Protein AF-A0A9E6AVZ3-F1 (afdb_monomer_lite)

Foldseek 3Di:
DCAVQCQLQPLLLLLVQCLVVVHPADDLCSLFHDLLCLLWFNLLSVQLCVVCVPVGDDPVSSLVSLLVLLVVLLVLLCPAPDNVLSVLLVVLLVLLCCFALLPRRCNNVGSDLLLSLLSLLLSLVSLCLVDPPNVVSLVVCLVSLLCQCNSGVCSLLSQLLSLVLSLLLVVVPPDDPVCVVVSVVSSVSSNCNSVVSSVVSVVSCVVSVSDPDDRDDVVLVVVLVVDVVVDDPLLVVLVVVLVVVVVVSCPALSVVLLVVLLVVLLVLCVVQPVVCNVVLVSSVVSLVVSLVVVSSVVSSVLSVCCVPPPDDPPSPDPPSSVVSSNSSSSSSNSSSSSSSSVSVSVVRPPPPPPPVVVVLVVSVVSLVSSVVSVDDDDCPPVVVVVVVVVVVPVPDDPPPVVVVVSVVVVVVSVVVVVVVVVVCVVVVVVVVVLVVLLLVLLVLVLLCVVLVADEAEDAQDDDQLVLLVSLLSVCSSRNPPSCGSVNSVVSNVNSPDPNPDDDPDQASDEAEPDPSVVCSVCVVVWHWYWYAHSSRRYIYIYTD

Sequence (544 aa):
MLWAWDDLAFWSIFSKELFINDAVFLTKEPLHILNSHYHYRRGPAYFHYFVMYFSGISEAGLLTTHFALHLLFAMPFFAARYFWQGTTLFMLLFILIMLLPGGNSTALISVYNDSTIGFIIAAALAIFISTEDKYKALKLITPIFFMMPIFREIGMWLGMYAAVILFTLLFYQKNNIEKLLHKFLFFLLLFSLPIISSHLWFWYVDVYGLLGRDPHQLNDVIGIFNDVINSDVKTWQIINLYFERFAESLLTKPFLFIYSLIVITLYLIIKTNIKYLKEFIALLAITSICLLLFLSFRLYIYILMAESTYSSFDGSVIDLESMLRFASSYLLLYPAICCIYIKQALGFIKIKRPNLLELILFILIVAAFGRYTYNNSRLVILVPICLILLFLFSKHSKRALIEAFIVVCSIGFIITNVKVTLDRLPKTFNIAQKDKIFREQTKLVTKLLQQQHYIEYDFINKNDKITSIRNCYFLVFFLYPHYTDEDRKKCFASIELDNNIMLPFDINTTKSNVDINEILENPDSYKCQVKYYPQHNYLNINCQ

Structure (mmCIF, N/CA/C/O backbone):
data_AF-A0A9E6AVZ3-F1
#
_entry.id   AF-A0A9E6AVZ3-F1
#
loop_
_atom_site.group_PDB
_atom_site.id
_atom_site.type_symbol
_atom_site.label_atom_id
_atom_site.label_alt_id
_atom_site.label_comp_id
_atom_site.label_asym_id
_atom_site.label_entity_id
_atom_site.label_seq_id
_atom_site.pdbx_PDB_ins_code
_atom_site.Cartn_x
_atom_site.Cartn_y
_atom_site.Cartn_z
_atom_site.occupancy
_atom_site.B_iso_or_equiv
_atom_site.auth_seq_id
_atom_site.auth_comp_id
_atom_site.auth_asym_id
_atom_site.auth_atom_id
_atom_site.pdbx_PDB_model_num
ATOM 1 N N . MET A 1 1 ? 8.694 14.503 -8.110 1.00 33.09 1 MET A N 1
ATOM 2 C CA . MET A 1 1 ? 8.758 14.005 -9.506 1.00 33.09 1 MET A CA 1
ATOM 3 C C . MET A 1 1 ? 9.608 12.728 -9.573 1.00 33.09 1 MET A C 1
ATOM 5 O O . MET A 1 1 ? 10.398 12.561 -10.485 1.00 33.09 1 MET A O 1
ATOM 9 N N . LEU A 1 2 ? 9.420 11.821 -8.605 1.00 34.22 2 LEU A N 1
ATOM 10 C CA . LEU A 1 2 ? 10.135 10.542 -8.453 1.00 34.22 2 LEU A CA 1
ATOM 11 C C . LEU A 1 2 ? 9.183 9.339 -8.625 1.00 34.22 2 LEU A C 1
ATOM 13 O O . LEU A 1 2 ? 9.578 8.199 -8.456 1.00 34.22 2 LEU A O 1
ATOM 17 N N . TRP A 1 3 ? 7.902 9.591 -8.916 1.00 42.62 3 TRP A N 1
ATOM 18 C CA . TRP A 1 3 ? 6.825 8.640 -8.614 1.00 42.62 3 TRP A CA 1
ATOM 19 C C . TRP A 1 3 ? 6.347 7.830 -9.821 1.00 42.62 3 TRP A C 1
ATOM 21 O O . TRP A 1 3 ? 5.951 6.686 -9.660 1.00 42.62 3 TRP A O 1
ATOM 31 N N . ALA A 1 4 ? 6.458 8.384 -11.033 1.00 52.56 4 ALA A N 1
ATOM 32 C CA . ALA A 1 4 ? 6.229 7.636 -12.273 1.00 52.56 4 ALA A CA 1
ATOM 33 C C . ALA A 1 4 ? 7.347 6.616 -12.555 1.00 52.56 4 ALA A C 1
ATOM 35 O O . ALA A 1 4 ? 7.165 5.715 -13.368 1.00 52.56 4 ALA A O 1
ATOM 36 N N . TRP A 1 5 ? 8.498 6.771 -11.886 1.00 54.84 5 TRP A N 1
ATOM 37 C CA . TRP A 1 5 ? 9.635 5.874 -12.020 1.00 54.84 5 TRP A CA 1
ATOM 38 C C . TRP A 1 5 ? 9.282 4.472 -11.541 1.00 54.84 5 TRP A C 1
ATOM 40 O O . TRP A 1 5 ? 9.233 3.560 -12.355 1.00 54.84 5 TRP A O 1
ATOM 50 N N . ASP A 1 6 ? 8.950 4.309 -10.260 1.00 58.34 6 ASP A N 1
ATOM 51 C CA . ASP A 1 6 ? 8.728 2.973 -9.712 1.00 58.34 6 ASP A CA 1
ATOM 52 C C . ASP A 1 6 ? 7.502 2.270 -10.322 1.00 58.34 6 ASP A C 1
ATOM 54 O O . ASP A 1 6 ? 7.483 1.046 -10.478 1.00 58.34 6 ASP A O 1
ATOM 58 N N . ASP A 1 7 ? 6.475 3.042 -10.684 1.00 64.81 7 ASP A N 1
ATOM 59 C CA . ASP A 1 7 ? 5.274 2.538 -11.349 1.00 64.81 7 ASP A CA 1
ATOM 60 C C . ASP A 1 7 ? 5.592 1.902 -12.705 1.00 64.81 7 ASP A C 1
ATOM 62 O O . ASP A 1 7 ? 5.147 0.787 -12.987 1.00 64.81 7 ASP A O 1
ATOM 66 N N . LEU A 1 8 ? 6.357 2.603 -13.549 1.00 61.22 8 LEU A N 1
ATOM 67 C CA . LEU A 1 8 ? 6.639 2.189 -14.926 1.00 61.22 8 LEU A CA 1
ATOM 68 C C . LEU A 1 8 ? 7.878 1.291 -15.037 1.00 61.22 8 LEU A C 1
ATOM 70 O O . LEU A 1 8 ? 7.945 0.465 -15.940 1.00 61.22 8 LEU A O 1
ATOM 74 N N . ALA A 1 9 ? 8.818 1.400 -14.098 1.00 59.09 9 ALA A N 1
ATOM 75 C CA . ALA A 1 9 ? 10.056 0.626 -14.078 1.00 59.09 9 ALA A CA 1
ATOM 76 C C . ALA A 1 9 ? 9.946 -0.701 -13.316 1.00 59.09 9 ALA A C 1
ATOM 78 O O . ALA A 1 9 ? 10.686 -1.631 -13.617 1.00 59.09 9 ALA A O 1
ATOM 79 N N . PHE A 1 10 ? 9.038 -0.821 -12.340 1.00 70.94 10 PHE A N 1
ATOM 80 C CA . PHE A 1 10 ? 8.947 -2.030 -11.514 1.00 70.94 10 PHE A CA 1
ATOM 81 C C . PHE A 1 10 ? 7.549 -2.637 -11.547 1.00 70.94 10 PHE A C 1
ATOM 83 O O . PHE A 1 10 ? 7.352 -3.729 -12.078 1.00 70.94 10 PHE A O 1
ATOM 90 N N . TRP A 1 11 ? 6.552 -1.936 -11.004 1.00 75.94 11 TRP A N 1
ATOM 91 C CA . TRP A 1 11 ? 5.251 -2.544 -10.685 1.00 75.94 11 TRP A CA 1
ATOM 92 C C . TRP A 1 11 ? 4.410 -2.881 -11.918 1.00 75.94 11 TRP A C 1
ATOM 94 O O . TRP A 1 11 ? 3.770 -3.937 -11.975 1.00 75.94 11 TRP A O 1
ATOM 104 N N . SER A 1 12 ? 4.451 -2.023 -12.935 1.00 77.81 12 SER A N 1
ATOM 105 C CA . SER A 1 12 ? 3.818 -2.298 -14.226 1.00 77.81 12 SER A CA 1
ATOM 106 C C . SER A 1 12 ? 4.556 -3.369 -15.028 1.00 77.81 12 SER A C 1
ATOM 108 O O . SER A 1 12 ? 3.888 -4.191 -15.654 1.00 77.81 12 SER A O 1
ATOM 110 N N . ILE A 1 13 ? 5.894 -3.424 -14.958 1.00 77.75 13 ILE A N 1
ATOM 111 C CA . ILE A 1 13 ? 6.698 -4.433 -15.663 1.00 77.75 13 ILE A CA 1
ATOM 112 C C . ILE A 1 13 ? 6.346 -5.833 -15.172 1.00 77.75 13 ILE A C 1
ATOM 114 O O . ILE A 1 13 ? 6.099 -6.703 -16.001 1.00 77.75 13 ILE A O 1
ATOM 118 N N . PHE A 1 14 ? 6.210 -6.041 -13.856 1.00 82.00 14 PHE A N 1
ATOM 119 C CA . PHE A 1 14 ? 5.752 -7.332 -13.328 1.00 82.00 14 PHE A CA 1
ATOM 120 C C . PHE A 1 14 ? 4.407 -7.748 -13.921 1.00 82.00 14 PHE A C 1
ATOM 122 O O . PHE A 1 14 ? 4.218 -8.910 -14.245 1.00 82.00 14 PHE A O 1
ATOM 129 N N . SER A 1 15 ? 3.472 -6.807 -14.075 1.00 85.50 15 SER A N 1
ATOM 130 C CA . SER A 1 15 ? 2.161 -7.106 -14.660 1.00 85.50 15 SER A CA 1
ATOM 131 C C . SER A 1 15 ? 2.304 -7.444 -16.144 1.00 85.50 15 SER A C 1
ATOM 133 O O . SER A 1 15 ? 1.754 -8.438 -16.602 1.00 85.50 15 SER A O 1
ATOM 135 N N . LYS A 1 16 ? 3.096 -6.655 -16.880 1.00 79.38 16 LYS A N 1
ATOM 136 C CA . LYS A 1 16 ? 3.364 -6.846 -18.308 1.00 79.38 16 LYS A CA 1
ATOM 137 C C . LYS A 1 16 ? 4.021 -8.194 -18.600 1.00 79.38 16 LYS A C 1
ATOM 139 O O . LYS A 1 16 ? 3.615 -8.855 -19.545 1.00 79.38 16 LYS A O 1
ATOM 144 N N . GLU A 1 17 ? 4.975 -8.617 -17.778 1.00 78.56 17 GLU A N 1
ATOM 145 C CA . GLU A 1 17 ? 5.652 -9.910 -17.914 1.00 78.56 17 GLU A CA 1
ATOM 146 C C . GLU A 1 17 ? 4.669 -11.086 -17.847 1.00 78.56 17 GLU A C 1
ATOM 148 O O . GLU A 1 17 ? 4.767 -12.004 -18.656 1.00 78.56 17 GLU A O 1
ATOM 153 N N . LEU A 1 18 ? 3.680 -11.036 -16.947 1.00 83.81 18 LEU A N 1
ATOM 154 C CA . LEU A 1 18 ? 2.652 -12.082 -16.852 1.00 83.81 18 LEU A CA 1
ATOM 155 C C . LEU A 1 18 ? 1.781 -12.143 -18.116 1.00 83.81 18 LEU A C 1
ATOM 157 O O . LEU A 1 18 ? 1.454 -13.230 -18.579 1.00 83.81 18 LEU A O 1
ATOM 161 N N . PHE A 1 19 ? 1.437 -10.984 -18.692 1.00 81.38 19 PHE A N 1
ATOM 162 C CA . PHE A 1 19 ? 0.680 -10.900 -19.949 1.00 81.38 19 PHE A CA 1
ATOM 163 C C . PHE A 1 19 ? 1.471 -11.406 -21.151 1.00 81.38 19 PHE A C 1
ATOM 165 O O . PHE A 1 19 ? 0.923 -12.101 -21.997 1.00 81.38 19 PHE A O 1
ATOM 172 N N . ILE A 1 20 ? 2.746 -11.036 -21.233 1.00 75.88 20 ILE A N 1
ATOM 173 C CA . ILE A 1 20 ? 3.636 -11.420 -22.329 1.00 75.88 20 ILE A CA 1
ATOM 174 C C . ILE A 1 20 ? 3.841 -12.931 -22.355 1.00 75.88 20 ILE A C 1
ATOM 176 O O . ILE A 1 20 ? 3.750 -13.553 -23.408 1.00 75.88 20 ILE A O 1
ATOM 180 N N . ASN A 1 21 ? 4.134 -13.506 -21.191 1.00 74.94 21 ASN A N 1
ATOM 181 C CA . ASN A 1 21 ? 4.455 -14.922 -21.080 1.00 74.94 21 ASN A CA 1
ATOM 182 C C . ASN A 1 21 ? 3.204 -15.807 -21.022 1.00 74.94 21 ASN A C 1
ATOM 184 O O . ASN A 1 21 ? 3.344 -17.024 -20.955 1.00 74.94 21 ASN A O 1
ATOM 188 N N . ASP A 1 22 ? 2.011 -15.199 -20.977 1.00 76.94 22 ASP A N 1
ATOM 189 C CA . ASP A 1 22 ? 0.735 -15.841 -20.642 1.00 76.94 22 ASP A CA 1
ATOM 190 C C . ASP A 1 22 ? 0.868 -16.840 -19.476 1.00 76.94 22 ASP A C 1
ATOM 192 O O . ASP A 1 22 ? 0.365 -17.963 -19.491 1.00 76.94 22 ASP A O 1
ATOM 196 N N . ALA A 1 23 ? 1.641 -16.440 -18.463 1.00 74.19 23 ALA A N 1
ATOM 197 C CA . ALA A 1 23 ? 2.074 -17.310 -17.383 1.00 74.19 23 ALA A CA 1
ATOM 198 C C . ALA A 1 23 ? 2.056 -16.563 -16.053 1.00 74.19 23 ALA A C 1
ATOM 200 O O . ALA A 1 23 ? 2.583 -15.461 -15.916 1.00 74.19 23 ALA A O 1
ATOM 201 N N . VAL A 1 24 ? 1.481 -17.210 -15.038 1.00 73.50 24 VAL A N 1
ATOM 202 C CA . VAL A 1 24 ? 1.405 -16.677 -13.667 1.00 73.50 24 VAL A CA 1
ATOM 203 C C . VAL A 1 24 ? 2.690 -16.970 -12.873 1.00 73.50 24 VAL A C 1
ATOM 205 O O . VAL A 1 24 ? 2.933 -16.376 -11.826 1.00 73.50 24 VAL A O 1
ATOM 208 N N . PHE A 1 25 ? 3.537 -17.873 -13.372 1.00 70.19 25 PHE A N 1
ATOM 209 C CA . PHE A 1 25 ? 4.770 -18.301 -12.714 1.00 70.19 25 PHE A CA 1
ATOM 210 C C . PHE A 1 25 ? 6.005 -17.636 -13.327 1.00 70.19 25 PHE A C 1
ATOM 212 O O . PHE A 1 25 ? 6.032 -17.325 -14.515 1.00 70.19 25 PHE A O 1
ATOM 219 N N . LEU A 1 26 ? 7.036 -17.447 -12.499 1.00 64.06 26 LEU A N 1
ATOM 220 C CA . LEU A 1 26 ? 8.373 -17.041 -12.917 1.00 64.06 26 LEU A CA 1
ATOM 221 C C . LEU A 1 26 ? 8.871 -17.939 -14.050 1.00 64.06 26 LEU A C 1
ATOM 223 O O . LEU A 1 26 ? 8.906 -19.164 -13.925 1.00 64.06 26 LEU A O 1
ATOM 227 N N . THR A 1 27 ? 9.307 -17.314 -15.136 1.00 62.78 27 THR A N 1
ATOM 228 C CA . THR A 1 27 ? 10.158 -17.964 -16.127 1.00 62.78 27 THR A CA 1
ATOM 229 C C . THR A 1 27 ? 11.602 -17.922 -15.620 1.00 62.78 27 THR A C 1
ATOM 231 O O . THR A 1 27 ? 11.995 -16.995 -14.913 1.00 62.78 27 THR A O 1
ATOM 234 N N . LYS A 1 28 ? 12.415 -18.937 -15.948 1.00 58.00 28 LYS A N 1
ATOM 235 C CA . LYS A 1 28 ? 13.842 -18.974 -15.556 1.00 58.00 28 LYS A CA 1
ATOM 236 C C . LYS A 1 28 ? 14.657 -17.818 -16.143 1.00 58.00 28 LYS A C 1
ATOM 238 O O . LYS A 1 28 ? 15.703 -17.474 -15.607 1.00 58.00 28 LYS A O 1
ATOM 243 N N . GLU A 1 29 ? 14.152 -17.206 -17.208 1.00 59.69 29 GLU A N 1
ATOM 244 C CA . GLU A 1 29 ? 14.716 -16.018 -17.836 1.00 59.69 29 GLU A CA 1
ATOM 245 C C . GLU A 1 29 ? 13.666 -14.902 -17.803 1.00 59.69 29 GLU A C 1
ATOM 247 O O . GLU A 1 29 ? 12.899 -14.737 -18.756 1.00 59.69 29 GLU A O 1
ATOM 252 N N . PRO A 1 30 ? 13.548 -14.145 -16.701 1.00 56.47 30 PRO A N 1
ATOM 253 C CA . PRO A 1 30 ? 12.697 -12.970 -16.700 1.00 56.47 30 PRO A CA 1
ATOM 254 C C . PRO A 1 30 ? 13.402 -11.886 -17.527 1.00 56.47 30 PRO A C 1
ATOM 256 O O . PRO A 1 30 ? 14.369 -11.246 -17.110 1.00 56.47 30 PRO A O 1
ATOM 259 N N . LEU A 1 31 ? 12.931 -11.692 -18.754 1.00 56.22 31 LEU A N 1
ATOM 260 C CA . LEU A 1 31 ? 13.573 -10.827 -19.747 1.00 56.22 31 LEU A CA 1
ATOM 261 C C . LEU A 1 31 ? 13.491 -9.325 -19.390 1.00 56.22 31 LEU A C 1
ATOM 263 O O . LEU A 1 31 ? 14.137 -8.499 -20.036 1.00 56.22 31 LEU A O 1
ATOM 267 N N . HIS A 1 32 ? 12.711 -8.925 -18.372 1.00 61.72 32 HIS A N 1
ATOM 268 C CA . HIS A 1 32 ? 12.309 -7.517 -18.187 1.00 61.72 32 HIS A CA 1
ATOM 269 C C . HIS A 1 32 ? 12.554 -6.920 -16.798 1.00 61.72 32 HIS A C 1
ATOM 271 O O . HIS A 1 32 ? 12.534 -5.698 -16.665 1.00 61.72 32 HIS A O 1
ATOM 277 N N . ILE A 1 33 ? 12.828 -7.735 -15.778 1.00 66.44 33 ILE A N 1
ATOM 278 C CA . ILE A 1 33 ? 13.072 -7.265 -14.405 1.00 66.44 33 ILE A CA 1
ATOM 279 C C . ILE A 1 33 ? 14.567 -7.376 -14.102 1.00 66.44 33 ILE A C 1
ATOM 281 O O . ILE A 1 33 ? 15.223 -8.325 -14.520 1.00 66.44 33 ILE A O 1
ATOM 285 N N . LEU A 1 34 ? 15.131 -6.404 -13.381 1.00 61.91 34 LEU A N 1
ATOM 286 C CA . LEU A 1 34 ? 16.515 -6.512 -12.923 1.00 61.91 34 LEU A CA 1
ATOM 287 C C . LEU A 1 34 ? 16.686 -7.673 -11.942 1.00 61.91 34 LEU A C 1
ATOM 289 O O . LEU A 1 34 ? 15.849 -7.869 -11.062 1.00 61.91 34 LEU A O 1
ATOM 293 N N . ASN A 1 35 ? 17.849 -8.324 -11.987 1.00 63.28 35 ASN A N 1
ATOM 294 C CA . ASN A 1 35 ? 18.198 -9.395 -11.050 1.00 63.28 35 ASN A CA 1
ATOM 295 C C . ASN A 1 35 ? 18.034 -8.983 -9.579 1.00 63.28 35 ASN A C 1
ATOM 297 O O . ASN A 1 35 ? 17.527 -9.744 -8.758 1.00 63.28 35 ASN A O 1
ATOM 301 N N . SER A 1 36 ? 18.373 -7.733 -9.252 1.00 61.28 36 SER A N 1
ATOM 302 C CA . SER A 1 36 ? 18.206 -7.176 -7.908 1.00 61.28 36 SER A CA 1
ATOM 303 C C . SER A 1 36 ? 16.748 -7.038 -7.459 1.00 61.28 36 SER A C 1
ATOM 305 O O . SER A 1 36 ? 16.515 -6.850 -6.274 1.00 61.28 36 SER A O 1
ATOM 307 N N . HIS A 1 37 ? 15.765 -7.155 -8.353 1.00 70.75 37 HIS A N 1
ATOM 308 C CA . HIS A 1 37 ? 14.344 -6.937 -8.074 1.00 70.75 37 HIS A CA 1
ATOM 309 C C . HIS A 1 37 ? 13.491 -8.205 -8.224 1.00 70.75 37 HIS A C 1
ATOM 311 O O . HIS A 1 37 ? 12.297 -8.159 -7.944 1.00 70.75 37 HIS A O 1
ATOM 317 N N . TYR A 1 38 ? 14.060 -9.358 -8.591 1.00 73.19 38 TYR A N 1
ATOM 318 C CA . TYR A 1 38 ? 13.289 -10.608 -8.709 1.00 73.19 38 TYR A CA 1
ATOM 319 C C . TYR A 1 38 ? 12.608 -11.044 -7.414 1.00 73.19 38 TYR A C 1
ATOM 321 O O . TYR A 1 38 ? 11.526 -11.626 -7.443 1.00 73.19 38 TYR A O 1
ATOM 329 N N . HIS A 1 39 ? 13.207 -10.707 -6.274 1.00 74.62 39 HIS A N 1
ATOM 330 C CA . HIS A 1 39 ? 12.648 -11.004 -4.962 1.00 74.62 39 HIS A CA 1
ATOM 331 C C . HIS A 1 39 ? 11.396 -10.167 -4.627 1.00 74.62 39 HIS A C 1
ATOM 333 O O . HIS A 1 39 ? 10.713 -10.464 -3.642 1.00 74.62 39 HIS A O 1
ATOM 339 N N . TYR A 1 40 ? 11.075 -9.130 -5.413 1.00 80.06 40 TYR A N 1
ATOM 340 C CA . TYR A 1 40 ? 9.918 -8.273 -5.161 1.00 80.06 40 TYR A CA 1
ATOM 341 C C . TYR A 1 40 ? 8.612 -9.045 -5.329 1.00 80.06 40 TYR A C 1
ATOM 343 O O . TYR A 1 40 ? 8.433 -9.875 -6.217 1.00 80.06 40 TYR A O 1
ATOM 351 N N . ARG A 1 41 ? 7.668 -8.734 -4.447 1.00 85.50 41 ARG A N 1
ATOM 352 C CA . ARG A 1 41 ? 6.406 -9.456 -4.309 1.00 85.50 41 ARG A CA 1
ATOM 353 C C . ARG A 1 41 ? 5.440 -9.105 -5.448 1.00 85.50 41 ARG A C 1
ATOM 355 O O . ARG A 1 41 ? 5.231 -7.929 -5.735 1.00 85.50 41 ARG A O 1
ATOM 362 N N . ARG A 1 42 ? 4.834 -10.122 -6.075 1.00 86.25 42 ARG A N 1
ATOM 363 C CA . ARG A 1 42 ? 4.017 -9.986 -7.303 1.00 86.25 42 ARG A CA 1
ATOM 364 C C . ARG A 1 42 ? 2.496 -9.946 -7.082 1.00 86.25 42 ARG A C 1
ATOM 366 O O . ARG A 1 42 ? 1.751 -9.934 -8.055 1.00 86.25 42 ARG A O 1
ATOM 373 N N . GLY A 1 43 ? 2.005 -9.892 -5.842 1.00 89.69 43 GLY A N 1
ATOM 374 C CA . GLY A 1 43 ? 0.567 -9.967 -5.527 1.00 89.69 43 GLY A CA 1
ATOM 375 C C . GLY A 1 43 ? -0.331 -9.032 -6.357 1.00 89.69 43 GLY A C 1
ATOM 376 O O . GLY A 1 43 ? -1.286 -9.510 -6.970 1.00 89.69 43 GLY A O 1
ATOM 377 N N . PRO A 1 44 ? -0.017 -7.728 -6.462 1.00 89.25 44 PRO A N 1
ATOM 378 C CA . PRO A 1 44 ? -0.784 -6.789 -7.278 1.00 89.25 44 PRO A CA 1
ATOM 379 C C . PRO A 1 44 ? -0.710 -7.106 -8.767 1.00 89.25 44 PRO A C 1
ATOM 381 O O . PRO A 1 44 ? -1.721 -7.002 -9.447 1.00 89.25 44 PRO A O 1
ATOM 384 N N . ALA A 1 45 ? 0.442 -7.567 -9.262 1.00 89.44 45 ALA A N 1
ATOM 385 C CA . ALA A 1 45 ? 0.599 -7.971 -10.656 1.00 89.44 45 ALA A CA 1
ATOM 386 C C . ALA A 1 45 ? -0.295 -9.169 -11.011 1.00 89.44 45 ALA A C 1
ATOM 388 O O . ALA A 1 45 ? -0.916 -9.160 -12.070 1.00 89.44 45 ALA A O 1
ATOM 389 N N . TYR A 1 46 ? -0.448 -10.147 -10.109 1.00 90.81 46 TYR A N 1
ATOM 390 C CA . TYR A 1 46 ? -1.409 -11.239 -10.302 1.00 90.81 46 TYR A CA 1
ATOM 391 C C . TYR A 1 46 ? -2.843 -10.718 -10.391 1.00 90.81 46 TYR A C 1
ATOM 393 O O . TYR A 1 46 ? -3.585 -11.104 -11.290 1.00 90.81 46 TYR A O 1
ATOM 401 N N . PHE A 1 47 ? -3.226 -9.796 -9.504 1.00 91.56 47 PHE A N 1
ATOM 402 C CA . PHE A 1 47 ? -4.544 -9.166 -9.570 1.00 91.56 47 PHE A CA 1
ATOM 403 C C . PHE A 1 47 ? -4.751 -8.418 -10.897 1.00 91.56 47 PHE A C 1
ATOM 405 O O . PHE A 1 47 ? -5.788 -8.576 -11.538 1.00 91.56 47 PHE A O 1
ATOM 412 N N . HIS A 1 48 ? -3.747 -7.658 -11.344 1.00 90.44 48 HIS A N 1
ATOM 413 C CA . HIS A 1 48 ? -3.767 -6.960 -12.627 1.00 90.44 48 HIS A CA 1
ATOM 414 C C . HIS A 1 48 ? -3.956 -7.924 -13.804 1.00 90.44 48 HIS A C 1
ATOM 416 O O . HIS A 1 48 ? -4.804 -7.672 -14.659 1.00 90.44 48 HIS A O 1
ATOM 422 N N . TYR A 1 49 ? -3.204 -9.028 -13.823 1.00 89.50 49 TYR A N 1
ATOM 423 C CA . TYR A 1 49 ? -3.280 -10.052 -14.862 1.00 89.50 49 TYR A CA 1
ATOM 424 C C . TYR A 1 49 ? -4.684 -10.646 -14.981 1.00 89.50 49 TYR A C 1
ATOM 426 O O . TYR A 1 49 ? -5.276 -10.610 -16.056 1.00 89.50 49 TYR A O 1
ATOM 434 N N . PHE A 1 50 ? -5.271 -11.101 -13.870 1.00 90.00 50 PHE A N 1
ATOM 435 C CA . PHE A 1 50 ? -6.593 -11.730 -13.910 1.00 90.00 50 PHE A CA 1
ATOM 436 C C . PHE A 1 50 ? -7.721 -10.762 -14.279 1.00 90.00 50 PHE A C 1
ATOM 438 O O . PHE A 1 50 ? -8.636 -11.144 -15.003 1.00 90.00 50 PHE A O 1
ATOM 445 N N . VAL A 1 51 ? -7.678 -9.513 -13.806 1.00 87.56 51 VAL A N 1
ATOM 446 C CA . VAL A 1 51 ? -8.745 -8.539 -14.100 1.00 87.56 51 VAL A CA 1
ATOM 447 C C . VAL A 1 51 ? -8.665 -8.026 -15.538 1.00 87.56 51 VAL A C 1
ATOM 449 O O . VAL A 1 51 ? -9.702 -7.810 -16.162 1.00 87.56 51 VAL A O 1
ATOM 452 N N . MET A 1 52 ? -7.458 -7.853 -16.081 1.00 85.81 52 MET A N 1
ATOM 453 C CA . MET A 1 52 ? -7.260 -7.340 -17.441 1.00 85.81 52 MET A CA 1
ATOM 454 C C . MET A 1 52 ? -7.067 -8.435 -18.498 1.00 85.81 52 MET A C 1
ATOM 456 O O . MET A 1 52 ? -6.793 -8.100 -19.649 1.00 85.81 52 MET A O 1
ATOM 460 N N . TYR A 1 53 ? -7.221 -9.719 -18.148 1.00 83.94 53 TYR A N 1
ATOM 461 C CA . TYR A 1 53 ? -6.931 -10.853 -19.039 1.00 83.94 53 TYR A CA 1
ATOM 462 C C . TYR A 1 53 ? -7.542 -10.683 -20.440 1.00 83.94 53 TYR A C 1
ATOM 464 O O . TYR A 1 53 ? -6.844 -10.781 -21.444 1.00 83.94 53 TYR A O 1
ATOM 472 N N . PHE A 1 54 ? -8.826 -10.318 -20.509 1.00 78.19 54 PHE A N 1
ATOM 473 C CA . PHE A 1 54 ? -9.536 -10.131 -21.779 1.00 78.19 54 PHE A CA 1
ATOM 474 C C . PHE A 1 54 ? -9.346 -8.753 -22.421 1.00 78.19 54 PHE A C 1
ATOM 476 O O . PHE A 1 54 ? -9.433 -8.634 -23.639 1.00 78.19 54 PHE A O 1
ATOM 483 N N . SER A 1 55 ? -9.119 -7.699 -21.631 1.00 79.81 55 SER A N 1
ATOM 484 C CA . SER A 1 55 ? -8.929 -6.343 -22.169 1.00 79.81 55 SER A CA 1
ATOM 485 C C . SER A 1 55 ? -7.521 -6.114 -22.719 1.00 79.81 55 SER A C 1
ATOM 487 O O . SER A 1 55 ? -7.284 -5.113 -23.394 1.00 79.81 55 SER A O 1
ATOM 489 N N . GLY A 1 56 ? -6.585 -7.004 -22.386 1.00 75.88 56 GLY A N 1
ATOM 490 C CA . GLY A 1 56 ? -5.162 -6.797 -22.596 1.00 75.88 56 GLY A CA 1
ATOM 491 C C . GLY A 1 56 ? -4.587 -5.730 -21.663 1.00 75.88 56 GLY A C 1
ATOM 492 O O . GLY A 1 56 ? -5.297 -5.061 -20.902 1.00 75.88 56 GLY A O 1
ATOM 493 N N . ILE A 1 57 ? -3.264 -5.570 -21.725 1.00 78.38 57 ILE A N 1
ATOM 494 C CA . ILE A 1 57 ? -2.548 -4.597 -20.904 1.00 78.38 57 ILE A CA 1
ATOM 495 C C . ILE A 1 57 ? -2.544 -3.209 -21.554 1.00 78.38 57 ILE A C 1
ATOM 497 O O . ILE A 1 57 ? -2.152 -3.025 -22.704 1.00 78.38 57 ILE A O 1
ATOM 501 N N . SER A 1 58 ? -2.940 -2.202 -20.781 1.00 75.12 58 SER A N 1
ATOM 502 C CA . SER A 1 58 ? -2.770 -0.787 -21.117 1.00 75.12 58 SER A CA 1
ATOM 503 C C . SER A 1 58 ? -2.456 0.004 -19.848 1.00 75.12 58 SER A C 1
ATOM 505 O O . SER A 1 58 ? -2.799 -0.431 -18.750 1.00 75.12 58 SER A O 1
ATOM 507 N N . GLU A 1 59 ? -1.833 1.179 -19.970 1.00 72.94 59 GLU A N 1
ATOM 508 C CA . GLU A 1 59 ? -1.544 2.034 -18.805 1.00 72.94 59 GLU A CA 1
ATOM 509 C C . GLU A 1 59 ? -2.824 2.421 -18.048 1.00 72.94 59 GLU A C 1
ATOM 511 O O . GLU A 1 59 ? -2.889 2.320 -16.823 1.00 72.94 59 GLU A O 1
ATOM 516 N N . ALA A 1 60 ? -3.868 2.816 -18.785 1.00 72.19 60 ALA A N 1
ATOM 517 C CA . ALA A 1 60 ? -5.159 3.170 -18.205 1.00 72.19 60 ALA A CA 1
ATOM 518 C C . ALA A 1 60 ? -5.836 1.958 -17.551 1.00 72.19 60 ALA A C 1
ATOM 520 O O . ALA A 1 60 ? -6.380 2.085 -16.454 1.00 72.19 60 ALA A O 1
ATOM 521 N N . GLY A 1 61 ? -5.766 0.781 -18.182 1.00 76.31 61 GLY A N 1
ATOM 522 C CA . GLY A 1 61 ? -6.278 -0.460 -17.605 1.00 76.31 61 GLY A CA 1
ATOM 523 C C . GLY A 1 61 ? -5.560 -0.815 -16.305 1.00 76.31 61 GLY A C 1
ATOM 524 O O . GLY A 1 61 ? -6.214 -1.136 -15.315 1.00 76.31 61 GLY A O 1
ATOM 525 N N . LEU A 1 62 ? -4.231 -0.682 -16.274 1.00 80.50 62 LEU A N 1
ATOM 526 C CA . LEU A 1 62 ? -3.409 -1.003 -15.111 1.00 80.50 62 LEU A CA 1
ATOM 527 C C . LEU A 1 62 ? -3.741 -0.095 -13.922 1.00 80.50 62 LEU A C 1
ATOM 529 O O . LEU A 1 62 ? -4.016 -0.596 -12.835 1.00 80.50 62 LEU A O 1
ATOM 533 N N . LEU A 1 63 ? -3.790 1.223 -14.138 1.00 78.38 63 LEU A N 1
ATOM 534 C CA . LEU A 1 63 ? -4.183 2.192 -13.109 1.00 78.38 63 LEU A CA 1
ATOM 535 C C . LEU A 1 63 ? -5.617 1.953 -12.622 1.00 78.38 63 LEU A C 1
ATOM 537 O O . LEU A 1 63 ? -5.866 1.934 -11.419 1.00 78.38 63 LEU A O 1
ATOM 541 N N . THR A 1 64 ? -6.558 1.718 -13.542 1.00 76.69 64 THR A N 1
ATOM 542 C CA . THR A 1 64 ? -7.962 1.436 -13.196 1.00 76.69 64 THR A CA 1
ATOM 543 C C . THR A 1 64 ? -8.085 0.166 -12.360 1.00 76.69 64 THR A C 1
ATOM 545 O O . THR A 1 64 ? -8.822 0.127 -11.3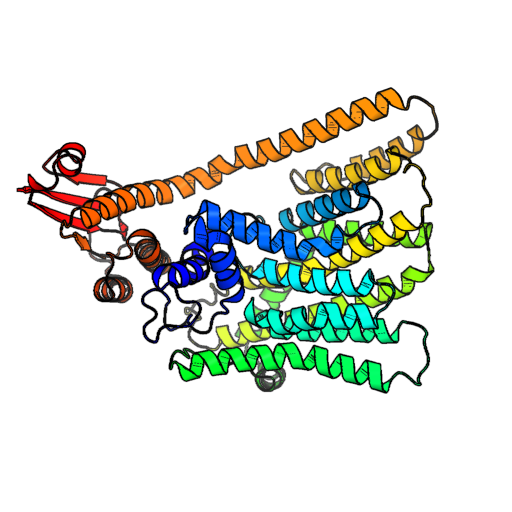76 1.00 76.69 64 THR A O 1
ATOM 548 N N . THR A 1 65 ? -7.333 -0.870 -12.718 1.00 83.94 65 THR A N 1
ATOM 549 C CA . THR A 1 65 ? -7.333 -2.144 -12.002 1.00 83.94 65 THR A CA 1
ATOM 550 C C . THR A 1 65 ? -6.668 -2.010 -10.637 1.00 83.94 65 THR A C 1
ATOM 552 O O . THR A 1 65 ? -7.183 -2.528 -9.649 1.00 83.94 65 THR A O 1
ATOM 555 N N . HIS A 1 66 ? -5.576 -1.253 -10.536 1.00 85.81 66 HIS A N 1
ATOM 556 C CA . HIS A 1 66 ? -4.944 -0.958 -9.254 1.00 85.81 66 HIS A CA 1
ATOM 557 C C . HIS A 1 66 ? -5.874 -0.165 -8.326 1.00 85.81 66 HIS A C 1
ATOM 559 O O . HIS A 1 66 ? -6.012 -0.469 -7.143 1.00 85.81 66 HIS A O 1
ATOM 565 N N . PHE A 1 67 ? -6.605 0.801 -8.876 1.00 80.81 67 PHE A N 1
ATOM 566 C CA . PHE A 1 67 ? -7.644 1.507 -8.140 1.00 80.81 67 PHE A CA 1
ATOM 567 C C . PHE A 1 67 ? -8.764 0.558 -7.677 1.00 80.81 67 PHE A C 1
ATOM 569 O O . PHE A 1 67 ? -9.191 0.615 -6.523 1.00 80.81 67 PHE A O 1
ATOM 576 N N . ALA A 1 68 ? -9.205 -0.367 -8.535 1.00 82.94 68 ALA A N 1
ATOM 577 C CA . ALA A 1 68 ? -10.191 -1.385 -8.172 1.00 82.94 68 ALA A CA 1
ATOM 578 C C . ALA A 1 68 ? -9.698 -2.306 -7.039 1.00 82.94 68 ALA A C 1
ATOM 580 O O . ALA A 1 68 ? -10.485 -2.686 -6.171 1.00 82.94 68 ALA A O 1
ATOM 581 N N . LEU A 1 69 ? -8.398 -2.608 -6.993 1.00 89.06 69 LEU A N 1
ATOM 582 C CA . LEU A 1 69 ? -7.770 -3.341 -5.893 1.00 89.06 69 LEU A CA 1
ATOM 583 C C . LEU A 1 69 ? -7.874 -2.576 -4.563 1.00 89.06 69 LEU A C 1
ATOM 585 O O . LEU A 1 69 ? -8.198 -3.163 -3.531 1.00 89.06 69 LEU A O 1
ATOM 589 N N . HIS A 1 70 ? -7.650 -1.260 -4.567 1.00 85.19 70 HIS A N 1
ATOM 590 C CA . HIS A 1 70 ? -7.842 -0.433 -3.367 1.00 85.19 70 HIS A CA 1
ATOM 591 C C . HIS A 1 70 ? -9.308 -0.373 -2.950 1.00 85.19 70 HIS A C 1
ATOM 593 O O . HIS A 1 70 ? -9.610 -0.490 -1.761 1.00 85.19 70 HIS A O 1
ATOM 599 N N . LEU A 1 71 ? -10.230 -0.265 -3.912 1.00 81.06 71 LEU A N 1
ATOM 600 C CA . LEU A 1 71 ? -11.666 -0.331 -3.637 1.00 81.06 71 LEU A CA 1
ATOM 601 C C . LEU A 1 71 ? -12.060 -1.659 -2.990 1.00 81.06 71 LEU A C 1
ATOM 603 O O . LEU A 1 71 ? -12.823 -1.644 -2.024 1.00 81.06 71 LEU A O 1
ATOM 607 N N . LEU A 1 72 ? -11.517 -2.783 -3.467 1.00 87.12 72 LEU A N 1
ATOM 608 C CA . LEU A 1 72 ? -11.763 -4.110 -2.902 1.00 87.12 72 LEU A CA 1
ATOM 609 C C . LEU A 1 72 ? -11.417 -4.154 -1.408 1.00 87.12 72 LEU A C 1
ATOM 611 O O . LEU A 1 72 ? -12.232 -4.598 -0.600 1.00 87.12 72 LEU A O 1
ATOM 615 N N . PHE A 1 73 ? -10.252 -3.634 -1.019 1.00 88.25 73 PHE A N 1
ATOM 616 C CA . PHE A 1 73 ? -9.850 -3.579 0.390 1.00 88.25 73 PHE A CA 1
ATOM 617 C C . PHE A 1 73 ? -10.547 -2.463 1.183 1.00 88.25 73 PHE A C 1
ATOM 619 O O . PHE A 1 73 ? -10.647 -2.547 2.405 1.00 88.25 73 PHE A O 1
ATOM 626 N N . ALA A 1 74 ? -11.121 -1.459 0.521 1.00 83.06 74 ALA A N 1
ATOM 627 C CA . ALA A 1 74 ? -11.990 -0.479 1.165 1.00 83.06 74 ALA A CA 1
ATOM 628 C C . ALA A 1 74 ? -13.422 -1.007 1.423 1.00 83.06 74 ALA A C 1
ATOM 630 O O . ALA A 1 74 ? -14.128 -0.453 2.269 1.00 83.06 74 ALA A O 1
ATOM 631 N N . MET A 1 75 ? -13.863 -2.090 0.763 1.00 82.69 75 MET A N 1
ATOM 632 C CA . MET A 1 75 ? -15.229 -2.641 0.886 1.00 82.69 75 MET A CA 1
ATOM 633 C C . MET A 1 75 ? -15.730 -2.873 2.324 1.00 82.69 75 MET A C 1
ATOM 635 O O . MET A 1 75 ? -16.891 -2.553 2.600 1.00 82.69 75 MET A O 1
ATOM 639 N N . PRO A 1 76 ? -14.918 -3.351 3.289 1.00 86.50 76 PRO A N 1
ATOM 640 C CA . PRO A 1 76 ? -15.379 -3.534 4.667 1.00 86.50 76 PRO A CA 1
ATOM 641 C C . PRO A 1 76 ? -15.913 -2.255 5.335 1.00 86.50 76 PRO A C 1
ATOM 643 O O . PRO A 1 76 ? -16.809 -2.316 6.184 1.00 86.50 76 PRO A O 1
ATOM 646 N N . PHE A 1 77 ? -15.427 -1.078 4.929 1.00 77.50 77 PHE A N 1
ATOM 647 C CA . PHE A 1 77 ? -15.924 0.201 5.439 1.00 77.50 77 PHE A CA 1
ATOM 648 C C . PHE A 1 77 ? -17.339 0.505 4.921 1.00 77.50 77 PHE A C 1
ATOM 650 O O . PHE A 1 77 ? -18.173 1.012 5.678 1.00 77.50 77 PHE A O 1
ATOM 657 N N . PHE A 1 78 ? -17.654 0.082 3.693 1.00 74.44 78 PHE A N 1
ATOM 658 C CA . PHE A 1 78 ? -18.959 0.261 3.050 1.00 74.44 78 PHE A CA 1
ATOM 659 C C . PHE A 1 78 ? -20.043 -0.697 3.522 1.00 74.44 78 PHE A C 1
ATOM 661 O O . PHE A 1 78 ? -21.218 -0.406 3.306 1.00 74.44 78 PHE A O 1
ATOM 668 N N . ALA A 1 79 ? -19.676 -1.819 4.149 1.00 73.25 79 ALA A N 1
ATOM 669 C CA . ALA A 1 79 ? -20.614 -2.822 4.649 1.00 73.25 79 ALA A CA 1
ATOM 670 C C . ALA A 1 79 ? -21.441 -2.264 5.826 1.00 73.25 79 ALA A C 1
ATOM 672 O O . ALA A 1 79 ? -21.209 -2.590 6.989 1.00 73.25 79 ALA A O 1
ATOM 673 N N . ALA A 1 80 ? -22.336 -1.321 5.549 1.00 65.38 80 ALA A N 1
ATOM 674 C CA . ALA A 1 80 ? -23.148 -0.590 6.506 1.00 65.38 80 ALA A CA 1
ATOM 675 C C . ALA A 1 80 ? -24.624 -0.936 6.312 1.00 65.38 80 ALA A C 1
ATOM 677 O O . ALA A 1 80 ? -25.072 -1.225 5.205 1.00 65.38 80 ALA A O 1
ATOM 678 N N . ARG A 1 81 ? -25.400 -0.848 7.398 1.00 64.81 81 ARG A N 1
ATOM 679 C CA . ARG A 1 81 ? -26.852 -1.073 7.355 1.00 64.81 81 ARG A CA 1
ATOM 680 C C . ARG A 1 81 ? -27.565 -0.073 6.439 1.00 64.81 81 ARG A C 1
ATOM 682 O O . ARG A 1 81 ? -28.607 -0.399 5.881 1.00 64.81 81 ARG A O 1
ATOM 689 N N . TYR A 1 82 ? -27.010 1.131 6.295 1.00 64.56 82 TYR A N 1
ATOM 690 C CA . TYR A 1 82 ? -27.545 2.179 5.435 1.00 64.56 82 TYR A CA 1
ATOM 691 C C . TYR A 1 82 ? -26.494 2.652 4.434 1.00 64.56 82 TYR A C 1
ATOM 693 O O . TYR A 1 82 ? -25.369 2.976 4.814 1.00 64.56 82 TYR A O 1
ATOM 701 N N . PHE A 1 83 ? -26.898 2.766 3.168 1.00 58.53 83 PHE A N 1
ATOM 702 C CA . PHE A 1 83 ? -26.033 3.171 2.056 1.00 58.53 83 PHE A CA 1
ATOM 703 C C . PHE A 1 83 ? -25.293 4.493 2.318 1.00 58.53 83 PHE A C 1
ATOM 705 O O . PHE A 1 83 ? -24.084 4.567 2.113 1.00 58.53 83 PHE A O 1
ATOM 712 N N . TRP A 1 84 ? -25.986 5.501 2.868 1.00 58.16 84 TRP A N 1
ATOM 713 C CA . TRP A 1 84 ? -25.397 6.818 3.138 1.00 58.16 84 TRP A CA 1
ATOM 714 C C . TRP A 1 84 ? -24.213 6.757 4.115 1.00 58.16 84 TRP A C 1
ATOM 716 O O . TRP A 1 84 ? -23.243 7.491 3.949 1.00 58.16 84 TRP A O 1
ATOM 726 N N . GLN A 1 85 ? -24.257 5.855 5.104 1.00 64.56 85 GLN A N 1
ATOM 727 C CA . GLN A 1 85 ? -23.158 5.666 6.055 1.00 64.56 85 GLN A CA 1
ATOM 728 C C . GLN A 1 85 ? -21.926 5.130 5.330 1.00 64.56 85 GLN A C 1
ATOM 730 O O . GLN A 1 85 ? -20.832 5.656 5.513 1.00 64.56 85 GLN A O 1
ATOM 735 N N . GLY A 1 86 ? -22.118 4.129 4.466 1.00 63.78 86 GLY A N 1
ATOM 736 C CA . GLY A 1 86 ? -21.048 3.568 3.645 1.00 63.78 86 GLY A CA 1
ATOM 737 C C . GLY A 1 86 ? -20.424 4.615 2.723 1.00 63.78 86 GLY A C 1
ATOM 738 O O . GLY A 1 86 ? -19.205 4.764 2.708 1.00 63.78 86 GLY A O 1
ATOM 739 N N . THR A 1 87 ? -21.244 5.409 2.027 1.00 59.19 87 THR A N 1
ATOM 740 C CA . THR A 1 87 ? -20.744 6.458 1.125 1.00 59.19 87 THR A CA 1
ATOM 741 C C . THR A 1 87 ? -20.000 7.571 1.857 1.00 59.19 87 THR A C 1
ATOM 743 O O . THR A 1 87 ? -18.958 8.013 1.386 1.00 59.19 87 THR A O 1
ATOM 746 N N . THR A 1 88 ? -20.479 8.020 3.023 1.00 64.19 88 THR A N 1
ATOM 747 C CA . THR A 1 88 ? -19.796 9.074 3.790 1.00 64.19 88 THR A CA 1
ATOM 748 C C . THR A 1 88 ? -18.445 8.594 4.316 1.00 64.19 88 THR A C 1
ATOM 750 O O . THR A 1 88 ? -17.465 9.333 4.246 1.00 64.19 88 THR A O 1
ATOM 753 N N . LEU A 1 89 ? -18.373 7.352 4.801 1.00 65.62 89 LEU A N 1
ATOM 754 C CA . LEU A 1 89 ? -17.128 6.767 5.302 1.00 65.62 89 LEU A CA 1
ATOM 755 C C . LEU A 1 89 ? -16.118 6.534 4.186 1.00 65.62 89 LEU A C 1
ATOM 757 O O . LEU A 1 89 ? -14.933 6.791 4.377 1.00 65.62 89 LEU A O 1
ATOM 761 N N . PHE A 1 90 ? -16.582 6.115 3.011 1.00 66.12 90 PHE A N 1
ATOM 762 C CA . PHE A 1 90 ? -15.718 6.011 1.846 1.00 66.12 90 PHE A CA 1
ATOM 763 C C . PHE A 1 90 ? -15.153 7.357 1.424 1.00 66.12 90 PHE A C 1
ATOM 765 O O . PHE A 1 90 ? -13.946 7.469 1.254 1.00 66.12 90 PHE A O 1
ATOM 772 N N . MET A 1 91 ? -15.995 8.387 1.307 1.00 63.34 91 MET A N 1
ATOM 773 C CA . MET A 1 91 ? -15.531 9.725 0.938 1.00 63.34 91 MET A CA 1
ATOM 774 C C . MET A 1 91 ? -14.528 10.270 1.956 1.00 63.34 91 MET A C 1
ATOM 776 O O . MET A 1 91 ? -13.546 10.894 1.572 1.00 63.34 91 MET A O 1
ATOM 780 N N . LEU A 1 92 ? -14.735 10.000 3.245 1.00 66.00 92 LEU A N 1
ATOM 781 C CA . LEU A 1 92 ? -13.809 10.388 4.305 1.00 66.00 92 LEU A CA 1
ATOM 782 C C . LEU A 1 92 ? -12.460 9.661 4.189 1.00 66.00 92 LEU A C 1
ATOM 784 O O . LEU A 1 92 ? -11.414 10.307 4.251 1.00 66.00 92 LEU A O 1
ATOM 788 N N . LEU A 1 93 ? -12.484 8.339 3.994 1.00 66.62 93 LEU A N 1
ATOM 789 C CA . LEU A 1 93 ? -11.276 7.541 3.789 1.00 66.62 93 LEU A CA 1
ATOM 790 C C . LEU A 1 93 ? -10.529 8.026 2.538 1.00 66.62 93 LEU A C 1
ATOM 792 O O . LEU A 1 93 ? -9.333 8.294 2.601 1.00 66.62 93 LEU A O 1
ATOM 796 N N . PHE A 1 94 ? -11.258 8.224 1.439 1.00 66.25 94 PHE A N 1
ATOM 797 C CA . PHE A 1 94 ? -10.758 8.709 0.155 1.00 66.25 94 PHE A CA 1
ATOM 798 C C . PHE A 1 94 ? -10.086 10.083 0.264 1.00 66.25 94 PHE A C 1
ATOM 800 O O . PHE A 1 94 ? -8.956 10.254 -0.190 1.00 66.25 94 PHE A O 1
ATOM 807 N N . ILE A 1 95 ? -10.746 11.052 0.913 1.00 64.06 95 ILE A N 1
ATOM 808 C CA . ILE A 1 95 ? -10.184 12.387 1.170 1.00 64.06 95 ILE A CA 1
ATOM 809 C C . ILE A 1 95 ? -8.877 12.269 1.949 1.00 64.06 95 ILE A C 1
ATOM 811 O O . ILE A 1 95 ? -7.923 12.985 1.667 1.00 64.06 95 ILE A O 1
ATOM 815 N N . LEU A 1 96 ? -8.803 11.358 2.911 1.00 63.09 96 LEU A N 1
ATOM 816 C CA . LEU A 1 96 ? -7.606 11.232 3.715 1.00 63.09 96 LEU A CA 1
ATOM 817 C C . LEU A 1 96 ? -6.439 10.581 2.976 1.00 63.09 96 LEU A C 1
ATOM 819 O O . LEU A 1 96 ? -5.311 11.042 3.127 1.00 63.09 96 LEU A O 1
ATOM 823 N N . ILE A 1 97 ? -6.698 9.568 2.150 1.00 63.59 97 ILE A N 1
ATOM 824 C CA . ILE A 1 97 ? -5.679 8.984 1.267 1.00 63.59 97 ILE A CA 1
ATOM 825 C C . ILE A 1 97 ? -5.086 10.067 0.365 1.00 63.59 97 ILE A C 1
ATOM 827 O O . ILE A 1 97 ? -3.870 10.134 0.208 1.00 63.59 97 ILE A O 1
ATOM 831 N N . MET A 1 98 ? -5.938 10.957 -0.150 1.00 61.03 98 MET A N 1
ATOM 832 C CA . MET A 1 98 ? -5.532 12.112 -0.957 1.00 61.03 98 MET A CA 1
ATOM 833 C C . MET A 1 98 ? -4.695 13.141 -0.181 1.00 61.03 98 MET A C 1
ATOM 835 O O . MET A 1 98 ? -3.937 13.904 -0.778 1.00 61.03 98 MET A O 1
ATOM 839 N N . LEU A 1 99 ? -4.826 13.184 1.148 1.00 57.22 99 LEU A N 1
ATOM 840 C CA . LEU A 1 99 ? -4.161 14.171 1.995 1.00 57.22 99 LEU A CA 1
ATOM 841 C C . LEU A 1 99 ? -2.861 13.672 2.636 1.00 57.22 99 LEU A C 1
ATOM 843 O O . LEU A 1 99 ? -2.118 14.532 3.097 1.00 57.22 99 LEU A O 1
ATOM 847 N N . LEU A 1 100 ? -2.576 12.359 2.688 1.00 60.50 100 LEU A N 1
ATOM 848 C CA . LEU A 1 100 ? -1.446 11.772 3.437 1.00 60.50 100 LEU A CA 1
ATOM 849 C C . LEU A 1 100 ? -0.060 12.380 3.100 1.00 60.50 100 LEU A C 1
ATOM 851 O O . LEU A 1 100 ? 0.198 12.751 1.954 1.00 60.50 100 LEU A O 1
ATOM 855 N N . PRO A 1 101 ? 0.864 12.469 4.085 1.00 46.88 101 PRO A N 1
ATOM 856 C CA . PRO A 1 101 ? 2.018 13.377 4.042 1.00 46.88 101 PRO A CA 1
ATOM 857 C C . PRO A 1 101 ? 3.169 12.928 3.148 1.00 46.88 101 PRO A C 1
ATOM 859 O O . PRO A 1 101 ? 4.098 13.701 2.935 1.00 46.88 101 PRO A O 1
ATOM 862 N N . GLY A 1 102 ? 3.113 11.713 2.603 1.00 47.41 102 GLY A N 1
ATOM 863 C CA . GLY A 1 102 ? 4.165 11.116 1.773 1.00 47.41 102 GLY A CA 1
ATOM 864 C C . GLY A 1 102 ? 4.316 11.711 0.366 1.00 47.41 102 GLY A C 1
ATOM 865 O O . GLY A 1 102 ? 4.796 11.014 -0.520 1.00 47.41 102 GLY A O 1
ATOM 866 N N . GLY A 1 103 ? 3.913 12.972 0.161 1.00 42.00 103 GLY A N 1
ATOM 867 C CA . GLY A 1 103 ? 3.983 13.701 -1.108 1.00 42.00 103 GLY A CA 1
ATOM 868 C C . GLY A 1 103 ? 2.807 13.387 -2.038 1.00 42.00 103 GLY A C 1
ATOM 869 O O . GLY A 1 103 ? 2.668 12.259 -2.482 1.00 42.00 103 GLY A O 1
ATOM 870 N N . ASN A 1 104 ? 1.963 14.393 -2.333 1.00 45.62 104 ASN A N 1
ATOM 871 C CA . ASN A 1 104 ? 0.806 14.372 -3.259 1.00 45.62 104 ASN A CA 1
ATOM 872 C C . ASN A 1 104 ? 0.282 12.962 -3.648 1.00 45.62 104 ASN A C 1
ATOM 874 O O . ASN A 1 104 ? 0.420 12.550 -4.795 1.00 45.62 104 ASN A O 1
ATOM 878 N N . SER A 1 105 ? -0.287 12.245 -2.672 1.00 50.75 105 SER A N 1
ATOM 879 C CA . SER A 1 105 ? -0.934 10.923 -2.755 1.00 50.75 105 SER A CA 1
ATOM 880 C C . SER A 1 105 ? -0.783 10.162 -4.086 1.00 50.75 105 SER A C 1
ATOM 882 O O . SER A 1 105 ? -1.669 10.189 -4.943 1.00 50.75 105 SER A O 1
ATOM 884 N N . THR A 1 106 ? 0.305 9.411 -4.235 1.00 51.06 106 THR A N 1
ATOM 885 C CA . THR A 1 106 ? 0.477 8.430 -5.320 1.00 51.06 106 THR A CA 1
ATOM 886 C C . THR A 1 106 ? -0.546 7.295 -5.249 1.00 51.06 106 THR A C 1
ATOM 888 O O . THR A 1 106 ? -0.918 6.754 -6.276 1.00 51.06 106 THR A O 1
ATOM 891 N N . ALA A 1 107 ? -1.090 6.994 -4.066 1.00 53.72 107 ALA A N 1
ATOM 892 C CA . ALA A 1 107 ? -1.965 5.845 -3.824 1.00 53.72 107 ALA A CA 1
ATOM 893 C C . ALA A 1 107 ? -3.027 5.577 -4.910 1.00 53.72 107 ALA A C 1
ATOM 895 O O . ALA A 1 107 ? -3.194 4.443 -5.322 1.00 53.72 107 ALA A O 1
ATOM 896 N N . LEU A 1 108 ? -3.727 6.599 -5.409 1.00 58.12 108 LEU A N 1
ATOM 897 C CA . LEU A 1 108 ? -4.824 6.398 -6.372 1.00 58.12 108 LEU A CA 1
ATOM 898 C C . LEU A 1 108 ? -4.480 6.813 -7.808 1.00 58.12 108 LEU A C 1
ATOM 900 O O . LEU A 1 108 ? -5.306 6.655 -8.702 1.00 58.12 108 LEU A O 1
ATOM 904 N N . ILE A 1 109 ? -3.291 7.373 -8.028 1.00 62.38 109 ILE A N 1
ATOM 905 C CA . ILE A 1 109 ? -2.826 7.858 -9.340 1.00 62.38 109 ILE A CA 1
ATOM 906 C C . ILE A 1 109 ? -1.602 7.086 -9.835 1.00 62.38 109 ILE A C 1
ATOM 908 O O . ILE A 1 109 ? -0.935 7.519 -10.770 1.00 62.38 109 ILE A O 1
ATOM 912 N N . SER A 1 110 ? -1.281 5.986 -9.163 1.00 71.56 110 SER A N 1
ATOM 913 C CA . SER A 1 110 ? -0.048 5.240 -9.329 1.00 71.56 110 SER A CA 1
ATOM 914 C C . SER A 1 110 ? -0.309 3.757 -9.035 1.00 71.56 110 SER A C 1
ATOM 916 O O . SER A 1 110 ? -1.309 3.398 -8.414 1.00 71.56 110 SER A O 1
ATOM 918 N N . VAL A 1 111 ? 0.580 2.884 -9.505 1.00 75.00 111 VAL A N 1
ATOM 919 C CA . VAL A 1 111 ? 0.504 1.419 -9.320 1.00 75.00 111 VAL A CA 1
ATOM 920 C C . VAL A 1 111 ? 1.363 0.991 -8.118 1.00 75.00 111 VAL A C 1
ATOM 922 O O . VAL A 1 111 ? 1.874 -0.127 -8.035 1.00 75.00 111 VAL A O 1
ATOM 925 N N . TYR A 1 112 ? 1.584 1.917 -7.184 1.00 76.12 112 TYR A N 1
ATOM 926 C CA . TYR A 1 112 ? 2.553 1.759 -6.114 1.00 76.12 112 TYR A CA 1
ATOM 927 C C . TYR A 1 112 ? 1.951 1.063 -4.895 1.00 76.12 112 TYR A C 1
ATOM 929 O O . TYR A 1 112 ? 0.987 1.521 -4.276 1.00 76.12 112 TYR A O 1
ATOM 937 N N . ASN A 1 113 ? 2.589 -0.034 -4.490 1.00 79.31 113 ASN A N 1
ATOM 938 C CA . ASN A 1 113 ? 1.999 -0.999 -3.559 1.00 79.31 113 ASN A CA 1
ATOM 939 C C . ASN A 1 113 ? 2.064 -0.622 -2.071 1.00 79.31 113 ASN A C 1
ATOM 941 O O . ASN A 1 113 ? 1.496 -1.335 -1.241 1.00 79.31 113 ASN A O 1
ATOM 945 N N . ASP A 1 114 ? 2.737 0.471 -1.715 1.00 78.25 114 ASP A N 1
ATOM 946 C CA . ASP A 1 114 ? 2.886 0.890 -0.316 1.00 78.25 114 ASP A CA 1
ATOM 947 C C . ASP A 1 114 ? 1.523 1.239 0.302 1.00 78.25 114 ASP A C 1
ATOM 949 O O . ASP A 1 114 ? 1.145 0.730 1.353 1.00 78.25 114 ASP A O 1
ATOM 953 N N . SER A 1 115 ? 0.701 2.012 -0.403 1.00 78.00 115 SER A N 1
ATOM 954 C CA . SER A 1 115 ? -0.651 2.325 0.077 1.00 78.00 115 SER A CA 1
ATOM 955 C C . SER A 1 115 ? -1.558 1.088 0.137 1.00 78.00 115 SER A C 1
ATOM 957 O O . SER A 1 115 ? -2.349 0.945 1.073 1.00 78.00 115 SER A O 1
ATOM 959 N N . THR A 1 116 ? -1.388 0.150 -0.804 1.00 85.88 116 THR A N 1
ATOM 960 C CA . THR A 1 116 ? -2.142 -1.107 -0.877 1.00 85.88 116 THR A CA 1
ATOM 961 C C . THR A 1 116 ? -2.013 -1.909 0.412 1.00 85.88 116 THR A C 1
ATOM 963 O O . THR A 1 116 ? -3.022 -2.387 0.927 1.00 85.88 116 THR A O 1
ATOM 966 N N . ILE A 1 117 ? -0.806 -2.027 0.985 1.00 88.00 117 ILE A N 1
ATOM 967 C CA . ILE A 1 117 ? -0.640 -2.795 2.228 1.00 88.00 117 ILE A CA 1
ATOM 968 C C . ILE A 1 117 ? -1.359 -2.129 3.408 1.00 88.00 117 ILE A C 1
ATOM 970 O O . ILE A 1 117 ? -1.969 -2.825 4.220 1.00 88.00 117 ILE A O 1
ATOM 974 N N . GLY A 1 118 ? -1.378 -0.792 3.454 1.00 87.12 118 GLY A N 1
ATOM 975 C CA . GLY A 1 118 ? -2.147 -0.029 4.439 1.00 87.12 118 GLY A CA 1
ATOM 976 C C . GLY A 1 118 ? -3.647 -0.316 4.355 1.00 87.12 118 GLY A C 1
ATOM 977 O O . GLY A 1 118 ? -4.284 -0.590 5.375 1.00 87.12 118 GLY A O 1
ATOM 978 N N . PHE A 1 119 ? -4.204 -0.352 3.139 1.00 87.19 119 PHE A N 1
ATOM 979 C CA . PHE A 1 119 ? -5.598 -0.748 2.914 1.00 87.19 119 PHE A CA 1
ATOM 980 C C . PHE A 1 119 ? -5.891 -2.186 3.336 1.00 87.19 119 PHE A C 1
ATOM 982 O O . PHE A 1 119 ? -6.930 -2.431 3.943 1.00 87.19 119 PHE A O 1
ATOM 989 N N . ILE A 1 120 ? -4.994 -3.130 3.044 1.00 92.38 120 ILE A N 1
ATOM 990 C CA . ILE A 1 120 ? -5.181 -4.543 3.397 1.00 92.38 120 ILE A CA 1
ATOM 991 C C . ILE A 1 120 ? -5.307 -4.713 4.919 1.00 92.38 120 ILE A C 1
ATOM 993 O O . ILE A 1 120 ? -6.206 -5.404 5.403 1.00 92.38 120 ILE A O 1
ATOM 997 N N . ILE A 1 121 ? -4.454 -4.040 5.695 1.00 91.56 121 ILE A N 1
ATOM 998 C CA . ILE A 1 121 ? -4.510 -4.109 7.163 1.00 91.56 121 ILE A CA 1
ATOM 999 C C . ILE A 1 121 ? -5.754 -3.395 7.688 1.00 91.56 121 ILE A C 1
ATOM 1001 O O . ILE A 1 121 ? -6.451 -3.913 8.563 1.00 91.56 121 ILE A O 1
ATOM 1005 N N . ALA A 1 122 ? -6.061 -2.219 7.136 1.00 90.12 122 ALA A N 1
ATOM 1006 C CA . ALA A 1 122 ? -7.262 -1.470 7.475 1.00 90.12 122 ALA A CA 1
ATOM 1007 C C . ALA A 1 122 ? -8.530 -2.310 7.234 1.00 90.12 122 ALA A C 1
ATOM 1009 O O . ALA A 1 122 ? -9.427 -2.319 8.078 1.00 90.12 122 ALA A O 1
ATOM 1010 N N . ALA A 1 123 ? -8.573 -3.076 6.139 1.00 91.81 123 ALA A N 1
ATOM 1011 C CA . ALA A 1 123 ? -9.636 -4.024 5.824 1.00 91.81 123 ALA A CA 1
ATOM 1012 C C . ALA A 1 123 ? -9.759 -5.117 6.895 1.00 91.81 123 ALA A C 1
ATOM 1014 O O . ALA A 1 123 ? -10.858 -5.372 7.390 1.00 91.81 123 ALA A O 1
ATOM 1015 N N . ALA A 1 124 ? -8.640 -5.729 7.299 1.00 93.50 124 ALA A N 1
ATOM 1016 C CA . ALA A 1 124 ? -8.626 -6.762 8.333 1.00 93.50 124 ALA A CA 1
ATOM 1017 C C . ALA A 1 124 ? -9.143 -6.233 9.685 1.00 93.50 124 ALA A C 1
ATOM 1019 O O . ALA A 1 124 ? -10.001 -6.864 10.309 1.00 93.50 124 ALA A O 1
ATOM 1020 N N . LEU A 1 125 ? -8.697 -5.041 10.105 1.00 91.81 125 LEU A N 1
ATOM 1021 C CA . LEU A 1 125 ? -9.208 -4.377 11.310 1.00 91.81 125 LEU A CA 1
ATOM 1022 C C . LEU A 1 125 ? -10.703 -4.057 11.187 1.00 91.81 125 LEU A C 1
ATOM 1024 O O . LEU A 1 125 ? -11.467 -4.313 12.118 1.00 91.81 125 LEU A O 1
ATOM 1028 N N . ALA A 1 126 ? -11.142 -3.540 10.038 1.00 90.62 126 ALA A N 1
ATOM 1029 C CA . ALA A 1 126 ? -12.541 -3.212 9.790 1.00 90.62 126 ALA A CA 1
ATOM 1030 C C . ALA A 1 126 ? -13.451 -4.435 9.866 1.00 90.62 126 ALA A C 1
ATOM 1032 O O . ALA A 1 126 ? -14.494 -4.365 10.522 1.00 90.62 126 ALA A O 1
ATOM 1033 N N . ILE A 1 127 ? -13.049 -5.556 9.260 1.00 91.69 127 ILE A N 1
ATOM 1034 C CA . ILE A 1 127 ? -13.770 -6.830 9.346 1.00 91.69 127 ILE A CA 1
ATOM 1035 C C . ILE A 1 127 ? -13.835 -7.288 10.803 1.00 91.69 127 ILE A C 1
ATOM 1037 O O . ILE A 1 127 ? -14.922 -7.591 11.301 1.00 91.69 127 ILE A O 1
ATOM 1041 N N . PHE A 1 128 ? -12.701 -7.297 11.507 1.00 91.44 128 PHE A N 1
ATOM 1042 C CA . PHE A 1 128 ? -12.645 -7.772 12.885 1.00 91.44 128 PHE A CA 1
ATOM 1043 C C . PHE A 1 128 ? -13.503 -6.935 13.838 1.00 91.44 128 PHE A C 1
ATOM 1045 O O . PHE A 1 128 ? -14.284 -7.486 14.614 1.00 91.44 128 PHE A O 1
ATOM 1052 N N . ILE A 1 129 ? -13.396 -5.608 13.779 1.00 88.62 129 ILE A N 1
ATOM 1053 C CA . ILE A 1 129 ? -14.114 -4.703 14.684 1.00 88.62 129 ILE A CA 1
ATOM 1054 C C . ILE A 1 129 ? -15.611 -4.676 14.347 1.00 88.62 129 ILE A C 1
ATOM 1056 O O . ILE A 1 129 ? -16.435 -4.737 15.261 1.00 88.62 129 ILE A O 1
ATOM 1060 N N . SER A 1 130 ? -15.975 -4.653 13.059 1.00 85.19 130 SER A N 1
ATOM 1061 C CA . SER A 1 130 ? -17.377 -4.540 12.620 1.00 85.19 130 SER A CA 1
ATOM 1062 C C . SER A 1 130 ? -18.184 -5.830 12.773 1.00 85.19 130 SER A C 1
ATOM 1064 O O . SER A 1 130 ? -19.407 -5.768 12.860 1.00 85.19 130 SER A O 1
ATOM 1066 N N . THR A 1 131 ? -17.536 -6.996 12.790 1.00 86.88 131 THR A N 1
ATOM 1067 C CA . THR A 1 131 ? -18.236 -8.282 12.922 1.00 86.88 131 THR A CA 1
ATOM 1068 C C . THR A 1 131 ? -18.553 -8.566 14.390 1.00 86.88 131 THR A C 1
ATOM 1070 O O . THR A 1 131 ? -17.667 -8.493 15.243 1.00 86.88 131 THR A O 1
ATOM 1073 N N . GLU A 1 132 ? -19.805 -8.907 14.700 1.00 83.94 132 GLU A N 1
ATOM 1074 C CA . GLU A 1 132 ? -20.232 -9.247 16.068 1.00 83.94 132 GLU A CA 1
ATOM 1075 C C . GLU A 1 132 ? -19.573 -10.546 16.561 1.00 83.94 132 GLU A C 1
ATOM 1077 O O . GLU A 1 132 ? -18.955 -10.569 17.625 1.00 83.94 132 GLU A O 1
ATOM 1082 N N . ASP A 1 133 ? -19.632 -11.608 15.750 1.00 87.38 133 ASP A N 1
ATOM 1083 C CA . ASP A 1 133 ? -18.929 -12.864 16.013 1.00 87.38 133 ASP A CA 1
ATOM 1084 C C . ASP A 1 133 ? -17.441 -12.739 15.654 1.00 87.38 133 ASP A C 1
ATOM 1086 O O . ASP A 1 133 ? -17.041 -12.816 14.487 1.00 87.38 133 ASP A O 1
ATOM 1090 N N . LYS A 1 134 ? -16.602 -12.579 16.681 1.00 86.62 134 LYS A N 1
ATOM 1091 C CA . LYS A 1 134 ? -15.152 -12.449 16.506 1.00 86.62 134 LYS A CA 1
ATOM 1092 C C . LYS A 1 134 ? -14.497 -13.703 15.940 1.00 86.62 134 LYS A C 1
ATOM 1094 O O . LYS A 1 134 ? -13.533 -13.565 15.199 1.00 86.62 134 LYS A O 1
ATOM 1099 N N . TYR A 1 135 ? -15.016 -14.905 16.192 1.00 86.25 135 TYR A N 1
ATOM 1100 C CA . TYR A 1 135 ? -14.453 -16.124 15.601 1.00 86.25 135 TYR A CA 1
ATOM 1101 C C . TYR A 1 135 ? -14.754 -16.212 14.108 1.00 86.25 135 TYR A C 1
ATOM 1103 O O . TYR A 1 135 ? -13.878 -16.575 13.322 1.00 86.25 135 TYR A O 1
ATOM 1111 N N . LYS A 1 136 ? -15.963 -15.817 13.693 1.00 89.88 136 LYS A N 1
ATOM 1112 C CA . LYS A 1 136 ? -16.278 -15.643 12.269 1.00 89.88 136 LYS A CA 1
ATOM 1113 C C . LYS A 1 136 ? -15.364 -14.597 11.632 1.00 89.88 136 LYS A C 1
ATOM 1115 O O . LYS A 1 136 ? -14.833 -14.837 10.552 1.00 89.88 136 LYS A O 1
ATOM 1120 N N . ALA A 1 137 ? -15.138 -13.476 12.314 1.00 91.44 137 ALA A N 1
ATOM 1121 C CA . ALA A 1 137 ? -14.244 -12.429 11.834 1.00 91.44 137 ALA A CA 1
ATOM 1122 C C . ALA A 1 137 ? -12.804 -12.938 11.651 1.00 91.44 137 ALA A C 1
ATOM 1124 O O . ALA A 1 137 ? -12.215 -12.717 10.598 1.00 91.44 137 ALA A O 1
ATOM 1125 N N . LEU A 1 138 ? -12.273 -13.685 12.628 1.00 90.56 138 LEU A N 1
ATOM 1126 C CA . LEU A 1 138 ? -10.945 -14.306 12.564 1.00 90.56 138 LEU A CA 1
ATOM 1127 C C . LEU A 1 138 ? -10.807 -15.229 11.344 1.00 90.56 138 LEU A C 1
ATOM 1129 O O . LEU A 1 138 ? -9.821 -15.142 10.614 1.00 90.56 138 LEU A O 1
ATOM 1133 N N . LYS A 1 139 ? -11.819 -16.060 11.060 1.00 90.56 139 LYS A N 1
ATOM 1134 C CA . LYS A 1 139 ? -11.830 -16.922 9.863 1.00 90.56 139 LYS A CA 1
ATOM 1135 C C . LYS A 1 139 ? -11.790 -16.115 8.562 1.00 90.56 139 LYS A C 1
ATOM 1137 O O . LYS A 1 139 ? -11.070 -16.492 7.646 1.00 90.56 139 LYS A O 1
ATOM 1142 N N . LEU A 1 140 ? -12.523 -15.001 8.491 1.00 92.12 140 LEU A N 1
ATOM 1143 C CA . LEU A 1 140 ? -12.566 -14.139 7.303 1.00 92.12 140 LEU A CA 1
ATOM 1144 C C . LEU A 1 140 ? -11.238 -13.416 7.045 1.00 92.12 140 LEU A C 1
ATOM 1146 O O . LEU A 1 140 ? -10.865 -13.229 5.891 1.00 92.12 140 LEU A O 1
ATOM 1150 N N . ILE A 1 141 ? -10.519 -13.021 8.098 1.00 94.50 141 ILE A N 1
ATOM 1151 C CA . ILE A 1 141 ? -9.246 -12.298 7.953 1.00 94.50 141 ILE A CA 1
ATOM 1152 C C . ILE A 1 141 ? -8.031 -13.219 7.819 1.00 94.50 141 ILE A C 1
ATOM 1154 O O . ILE A 1 141 ? -7.003 -12.778 7.323 1.00 94.50 141 ILE A O 1
ATOM 1158 N N . THR A 1 142 ? -8.127 -14.491 8.213 1.00 93.81 142 THR A N 1
ATOM 1159 C CA . THR A 1 142 ? -7.031 -15.471 8.088 1.00 93.81 142 THR A CA 1
ATOM 1160 C C . THR A 1 142 ? -6.391 -15.490 6.686 1.00 93.81 142 THR A C 1
ATOM 1162 O O . THR A 1 142 ? -5.168 -15.349 6.607 1.00 93.81 142 THR A O 1
ATOM 1165 N N . PRO A 1 143 ? -7.148 -15.578 5.568 1.00 93.62 143 PRO A N 1
ATOM 1166 C CA . PRO A 1 143 ? -6.542 -15.522 4.235 1.00 93.62 143 PRO A CA 1
ATOM 1167 C C . PRO A 1 143 ? -5.858 -14.177 3.943 1.00 93.62 143 PRO A C 1
ATOM 1169 O O . PRO A 1 143 ? -4.839 -14.149 3.259 1.00 93.62 143 PRO A O 1
ATOM 1172 N N . ILE A 1 144 ? -6.356 -13.070 4.504 1.00 94.56 144 ILE A N 1
ATOM 1173 C CA . ILE A 1 144 ? -5.758 -11.738 4.330 1.00 94.56 144 ILE A CA 1
ATOM 1174 C C . ILE A 1 144 ? -4.342 -11.707 4.920 1.00 94.56 144 ILE A C 1
ATOM 1176 O O . ILE A 1 144 ? -3.414 -11.249 4.258 1.00 94.56 144 ILE A O 1
ATOM 1180 N N . PHE A 1 145 ? -4.155 -12.258 6.123 1.00 95.12 145 PHE A N 1
ATOM 1181 C CA . PHE A 1 145 ? -2.847 -12.323 6.790 1.00 95.12 145 PHE A CA 1
ATOM 1182 C C . PHE A 1 145 ? -1.828 -13.150 6.005 1.00 95.12 145 PHE A C 1
ATOM 1184 O O . PHE A 1 145 ? -0.659 -12.777 5.928 1.00 95.12 145 PHE A O 1
ATOM 1191 N N . PHE A 1 146 ? -2.270 -14.245 5.383 1.00 93.69 146 PHE A N 1
ATOM 1192 C CA . PHE A 1 146 ? -1.413 -15.036 4.504 1.00 93.69 146 PHE A CA 1
ATOM 1193 C C . PHE A 1 146 ? -1.063 -14.286 3.211 1.00 93.69 146 PHE A C 1
ATOM 1195 O O . PHE A 1 146 ? 0.062 -14.375 2.732 1.00 93.69 146 PHE A O 1
ATOM 1202 N N . MET A 1 147 ? -1.989 -13.516 2.634 1.00 91.50 147 MET A N 1
ATOM 1203 C CA . MET A 1 147 ? -1.727 -12.786 1.388 1.00 91.50 147 MET A CA 1
ATOM 1204 C C . MET A 1 147 ? -0.872 -11.528 1.572 1.00 91.50 147 MET A C 1
ATOM 1206 O O . MET A 1 147 ? -0.169 -11.143 0.643 1.00 91.50 147 MET A O 1
ATOM 1210 N N . MET A 1 148 ? -0.887 -10.886 2.741 1.00 92.00 148 MET A N 1
ATOM 1211 C CA . MET A 1 148 ? -0.183 -9.616 2.978 1.00 92.00 148 MET A CA 1
ATOM 1212 C C . MET A 1 148 ? 1.293 -9.590 2.514 1.00 92.00 148 MET A C 1
ATOM 1214 O O . MET A 1 148 ? 1.650 -8.684 1.756 1.00 92.00 148 MET A O 1
ATOM 1218 N N . PRO A 1 149 ? 2.150 -10.569 2.868 1.00 91.75 149 PRO A N 1
ATOM 1219 C CA . PRO A 1 149 ? 3.542 -10.618 2.405 1.00 91.75 149 PRO A CA 1
ATOM 1220 C C . PRO A 1 149 ? 3.694 -10.873 0.901 1.00 91.75 149 PRO A C 1
ATOM 1222 O O . PRO A 1 149 ? 4.758 -10.631 0.341 1.00 91.75 149 PRO A O 1
ATOM 1225 N N . ILE A 1 150 ? 2.656 -11.374 0.227 1.00 90.38 150 ILE A N 1
ATOM 1226 C CA . ILE A 1 150 ? 2.627 -11.560 -1.234 1.00 90.38 150 ILE A CA 1
ATOM 1227 C C . ILE A 1 150 ? 2.354 -10.224 -1.935 1.00 90.38 150 ILE A C 1
ATOM 1229 O O . ILE A 1 150 ? 2.727 -10.041 -3.091 1.00 90.38 150 ILE A O 1
ATOM 1233 N N . PHE A 1 151 ? 1.734 -9.263 -1.246 1.00 90.00 151 PHE A N 1
ATOM 1234 C CA . PHE A 1 151 ? 1.501 -7.928 -1.792 1.00 90.00 151 PHE A CA 1
ATOM 1235 C C . PHE A 1 151 ? 2.718 -7.018 -1.666 1.00 90.00 151 PHE A C 1
ATOM 1237 O O . PHE A 1 151 ? 3.046 -6.271 -2.587 1.00 90.00 151 PHE A O 1
ATOM 1244 N N . ARG A 1 152 ? 3.397 -7.085 -0.521 1.00 87.50 152 ARG A N 1
ATOM 1245 C CA . ARG A 1 152 ? 4.621 -6.334 -0.252 1.00 87.50 152 ARG A CA 1
ATOM 1246 C C . ARG A 1 152 ? 5.382 -7.023 0.866 1.00 87.50 152 ARG A C 1
ATOM 1248 O O . ARG A 1 152 ? 4.773 -7.518 1.805 1.00 87.50 152 ARG A O 1
ATOM 1255 N N . GLU A 1 153 ? 6.706 -6.988 0.816 1.00 84.31 153 GLU A N 1
ATOM 1256 C CA . GLU A 1 153 ? 7.550 -7.630 1.831 1.00 84.31 153 GLU A CA 1
ATOM 1257 C C . GLU A 1 153 ? 7.301 -7.082 3.242 1.00 84.31 153 GLU A C 1
ATOM 1259 O O . GLU A 1 153 ? 7.181 -7.844 4.201 1.00 84.31 153 GLU A O 1
ATOM 1264 N N . ILE A 1 154 ? 7.091 -5.766 3.359 1.00 85.25 154 ILE A N 1
ATOM 1265 C CA . ILE A 1 154 ? 6.720 -5.129 4.628 1.00 85.25 154 ILE A CA 1
ATOM 1266 C C . ILE A 1 154 ? 5.384 -5.651 5.192 1.00 85.25 154 ILE A C 1
ATOM 1268 O O . ILE A 1 154 ? 5.119 -5.530 6.386 1.00 85.25 154 ILE A O 1
ATOM 1272 N N . GLY A 1 155 ? 4.561 -6.293 4.357 1.00 90.00 155 GLY A N 1
ATOM 1273 C CA . GLY A 1 155 ? 3.342 -6.982 4.762 1.00 90.00 155 GLY A CA 1
ATOM 1274 C C . GLY A 1 155 ? 3.573 -8.097 5.782 1.00 90.00 155 GLY A C 1
ATOM 1275 O O . GLY A 1 155 ? 2.665 -8.376 6.556 1.00 90.00 155 GLY A O 1
ATOM 1276 N N . MET A 1 156 ? 4.775 -8.681 5.861 1.00 91.06 156 MET A N 1
ATOM 1277 C CA . MET A 1 156 ? 5.125 -9.614 6.939 1.00 91.06 156 MET A CA 1
ATOM 1278 C C . MET A 1 156 ? 5.051 -8.928 8.309 1.00 91.06 156 MET A C 1
ATOM 1280 O O . MET A 1 156 ? 4.251 -9.319 9.159 1.00 91.06 156 MET A O 1
ATOM 1284 N N . TRP A 1 157 ? 5.825 -7.854 8.488 1.00 88.56 157 TRP A N 1
ATOM 1285 C CA . TRP A 1 157 ? 5.880 -7.077 9.730 1.00 88.56 157 TRP A CA 1
ATOM 1286 C C . TRP A 1 157 ? 4.528 -6.477 10.089 1.00 88.56 157 TRP A C 1
ATOM 1288 O O . TRP A 1 157 ? 4.059 -6.594 11.219 1.00 88.56 157 TRP A O 1
ATOM 1298 N N . LEU A 1 158 ? 3.864 -5.873 9.105 1.00 90.44 158 LEU A N 1
ATOM 1299 C CA . LEU A 1 158 ? 2.559 -5.269 9.324 1.00 90.44 158 LEU A CA 1
ATOM 1300 C C . LEU A 1 158 ? 1.485 -6.308 9.669 1.00 90.44 158 LEU A C 1
ATOM 1302 O O . LEU A 1 158 ? 0.605 -6.021 10.479 1.00 90.44 158 LEU A O 1
ATOM 1306 N N . GLY A 1 159 ? 1.569 -7.515 9.102 1.00 92.69 159 GLY A N 1
ATOM 1307 C CA . GLY A 1 159 ? 0.701 -8.633 9.461 1.00 92.69 159 GLY A CA 1
ATOM 1308 C C . GLY A 1 159 ? 0.929 -9.067 10.907 1.00 92.69 159 GLY A C 1
ATOM 1309 O O . GLY A 1 159 ? -0.025 -9.205 11.665 1.00 92.69 159 GLY A O 1
ATOM 1310 N N . MET A 1 160 ? 2.186 -9.183 11.340 1.00 92.62 160 MET A N 1
ATOM 1311 C CA . MET A 1 160 ? 2.514 -9.491 12.738 1.00 92.62 160 MET A CA 1
ATOM 1312 C C . MET A 1 160 ? 1.982 -8.417 13.700 1.00 92.62 160 MET A C 1
ATOM 1314 O O . MET A 1 160 ? 1.362 -8.750 14.711 1.00 92.62 160 MET A O 1
ATOM 1318 N N . TYR A 1 161 ? 2.136 -7.131 13.373 1.00 92.25 161 TYR A N 1
ATOM 1319 C CA . TYR A 1 161 ? 1.573 -6.041 14.178 1.00 92.25 161 TYR A CA 1
ATOM 1320 C C . TYR A 1 161 ? 0.047 -6.078 14.215 1.00 92.25 161 TYR A C 1
ATOM 1322 O O . TYR A 1 161 ? -0.542 -5.940 15.285 1.00 92.25 161 TYR A O 1
ATOM 1330 N N . ALA A 1 162 ? -0.607 -6.349 13.086 1.00 92.94 162 ALA A N 1
ATOM 1331 C CA . ALA A 1 162 ? -2.050 -6.539 13.053 1.00 92.94 162 ALA A CA 1
ATOM 1332 C C . ALA A 1 162 ? -2.486 -7.714 13.945 1.00 92.94 162 ALA A C 1
ATOM 1334 O O . ALA A 1 162 ? -3.473 -7.587 14.666 1.00 92.94 162 ALA A O 1
ATOM 1335 N N . ALA A 1 163 ? -1.738 -8.824 13.973 1.00 93.88 163 ALA A N 1
ATOM 1336 C CA . ALA A 1 163 ? -2.033 -9.961 14.850 1.00 93.88 163 ALA A CA 1
ATOM 1337 C C . ALA A 1 163 ? -1.971 -9.553 16.329 1.00 93.88 163 ALA A C 1
ATOM 1339 O O . ALA A 1 163 ? -2.875 -9.895 17.091 1.00 93.88 163 ALA A O 1
ATOM 1340 N N . VAL A 1 164 ? -0.954 -8.774 16.721 1.00 93.12 164 VAL A N 1
ATOM 1341 C CA . VAL A 1 164 ? -0.820 -8.226 18.082 1.00 93.12 164 VAL A CA 1
ATOM 1342 C C . VAL A 1 164 ? -2.005 -7.321 18.423 1.00 93.12 164 VAL A C 1
ATOM 1344 O O . VAL A 1 164 ? -2.662 -7.541 19.440 1.00 93.12 164 VAL A O 1
ATOM 1347 N N . ILE A 1 165 ? -2.340 -6.365 17.549 1.00 92.44 165 ILE A N 1
ATOM 1348 C CA . ILE A 1 165 ? -3.468 -5.439 17.738 1.00 92.44 165 ILE A CA 1
ATOM 1349 C C . ILE A 1 165 ? -4.781 -6.211 17.944 1.00 92.44 165 ILE A C 1
ATOM 1351 O O . ILE A 1 165 ? -5.527 -5.954 18.893 1.00 92.44 165 ILE A O 1
ATOM 1355 N N . LEU A 1 166 ? -5.063 -7.187 17.078 1.00 91.19 166 LEU A N 1
ATOM 1356 C CA . LEU A 1 166 ? -6.282 -7.994 17.142 1.00 91.19 166 LEU A CA 1
ATOM 1357 C C . LEU A 1 166 ? -6.335 -8.885 18.384 1.00 91.19 166 LEU A C 1
ATOM 1359 O O . LEU A 1 166 ? -7.396 -9.048 18.989 1.00 91.19 166 LEU A O 1
ATOM 1363 N N . PHE A 1 167 ? -5.198 -9.440 18.796 1.00 89.31 167 PHE A N 1
ATOM 1364 C CA . PHE A 1 167 ? -5.108 -10.246 20.005 1.00 89.31 167 PHE A CA 1
ATOM 1365 C C . PHE A 1 167 ? -5.373 -9.417 21.263 1.00 89.31 167 PHE A C 1
ATOM 1367 O O . PHE A 1 167 ? -6.156 -9.837 22.117 1.00 89.31 167 PHE A O 1
ATOM 1374 N N . THR A 1 168 ? -4.828 -8.200 21.344 1.00 86.62 168 THR A N 1
ATOM 1375 C CA . THR A 1 168 ? -5.145 -7.260 22.428 1.00 86.62 168 THR A CA 1
ATOM 1376 C C . THR A 1 168 ? -6.644 -6.947 22.479 1.00 86.62 168 THR A C 1
ATOM 1378 O O . THR A 1 168 ? -7.237 -6.955 23.559 1.00 86.62 168 THR A O 1
ATOM 1381 N N . LEU A 1 169 ? -7.296 -6.756 21.325 1.00 84.88 169 LEU A N 1
ATOM 1382 C CA . LEU A 1 169 ? -8.750 -6.556 21.266 1.00 84.88 169 LEU A CA 1
ATOM 1383 C C . LEU A 1 169 ? -9.537 -7.787 21.749 1.00 84.88 169 LEU A C 1
ATOM 1385 O O . LEU A 1 169 ? -10.508 -7.643 22.495 1.00 84.88 169 LEU A O 1
ATOM 1389 N N . LEU A 1 170 ? -9.116 -9.004 21.382 1.00 84.00 170 LEU A N 1
ATOM 1390 C CA . LEU A 1 170 ? -9.736 -10.252 21.858 1.00 84.00 170 LEU A CA 1
ATOM 1391 C C . LEU A 1 170 ? -9.646 -10.420 23.380 1.00 84.00 170 LEU A C 1
ATOM 1393 O O . LEU A 1 170 ? -10.532 -11.037 23.985 1.00 84.00 170 LEU A O 1
ATOM 1397 N N . PHE A 1 171 ? -8.588 -9.902 24.003 1.00 79.19 171 PHE A N 1
ATOM 1398 C CA . PHE A 1 171 ? -8.446 -9.876 25.458 1.00 79.19 171 PHE A CA 1
ATOM 1399 C C . PHE A 1 171 ? -9.326 -8.832 26.128 1.00 79.19 171 PHE A C 1
ATOM 1401 O O . PHE A 1 171 ? -9.856 -9.092 27.206 1.00 79.19 171 PHE A O 1
ATOM 1408 N N . TYR A 1 172 ? -9.503 -7.675 25.490 1.00 75.12 172 TYR A N 1
ATOM 1409 C CA . TYR A 1 172 ? -10.307 -6.589 26.043 1.00 75.12 172 TYR A CA 1
ATOM 1410 C C . TYR A 1 172 ? -11.795 -6.954 26.154 1.00 75.12 172 TYR A C 1
ATOM 1412 O O . TYR A 1 172 ? -12.514 -6.460 27.027 1.00 75.12 172 TYR A O 1
ATOM 1420 N N . GLN A 1 173 ? -12.272 -7.855 25.292 1.00 70.62 173 GLN A N 1
ATOM 1421 C CA . GLN A 1 173 ? -13.639 -8.352 25.364 1.00 70.62 173 GLN A CA 1
ATOM 1422 C C . GLN A 1 173 ? -13.845 -9.250 26.588 1.00 70.62 173 GLN A C 1
ATOM 1424 O O . GLN A 1 173 ? -13.288 -10.345 26.694 1.00 70.62 173 GLN A O 1
ATOM 1429 N N . LYS A 1 174 ? -14.706 -8.768 27.491 1.00 58.53 174 LYS A N 1
ATOM 1430 C CA . LYS A 1 174 ? -15.124 -9.388 28.753 1.00 58.53 174 LYS A CA 1
ATOM 1431 C C . LYS A 1 174 ? -15.783 -10.756 28.493 1.00 58.53 174 LYS A C 1
ATOM 1433 O O . LYS A 1 174 ? -16.997 -10.827 28.362 1.00 58.53 174 LYS A O 1
ATOM 1438 N N . ASN A 1 175 ? -14.992 -11.822 28.353 1.00 55.06 175 ASN A N 1
ATOM 1439 C CA . ASN A 1 175 ? -15.471 -13.199 28.187 1.00 55.06 175 ASN A CA 1
ATOM 1440 C C . ASN A 1 175 ? -14.454 -14.235 28.702 1.00 55.06 175 ASN A C 1
ATOM 1442 O O . ASN A 1 175 ? -13.254 -14.085 28.467 1.00 55.06 175 ASN A O 1
ATOM 1446 N N . ASN A 1 176 ? -14.996 -15.271 29.364 1.00 54.22 176 ASN A N 1
ATOM 1447 C CA . ASN A 1 176 ? -14.375 -16.367 30.127 1.00 54.22 176 ASN A CA 1
ATOM 1448 C C . ASN A 1 176 ? -12.919 -16.732 29.786 1.00 54.22 176 ASN A C 1
ATOM 1450 O O . ASN A 1 176 ? -12.579 -17.047 28.642 1.00 54.22 176 ASN A O 1
ATOM 1454 N N . ILE A 1 177 ? -12.111 -16.832 30.848 1.00 58.78 177 ILE A N 1
ATOM 1455 C CA . ILE A 1 177 ? -10.746 -17.393 30.885 1.00 58.78 177 ILE A CA 1
ATOM 1456 C C . ILE A 1 177 ? -10.685 -18.786 30.228 1.00 58.78 177 ILE A C 1
ATOM 1458 O O . ILE A 1 177 ? -9.691 -19.125 29.596 1.00 58.78 177 ILE A O 1
ATOM 1462 N N . GLU A 1 178 ? -11.774 -19.555 30.269 1.00 58.62 178 GLU A N 1
ATOM 1463 C CA . GLU A 1 178 ? -11.897 -20.894 29.667 1.00 58.62 178 GLU A CA 1
ATOM 1464 C C . GLU A 1 178 ? -11.629 -20.933 28.149 1.00 58.62 178 GLU A C 1
ATOM 1466 O O . GLU A 1 178 ? -11.290 -21.979 27.602 1.00 58.62 178 GLU A O 1
ATOM 1471 N N . LYS A 1 179 ? -11.729 -19.797 27.442 1.00 76.69 179 LYS A N 1
ATOM 1472 C CA . LYS A 1 179 ? -11.424 -19.704 26.000 1.00 76.69 179 LYS A CA 1
ATOM 1473 C C . LYS A 1 179 ? -10.041 -19.116 25.700 1.00 76.69 179 LYS A C 1
ATOM 1475 O O . LYS A 1 179 ? -9.745 -18.833 24.540 1.00 76.69 179 LYS A O 1
ATOM 1480 N N . LEU A 1 180 ? -9.187 -18.936 26.711 1.00 82.00 180 LEU A N 1
ATOM 1481 C CA . LEU A 1 180 ? -7.858 -18.337 26.558 1.00 82.00 180 LEU A CA 1
ATOM 1482 C C . LEU A 1 180 ? -6.960 -19.133 25.604 1.00 82.00 180 LEU A C 1
ATOM 1484 O O . LEU A 1 180 ? -6.355 -18.539 24.717 1.00 82.00 180 LEU A O 1
ATOM 1488 N N . LEU A 1 181 ? -6.941 -20.466 25.730 1.00 84.06 181 LEU A N 1
ATOM 1489 C CA . LEU A 1 181 ? -6.158 -21.337 24.847 1.00 84.06 181 LEU A CA 1
ATOM 1490 C C . LEU A 1 181 ? -6.554 -21.144 23.378 1.00 84.06 181 LEU A C 1
ATOM 1492 O O . LEU A 1 181 ? -5.696 -20.973 22.524 1.00 84.06 181 LEU A O 1
ATOM 1496 N N . HIS A 1 182 ? -7.855 -21.090 23.087 1.00 84.12 182 HIS A N 1
ATOM 1497 C CA . HIS A 1 182 ? -8.352 -20.875 21.728 1.00 84.12 182 HIS A CA 1
ATOM 1498 C C . HIS A 1 182 ? -7.949 -19.499 21.186 1.00 84.12 182 HIS A C 1
ATOM 1500 O O . HIS A 1 182 ? -7.488 -19.403 20.051 1.00 84.12 182 HIS A O 1
ATOM 1506 N N . LYS A 1 183 ? -8.073 -18.435 21.996 1.00 85.19 183 LYS A N 1
ATOM 1507 C CA . LYS A 1 183 ? -7.613 -17.086 21.618 1.00 85.19 183 LYS A CA 1
ATOM 1508 C C . LYS A 1 183 ? -6.112 -17.076 21.316 1.00 85.19 183 LYS A C 1
ATOM 1510 O O . LYS A 1 183 ? -5.698 -16.471 20.332 1.00 85.19 183 LYS A O 1
ATOM 1515 N N . PHE A 1 184 ? -5.320 -17.762 22.137 1.00 88.44 184 PHE A N 1
ATOM 1516 C CA . PHE A 1 184 ? -3.876 -17.872 21.962 1.00 88.44 184 PHE A CA 1
ATOM 1517 C C . PHE A 1 184 ? -3.499 -18.676 20.711 1.00 88.44 184 PHE A C 1
ATOM 1519 O O . PHE A 1 184 ? -2.660 -18.228 19.940 1.00 88.44 184 PHE A O 1
ATOM 1526 N N . LEU A 1 185 ? -4.169 -19.801 20.441 1.00 89.50 185 LEU A N 1
ATOM 1527 C CA . LEU A 1 185 ? -3.966 -20.584 19.216 1.00 89.50 185 LEU A CA 1
ATOM 1528 C C . LEU A 1 185 ? -4.288 -19.771 17.955 1.00 89.50 185 LEU A C 1
ATOM 1530 O O . LEU A 1 185 ? -3.526 -19.806 16.992 1.00 89.50 185 LEU A O 1
ATOM 1534 N N . PHE A 1 186 ? -5.375 -18.990 17.964 1.00 88.38 186 PHE A N 1
ATOM 1535 C CA . PHE A 1 186 ? -5.684 -18.080 16.856 1.00 88.38 186 PHE A CA 1
ATOM 1536 C C . PHE A 1 186 ? -4.639 -16.978 16.693 1.00 88.38 186 PHE A C 1
ATOM 1538 O O . PHE A 1 186 ? -4.303 -16.630 15.564 1.00 88.38 186 PHE A O 1
ATOM 1545 N N . PHE A 1 187 ? -4.116 -16.438 17.794 1.00 91.56 187 PHE A N 1
ATOM 1546 C CA . PHE A 1 187 ? -3.019 -15.478 17.736 1.00 91.56 187 PHE A CA 1
ATOM 1547 C C . PHE A 1 187 ? -1.765 -16.096 17.120 1.00 91.56 187 PHE A C 1
ATOM 1549 O O . PHE A 1 187 ? -1.232 -15.522 16.177 1.00 91.56 187 PHE A O 1
ATOM 1556 N N . LEU A 1 188 ? -1.342 -17.278 17.578 1.00 93.50 188 LEU A N 1
ATOM 1557 C CA . LEU A 1 188 ? -0.198 -17.987 17.002 1.00 93.50 188 LEU A CA 1
ATOM 1558 C C . LEU A 1 188 ? -0.392 -18.249 15.506 1.00 93.50 188 LEU A C 1
ATOM 1560 O O . LEU A 1 188 ? 0.533 -18.043 14.723 1.00 93.50 188 LEU A O 1
ATOM 1564 N N . LEU A 1 189 ? -1.600 -18.641 15.091 1.00 93.81 189 LEU A N 1
ATOM 1565 C CA . LEU A 1 189 ? -1.934 -18.813 13.681 1.00 93.81 189 LEU A CA 1
ATOM 1566 C C . LEU A 1 189 ? -1.795 -17.495 12.903 1.00 93.81 189 LEU A C 1
ATOM 1568 O O . LEU A 1 189 ? -1.048 -17.433 11.933 1.00 93.81 189 LEU A O 1
ATOM 1572 N N . LEU A 1 190 ? -2.464 -16.420 13.331 1.00 94.00 190 LEU A N 1
ATOM 1573 C CA . LEU A 1 190 ? -2.405 -15.131 12.629 1.00 94.00 190 LEU A CA 1
ATOM 1574 C C . LEU A 1 190 ? -1.002 -14.514 12.634 1.00 94.00 190 LEU A C 1
ATOM 1576 O O . LEU A 1 190 ? -0.631 -13.853 11.672 1.00 94.00 190 LEU A O 1
ATOM 1580 N N . PHE A 1 191 ? -0.221 -14.734 13.687 1.00 94.31 191 PHE A N 1
ATOM 1581 C CA . PHE A 1 191 ? 1.148 -14.245 13.795 1.00 94.31 191 PHE A CA 1
ATOM 1582 C C . PHE A 1 191 ? 2.114 -15.027 12.892 1.00 94.31 191 PHE A C 1
ATOM 1584 O O . PHE A 1 191 ? 3.001 -14.434 12.282 1.00 94.31 191 PHE A O 1
ATOM 1591 N N . SER A 1 192 ? 1.931 -16.346 12.768 1.00 94.12 192 SER A N 1
ATOM 1592 C CA . SER A 1 192 ? 2.791 -17.211 11.947 1.00 94.12 192 SER A CA 1
ATOM 1593 C C . SER A 1 192 ? 2.473 -17.158 10.452 1.00 94.12 192 SER A C 1
ATOM 1595 O O . SER A 1 192 ? 3.382 -17.311 9.640 1.00 94.12 192 SER A O 1
ATOM 1597 N N . LEU A 1 193 ? 1.224 -16.899 10.050 1.00 95.12 193 LEU A N 1
ATOM 1598 C CA . LEU A 1 193 ? 0.833 -16.884 8.633 1.00 95.12 193 LEU A CA 1
ATOM 1599 C C . LEU A 1 193 ? 1.631 -15.892 7.763 1.00 95.12 193 LEU A C 1
ATOM 1601 O O . LEU A 1 193 ? 2.101 -16.313 6.701 1.00 95.12 193 LEU A O 1
ATOM 1605 N N . PRO A 1 194 ? 1.846 -14.623 8.171 1.00 94.38 194 PRO A N 1
ATOM 1606 C CA . PRO A 1 194 ? 2.689 -13.704 7.414 1.00 94.38 194 PRO A CA 1
ATOM 1607 C C . PRO A 1 194 ? 4.142 -14.192 7.291 1.00 94.38 194 PRO A C 1
ATOM 1609 O O . PRO A 1 194 ? 4.777 -14.000 6.256 1.00 94.38 194 PRO A O 1
ATOM 1612 N N . ILE A 1 195 ? 4.667 -14.862 8.319 1.00 91.56 195 ILE A N 1
ATOM 1613 C CA . ILE A 1 195 ? 6.027 -15.419 8.317 1.00 91.56 195 ILE A CA 1
ATOM 1614 C C . ILE A 1 195 ? 6.114 -16.572 7.310 1.00 91.56 195 ILE A C 1
ATOM 1616 O O . ILE A 1 195 ? 6.957 -16.551 6.415 1.00 91.56 195 ILE A O 1
ATOM 1620 N N . ILE A 1 196 ? 5.187 -17.532 7.391 1.00 93.12 196 ILE A N 1
ATOM 1621 C CA . ILE A 1 196 ? 5.113 -18.687 6.483 1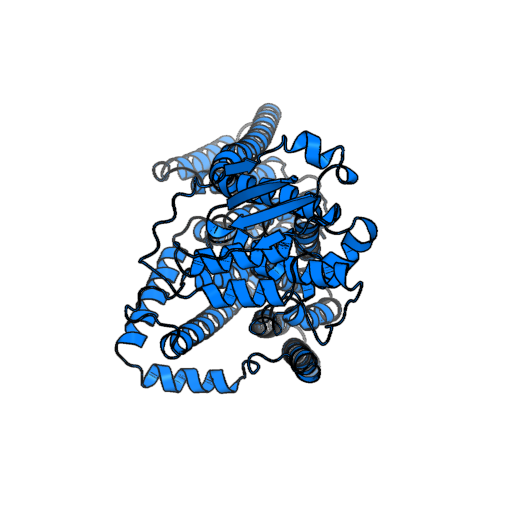.00 93.12 196 ILE A CA 1
ATOM 1622 C C . ILE A 1 196 ? 4.994 -18.217 5.029 1.00 93.12 196 ILE A C 1
ATOM 1624 O O . ILE A 1 196 ? 5.749 -18.661 4.171 1.00 93.12 196 ILE A O 1
ATOM 1628 N N . SER A 1 197 ? 4.084 -17.283 4.752 1.00 93.44 197 SER A N 1
ATOM 1629 C CA . SER A 1 197 ? 3.890 -16.715 3.412 1.00 93.44 197 SER A CA 1
ATOM 1630 C C . SER A 1 197 ? 5.134 -15.980 2.898 1.00 93.44 197 SER A C 1
ATOM 1632 O O . SER A 1 197 ? 5.513 -16.114 1.730 1.00 93.44 197 SER A O 1
ATOM 1634 N N . SER A 1 198 ? 5.827 -15.246 3.775 1.00 90.56 198 SER A N 1
ATOM 1635 C CA . SER A 1 198 ? 7.090 -14.604 3.423 1.00 90.56 198 SER A CA 1
ATOM 1636 C C . SER A 1 198 ? 8.146 -15.630 3.011 1.00 90.56 198 SER A C 1
ATOM 1638 O O . SER A 1 198 ? 8.739 -15.475 1.941 1.00 90.56 198 SER A O 1
ATOM 1640 N N . HIS A 1 199 ? 8.323 -16.693 3.801 1.00 88.56 199 HIS A N 1
ATOM 1641 C CA . HIS A 1 199 ? 9.280 -17.763 3.519 1.00 88.56 199 HIS A CA 1
ATOM 1642 C C . HIS A 1 199 ? 8.937 -18.554 2.261 1.00 88.56 199 HIS A C 1
ATOM 1644 O O . HIS A 1 199 ? 9.827 -18.793 1.453 1.00 88.56 199 HIS A O 1
ATOM 1650 N N . LEU A 1 200 ? 7.667 -18.915 2.054 1.00 89.94 200 LEU A N 1
ATOM 1651 C CA . LEU A 1 200 ? 7.234 -19.648 0.860 1.00 89.94 200 LEU A CA 1
ATOM 1652 C C . LEU A 1 200 ? 7.565 -18.891 -0.427 1.00 89.94 200 LEU A C 1
ATOM 1654 O O . LEU A 1 200 ? 7.971 -19.501 -1.410 1.00 89.94 200 LEU A O 1
ATOM 1658 N N . TRP A 1 201 ? 7.435 -17.564 -0.421 1.00 87.75 201 TRP A N 1
ATOM 1659 C CA . TRP A 1 201 ? 7.839 -16.748 -1.561 1.00 87.75 201 TRP A CA 1
ATOM 1660 C C . TRP A 1 201 ? 9.349 -16.743 -1.786 1.00 87.75 201 TRP A C 1
ATOM 1662 O O . TRP A 1 201 ? 9.788 -16.883 -2.920 1.00 87.75 201 TRP A O 1
ATOM 1672 N N . PHE A 1 202 ? 10.152 -16.562 -0.735 1.00 84.25 202 PHE A N 1
ATOM 1673 C CA . PHE A 1 202 ? 11.607 -16.563 -0.893 1.00 84.25 202 PHE A CA 1
ATOM 1674 C C . PHE A 1 202 ? 12.113 -17.935 -1.335 1.00 84.25 202 PHE A C 1
ATOM 1676 O O . PHE A 1 202 ? 12.929 -17.996 -2.244 1.00 84.25 202 PHE A O 1
ATOM 1683 N N . TRP A 1 203 ? 11.553 -19.016 -0.788 1.00 85.19 203 TRP A N 1
ATOM 1684 C CA . TRP A 1 203 ? 11.797 -20.374 -1.266 1.00 85.19 203 TRP A CA 1
ATOM 1685 C C . TRP A 1 203 ? 11.413 -20.531 -2.740 1.00 85.19 203 TRP A C 1
ATOM 1687 O O . TRP A 1 203 ? 12.179 -21.068 -3.531 1.00 85.19 203 TRP A O 1
ATOM 1697 N N . TYR A 1 204 ? 10.255 -19.999 -3.137 1.00 83.56 204 TYR A N 1
ATOM 1698 C CA . TYR A 1 204 ? 9.834 -19.999 -4.532 1.00 83.56 204 TYR A CA 1
ATOM 1699 C C . TYR A 1 204 ? 10.816 -19.247 -5.443 1.00 83.56 204 TYR A C 1
ATOM 1701 O O . TYR A 1 204 ? 11.140 -19.754 -6.504 1.00 83.56 204 TYR A O 1
ATOM 1709 N N . VAL A 1 205 ? 11.325 -18.079 -5.049 1.00 79.88 205 VAL A N 1
ATOM 1710 C CA . VAL A 1 205 ? 12.308 -17.322 -5.851 1.00 79.88 205 VAL A CA 1
ATOM 1711 C C . VAL A 1 205 ? 13.672 -18.029 -5.894 1.00 79.88 205 VAL A C 1
ATOM 1713 O O . VAL A 1 205 ? 14.329 -18.032 -6.937 1.00 79.88 205 VAL A O 1
ATOM 1716 N N . ASP A 1 206 ? 14.076 -18.658 -4.790 1.00 79.50 206 ASP A N 1
ATOM 1717 C CA . ASP A 1 206 ? 15.332 -19.406 -4.654 1.00 79.50 206 ASP A CA 1
ATOM 1718 C C . ASP A 1 206 ? 15.399 -20.622 -5.577 1.00 79.50 206 ASP A C 1
ATOM 1720 O O . ASP A 1 206 ? 16.371 -20.806 -6.304 1.00 79.50 206 ASP A O 1
ATOM 1724 N N . VAL A 1 207 ? 14.312 -21.398 -5.652 1.00 78.81 207 VAL A N 1
ATOM 1725 C CA . VAL A 1 207 ? 14.204 -22.566 -6.547 1.00 78.81 207 VAL A CA 1
ATOM 1726 C C . VAL A 1 207 ? 14.451 -22.198 -8.019 1.00 78.81 207 VAL A C 1
ATOM 1728 O O . VAL A 1 207 ? 14.861 -23.046 -8.812 1.00 78.81 207 VAL A O 1
ATOM 1731 N N . TYR A 1 208 ? 14.238 -20.936 -8.397 1.00 70.69 208 TYR A N 1
ATOM 1732 C CA . TYR A 1 208 ? 14.466 -20.441 -9.755 1.00 70.69 208 TYR A CA 1
ATOM 1733 C C . TYR A 1 208 ? 15.851 -19.798 -9.941 1.00 70.69 208 TYR A C 1
ATOM 1735 O O . TYR A 1 208 ? 16.161 -19.363 -11.046 1.00 70.69 208 TYR A O 1
ATOM 1743 N N . GLY A 1 209 ? 16.701 -19.769 -8.907 1.00 60.75 209 GLY A N 1
ATOM 1744 C CA . GLY A 1 209 ? 18.048 -19.189 -8.955 1.00 60.75 209 GLY A CA 1
ATOM 1745 C C . GLY A 1 209 ? 18.051 -17.663 -9.070 1.00 60.75 209 GLY A C 1
ATOM 1746 O O . GLY A 1 209 ? 19.014 -17.079 -9.559 1.00 60.75 209 GLY A O 1
ATOM 1747 N N . LEU A 1 210 ? 16.957 -17.012 -8.664 1.00 62.72 210 LEU A N 1
ATOM 1748 C CA . LEU A 1 210 ? 16.716 -15.584 -8.889 1.00 62.72 210 LEU A CA 1
ATOM 1749 C C . LEU A 1 210 ? 16.912 -14.735 -7.620 1.00 62.72 210 LEU A C 1
ATOM 1751 O O . LEU A 1 210 ? 16.532 -13.562 -7.597 1.00 62.72 210 LEU A O 1
ATOM 1755 N N . LEU A 1 211 ? 17.482 -15.293 -6.546 1.00 62.81 211 LEU A N 1
ATOM 1756 C CA . LEU A 1 211 ? 17.757 -14.521 -5.335 1.00 62.81 211 LEU A CA 1
ATOM 1757 C C . LEU A 1 211 ? 18.907 -13.538 -5.564 1.00 62.81 211 LEU A C 1
ATOM 1759 O O . LEU A 1 211 ? 20.068 -13.911 -5.682 1.00 62.81 211 LEU A O 1
ATOM 1763 N N . GLY A 1 212 ? 18.567 -12.249 -5.571 1.00 56.53 212 GLY A N 1
ATOM 1764 C CA . GLY A 1 212 ? 19.544 -11.163 -5.485 1.00 56.53 212 GLY A CA 1
ATOM 1765 C C . GLY A 1 212 ? 19.979 -10.829 -4.051 1.00 56.53 212 GLY A C 1
ATOM 1766 O O . GLY A 1 212 ? 20.881 -10.013 -3.887 1.00 56.53 212 GLY A O 1
ATOM 1767 N N . ARG A 1 213 ? 19.313 -11.392 -3.029 1.00 65.62 213 ARG A N 1
ATOM 1768 C CA . ARG A 1 213 ? 19.631 -11.237 -1.596 1.00 65.62 213 ARG A CA 1
ATOM 1769 C C . ARG A 1 213 ? 18.874 -12.244 -0.726 1.00 65.62 213 ARG A C 1
ATOM 1771 O O . ARG A 1 213 ? 17.824 -12.738 -1.142 1.00 65.62 213 ARG A O 1
ATOM 1778 N N . ASP A 1 214 ? 19.342 -12.421 0.507 1.00 64.69 214 ASP A N 1
ATOM 1779 C CA . ASP A 1 214 ? 18.661 -13.204 1.539 1.00 64.69 214 ASP A CA 1
ATOM 1780 C C . ASP A 1 214 ? 17.416 -12.493 2.118 1.00 64.69 214 ASP A C 1
ATOM 1782 O O . ASP A 1 214 ? 17.335 -11.252 2.127 1.00 64.69 214 ASP A O 1
ATOM 1786 N N . PRO A 1 215 ? 16.420 -13.261 2.608 1.00 65.56 215 PRO A N 1
ATOM 1787 C CA . PRO A 1 215 ? 15.281 -12.718 3.341 1.00 65.56 215 PRO A CA 1
ATOM 1788 C C . PRO A 1 215 ? 15.720 -12.048 4.646 1.00 65.56 215 PRO A C 1
ATOM 1790 O O . PRO A 1 215 ? 16.572 -12.576 5.356 1.00 65.56 215 PRO A O 1
ATOM 1793 N N . HIS A 1 216 ? 15.071 -10.938 5.011 1.00 64.75 216 HIS A N 1
ATOM 1794 C CA . HIS A 1 216 ? 15.262 -10.333 6.334 1.00 64.75 216 HIS A CA 1
ATOM 1795 C C . HIS A 1 216 ? 14.867 -11.316 7.442 1.00 64.75 216 HIS A C 1
ATOM 1797 O O . HIS A 1 216 ? 13.766 -11.880 7.414 1.00 64.75 216 HIS A O 1
ATOM 1803 N N . GLN A 1 217 ? 15.749 -11.497 8.423 1.00 64.62 217 GLN A N 1
ATOM 1804 C CA . GLN A 1 217 ? 15.576 -12.431 9.531 1.00 64.62 217 GLN A CA 1
ATOM 1805 C C . GLN A 1 217 ? 15.253 -11.701 10.837 1.00 64.62 217 GLN A C 1
ATOM 1807 O O . GLN A 1 217 ? 15.537 -10.522 11.021 1.00 64.62 217 GLN A O 1
ATOM 1812 N N . LEU A 1 218 ? 14.678 -12.427 11.800 1.00 58.84 218 LEU A N 1
ATOM 1813 C CA . LEU A 1 218 ? 14.439 -11.889 13.142 1.00 58.84 218 LEU A CA 1
ATOM 1814 C C . LEU A 1 218 ? 15.755 -11.588 13.883 1.00 58.84 218 LEU A C 1
ATOM 1816 O O . LEU A 1 218 ? 15.789 -10.695 14.720 1.00 58.84 218 LEU A O 1
ATOM 1820 N N . ASN A 1 219 ? 16.838 -12.300 13.561 1.00 63.28 219 ASN A N 1
ATOM 1821 C CA . ASN A 1 219 ? 18.158 -12.076 14.158 1.00 63.28 219 ASN A CA 1
ATOM 1822 C C . ASN A 1 219 ? 18.751 -10.716 13.771 1.00 63.28 219 ASN A C 1
ATOM 1824 O O . ASN A 1 219 ? 19.449 -10.117 14.590 1.00 63.28 219 ASN A O 1
ATOM 1828 N N . ASP A 1 220 ? 18.381 -10.184 12.602 1.00 60.09 220 ASP A N 1
ATOM 1829 C CA . ASP A 1 220 ? 18.719 -8.817 12.198 1.00 60.09 220 ASP A CA 1
ATOM 1830 C C . ASP A 1 220 ? 18.194 -7.815 13.243 1.00 60.09 220 ASP A C 1
ATOM 1832 O O . ASP A 1 220 ? 18.858 -6.827 13.526 1.00 60.09 220 ASP A O 1
ATOM 1836 N N . VAL A 1 221 ? 17.062 -8.118 13.910 1.00 53.22 221 VAL A N 1
ATOM 1837 C CA . VAL A 1 221 ? 16.458 -7.294 14.978 1.00 53.22 221 VAL A CA 1
ATOM 1838 C C . VAL A 1 221 ? 17.311 -7.233 16.253 1.00 53.22 221 VAL A C 1
ATOM 1840 O O . VAL A 1 221 ? 17.301 -6.229 16.963 1.00 53.22 221 VAL A O 1
ATOM 1843 N N . ILE A 1 222 ? 18.058 -8.295 16.557 1.00 58.84 222 ILE A N 1
ATOM 1844 C CA . ILE A 1 222 ? 18.940 -8.345 17.732 1.00 58.84 222 ILE A CA 1
ATOM 1845 C C . ILE A 1 222 ? 20.260 -7.619 17.434 1.00 58.84 222 ILE A C 1
ATOM 1847 O O . ILE A 1 222 ? 20.773 -6.924 18.310 1.00 58.84 222 ILE A O 1
ATOM 1851 N N . GLY A 1 223 ? 20.754 -7.701 16.191 1.00 57.97 223 GLY A N 1
ATOM 1852 C CA . GLY A 1 223 ? 21.878 -6.888 15.709 1.00 57.97 223 GLY A CA 1
ATOM 1853 C C . GLY A 1 223 ? 21.638 -5.384 15.894 1.00 57.97 223 GLY A C 1
ATOM 1854 O O . GLY A 1 223 ? 22.520 -4.689 16.389 1.00 57.97 223 GLY A O 1
ATOM 1855 N N . ILE A 1 224 ? 20.397 -4.919 15.662 1.00 54.59 224 ILE A N 1
ATOM 1856 C CA . ILE A 1 224 ? 19.967 -3.510 15.829 1.00 54.59 224 ILE A CA 1
ATOM 1857 C C . ILE A 1 224 ? 20.420 -2.904 17.152 1.00 54.59 224 ILE A C 1
ATOM 1859 O O . ILE A 1 224 ? 20.948 -1.796 17.183 1.00 54.59 224 ILE A O 1
ATOM 1863 N N . PHE A 1 225 ? 20.155 -3.597 18.261 1.00 56.69 225 PHE A N 1
ATOM 1864 C CA . PHE A 1 225 ? 20.426 -3.045 19.585 1.00 56.69 225 PHE A CA 1
ATOM 1865 C C . PHE A 1 225 ? 21.926 -2.937 19.843 1.00 56.69 225 PHE A C 1
ATOM 1867 O O . PHE A 1 225 ? 22.358 -1.984 20.484 1.00 56.69 225 PHE A O 1
ATOM 1874 N N . ASN A 1 226 ? 22.715 -3.870 19.317 1.00 61.38 226 ASN A N 1
ATOM 1875 C CA . ASN A 1 226 ? 24.160 -3.865 19.497 1.00 61.38 226 ASN A CA 1
ATOM 1876 C C . ASN A 1 226 ? 24.834 -2.786 18.637 1.00 61.38 226 ASN A C 1
ATOM 1878 O O . ASN A 1 226 ? 25.719 -2.092 19.134 1.00 61.38 226 ASN A O 1
ATOM 1882 N N . ASP A 1 227 ? 24.383 -2.592 17.398 1.00 60.53 227 ASP A N 1
ATOM 1883 C CA . ASP A 1 227 ? 24.991 -1.628 16.472 1.00 60.53 227 ASP A CA 1
ATOM 1884 C C . ASP A 1 227 ? 24.647 -0.177 16.855 1.00 60.53 227 ASP A C 1
ATOM 1886 O O . ASP A 1 227 ? 25.514 0.694 16.850 1.00 60.53 227 ASP A O 1
ATOM 1890 N N . VAL A 1 228 ? 23.414 0.079 17.318 1.00 60.12 228 VAL A N 1
ATOM 1891 C CA . VAL A 1 228 ? 22.993 1.406 17.816 1.00 60.12 228 VAL A CA 1
ATOM 1892 C C . VAL A 1 228 ? 23.715 1.797 19.111 1.00 60.12 228 VAL A C 1
ATOM 1894 O O . VAL A 1 228 ? 23.967 2.976 19.342 1.00 60.12 228 VAL A O 1
ATOM 1897 N N . ILE A 1 229 ? 24.059 0.839 19.975 1.00 59.97 229 ILE A N 1
ATOM 1898 C CA . ILE A 1 229 ? 24.790 1.124 21.222 1.00 59.97 229 ILE A CA 1
ATOM 1899 C C . ILE A 1 229 ? 26.271 1.427 20.944 1.00 59.97 229 ILE A C 1
ATOM 1901 O O . ILE A 1 229 ? 26.874 2.233 21.651 1.00 59.97 229 ILE A O 1
ATOM 1905 N N . ASN A 1 230 ? 26.843 0.831 19.896 1.00 62.94 230 ASN A N 1
ATOM 1906 C CA . ASN A 1 230 ? 28.255 0.978 19.526 1.00 62.94 230 ASN A CA 1
ATOM 1907 C C . ASN A 1 230 ? 28.495 2.045 18.441 1.00 62.94 230 ASN A C 1
ATOM 1909 O O . ASN A 1 230 ? 29.562 2.088 17.830 1.00 62.94 230 ASN A O 1
ATOM 1913 N N . SER A 1 231 ? 27.497 2.888 18.186 1.00 61.25 231 SER A N 1
ATOM 1914 C CA . SER A 1 231 ? 27.391 3.660 16.955 1.00 61.25 231 SER A CA 1
ATOM 1915 C C . SER A 1 231 ? 28.342 4.862 16.860 1.00 61.25 231 SER A C 1
ATOM 1917 O O . SER A 1 231 ? 28.551 5.588 17.837 1.00 61.25 231 SER A O 1
ATOM 1919 N N . ASP A 1 232 ? 28.843 5.120 15.651 1.00 69.50 232 ASP A N 1
ATOM 1920 C CA . ASP A 1 232 ? 29.698 6.255 15.293 1.00 69.50 232 ASP A CA 1
ATOM 1921 C C . ASP A 1 232 ? 28.938 7.604 15.195 1.00 69.50 232 ASP A C 1
ATOM 1923 O O . ASP A 1 232 ? 27.712 7.689 15.310 1.00 69.50 232 ASP A O 1
ATOM 1927 N N . VAL A 1 233 ? 29.668 8.705 14.963 1.00 69.56 233 VAL A N 1
ATOM 1928 C CA . VAL A 1 233 ? 29.084 10.059 14.811 1.00 69.56 233 VAL A CA 1
ATOM 1929 C C . VAL A 1 233 ? 28.087 10.130 13.642 1.00 69.56 233 VAL A C 1
ATOM 1931 O O . VAL A 1 233 ? 27.098 10.862 13.720 1.00 69.56 233 VAL A O 1
ATOM 1934 N N . LYS A 1 234 ? 28.318 9.363 12.569 1.00 72.50 234 LYS A N 1
ATOM 1935 C CA . LYS A 1 234 ? 27.468 9.328 11.370 1.00 72.50 234 LYS A CA 1
ATOM 1936 C C . LYS A 1 234 ? 26.093 8.736 11.688 1.00 72.50 234 LYS A C 1
ATOM 1938 O O . LYS A 1 234 ? 25.077 9.297 11.286 1.00 72.50 234 LYS A O 1
ATOM 1943 N N . THR A 1 235 ? 26.037 7.671 12.476 1.00 74.69 235 THR A N 1
ATOM 1944 C CA . THR A 1 235 ? 24.787 7.037 12.910 1.00 74.69 235 THR A CA 1
ATOM 1945 C C . THR A 1 235 ? 23.915 7.996 13.719 1.00 74.69 235 THR A C 1
ATOM 1947 O O . THR A 1 235 ? 22.718 8.123 13.455 1.00 74.69 235 THR A O 1
ATOM 1950 N N . TRP A 1 236 ? 24.508 8.760 14.640 1.00 76.31 236 TRP A N 1
ATOM 1951 C CA . TRP A 1 236 ? 23.779 9.776 15.407 1.00 76.31 236 TRP A CA 1
ATOM 1952 C C . TRP A 1 236 ? 23.199 10.894 14.532 1.00 76.31 236 TRP A C 1
ATOM 1954 O O . TRP A 1 236 ? 22.085 11.356 14.788 1.00 76.31 236 TRP A O 1
ATOM 1964 N N . GLN A 1 237 ? 23.904 11.309 13.475 1.00 78.88 237 GLN A N 1
ATOM 1965 C CA . GLN A 1 237 ? 23.373 12.275 12.504 1.00 78.88 237 GLN A CA 1
ATOM 1966 C C . GLN A 1 237 ? 22.137 11.725 11.780 1.00 78.88 237 GLN A C 1
ATOM 1968 O O . GLN A 1 237 ? 21.144 12.438 11.642 1.00 78.88 237 GLN A O 1
ATOM 1973 N N . ILE A 1 238 ? 22.163 10.451 11.376 1.00 77.94 238 ILE A N 1
ATOM 1974 C CA . ILE A 1 238 ? 21.029 9.781 10.718 1.00 77.94 238 ILE A CA 1
ATOM 1975 C C . ILE A 1 238 ? 19.832 9.708 11.658 1.00 77.94 238 ILE A C 1
ATOM 1977 O O . ILE A 1 238 ? 18.721 10.050 11.260 1.00 77.94 238 ILE A O 1
ATOM 1981 N N . ILE A 1 239 ? 20.060 9.298 12.908 1.00 81.31 239 ILE A N 1
ATOM 1982 C CA . ILE A 1 239 ? 19.023 9.229 13.939 1.00 81.31 239 ILE A CA 1
ATOM 1983 C C . ILE A 1 239 ? 18.366 10.604 14.121 1.00 81.31 239 ILE A C 1
ATOM 1985 O O . ILE A 1 239 ? 17.140 10.708 14.067 1.00 81.31 239 ILE A O 1
ATOM 1989 N N . ASN A 1 240 ? 19.163 11.665 14.273 1.00 83.12 240 ASN A N 1
ATOM 1990 C CA . ASN A 1 240 ? 18.647 13.022 14.454 1.00 83.12 240 ASN A CA 1
ATOM 1991 C C . ASN A 1 240 ? 17.829 13.493 13.247 1.00 83.12 240 ASN A C 1
ATOM 1993 O O . ASN A 1 240 ? 16.695 13.932 13.427 1.00 83.12 240 ASN A O 1
ATOM 1997 N N . LEU A 1 241 ? 18.353 13.334 12.027 1.00 82.75 241 LEU A N 1
ATOM 1998 C CA . LEU A 1 241 ? 17.643 13.696 10.795 1.00 82.75 241 LEU A CA 1
ATOM 1999 C C . LEU A 1 241 ? 16.339 12.905 10.631 1.00 82.75 241 LEU A C 1
ATOM 2001 O O . LEU A 1 241 ? 15.320 13.456 10.217 1.00 82.75 241 LEU A O 1
ATOM 2005 N N . TYR A 1 242 ? 16.349 11.617 10.975 1.00 83.81 242 TYR A N 1
ATOM 2006 C CA . TYR A 1 242 ? 15.171 10.758 10.924 1.00 83.81 242 TYR A CA 1
ATOM 2007 C C . TYR A 1 242 ? 14.075 11.256 11.873 1.00 83.81 242 TYR A C 1
ATOM 2009 O O . TYR A 1 242 ? 12.918 11.408 11.470 1.00 83.81 242 TYR A O 1
ATOM 2017 N N . PHE A 1 243 ? 14.434 11.546 13.127 1.00 83.88 243 PHE A N 1
ATOM 2018 C CA . PHE A 1 243 ? 13.493 12.060 14.119 1.00 83.88 243 PHE A CA 1
ATOM 2019 C C . PHE A 1 243 ? 13.007 13.468 13.791 1.00 83.88 243 PHE A C 1
ATOM 2021 O O . PHE A 1 243 ? 11.808 13.716 13.904 1.00 83.88 243 PHE A O 1
ATOM 2028 N N . GLU A 1 244 ? 13.890 14.364 13.347 1.00 83.69 244 GLU A N 1
ATOM 2029 C CA . GLU A 1 244 ? 13.531 15.711 12.897 1.00 83.69 244 GLU A CA 1
ATOM 2030 C C . GLU A 1 244 ? 12.519 15.631 11.754 1.00 83.69 244 GLU A C 1
ATOM 2032 O O . GLU A 1 244 ? 11.427 16.193 11.845 1.00 83.69 244 GLU A O 1
ATOM 2037 N N . ARG A 1 245 ? 12.809 14.826 10.727 1.00 82.88 245 ARG A N 1
ATOM 2038 C CA . ARG A 1 245 ? 11.927 14.677 9.569 1.00 82.88 245 ARG A CA 1
ATOM 2039 C C . ARG A 1 245 ? 10.581 14.060 9.930 1.00 82.88 245 ARG A C 1
ATOM 2041 O O . ARG A 1 245 ? 9.542 14.472 9.407 1.00 82.88 245 ARG A O 1
ATOM 2048 N N . PHE A 1 246 ? 10.573 13.073 10.825 1.00 82.06 246 PHE A N 1
ATOM 2049 C CA . PHE A 1 246 ? 9.329 12.506 11.330 1.00 82.06 246 PHE A CA 1
ATOM 2050 C C . PHE A 1 246 ? 8.542 13.533 12.156 1.00 82.06 246 PHE A C 1
ATOM 2052 O O . PHE A 1 246 ? 7.337 13.673 11.944 1.00 82.06 246 PHE A O 1
ATOM 2059 N N . ALA A 1 247 ? 9.196 14.304 13.026 1.00 81.94 247 ALA A N 1
ATOM 2060 C CA . ALA A 1 247 ? 8.564 15.344 13.835 1.00 81.94 247 ALA A CA 1
ATOM 2061 C C . ALA A 1 247 ? 7.969 16.471 12.974 1.00 81.94 247 ALA A C 1
ATOM 2063 O O . ALA A 1 247 ? 6.817 16.853 13.186 1.00 81.94 247 ALA A O 1
ATOM 2064 N N . GLU A 1 248 ? 8.690 16.938 11.949 1.00 80.00 248 GLU A N 1
ATOM 2065 C CA . GLU A 1 248 ? 8.160 17.863 10.939 1.00 80.00 248 GLU 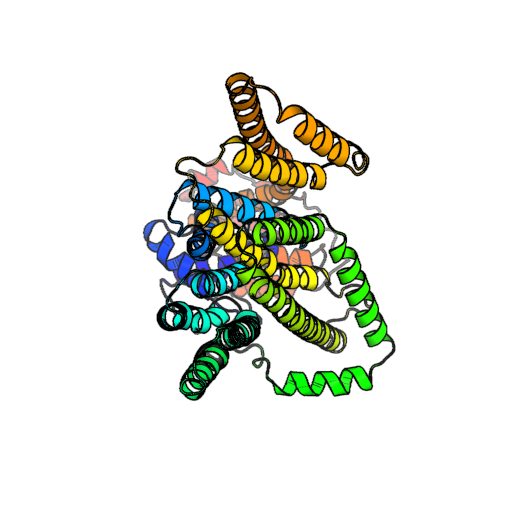A CA 1
ATOM 2066 C C . GLU A 1 248 ? 6.893 17.300 10.288 1.00 80.00 248 GLU A C 1
ATOM 2068 O O . GLU A 1 248 ? 5.900 18.011 10.101 1.00 80.00 248 GLU A O 1
ATOM 2073 N N . SER A 1 249 ? 6.897 15.997 9.981 1.00 77.88 249 SER A N 1
ATOM 2074 C CA . SER A 1 249 ? 5.752 15.337 9.363 1.00 77.88 249 SER A CA 1
ATOM 2075 C C . SER A 1 249 ? 4.512 15.347 10.261 1.00 77.88 249 SER A C 1
ATOM 2077 O O . SER A 1 249 ? 3.413 15.551 9.745 1.00 77.88 249 SER A O 1
ATOM 2079 N N . LEU A 1 250 ? 4.658 15.245 11.590 1.00 75.94 250 LEU A N 1
ATOM 2080 C CA . LEU A 1 250 ? 3.538 15.274 12.545 1.00 75.94 250 LEU A CA 1
ATOM 2081 C C . LEU A 1 250 ? 2.746 16.590 12.508 1.00 75.94 250 LEU A C 1
ATOM 2083 O O . LEU A 1 250 ? 1.578 16.609 12.899 1.00 75.94 250 LEU A O 1
ATOM 2087 N N . LEU A 1 251 ? 3.365 17.678 12.042 1.00 73.56 251 LEU A N 1
ATOM 2088 C CA . LEU A 1 251 ? 2.748 19.003 11.914 1.00 73.56 251 LEU A CA 1
ATOM 2089 C C . LEU A 1 251 ? 2.135 19.246 10.529 1.00 73.56 251 LEU A C 1
ATOM 2091 O O . LEU A 1 251 ? 1.558 20.304 10.264 1.00 73.56 251 LEU A O 1
ATOM 2095 N N . THR A 1 252 ? 2.236 18.274 9.626 1.00 72.19 252 THR A N 1
ATOM 2096 C CA . THR A 1 252 ? 1.669 18.401 8.288 1.00 72.19 252 THR A CA 1
ATOM 2097 C C . THR A 1 252 ? 0.145 18.277 8.301 1.00 72.19 252 THR A C 1
ATOM 2099 O O . THR A 1 252 ? -0.480 17.621 9.137 1.00 72.19 252 THR A O 1
ATOM 2102 N N . LYS A 1 253 ? -0.462 18.902 7.293 1.00 67.94 253 LYS A N 1
ATOM 2103 C CA . LYS A 1 253 ? -1.896 18.883 6.963 1.00 67.94 253 LYS A CA 1
ATOM 2104 C C . LYS A 1 253 ? -2.600 17.526 7.193 1.00 67.94 253 LYS A C 1
ATOM 2106 O O . LYS A 1 253 ? -3.622 17.509 7.877 1.00 67.94 253 LYS A O 1
ATOM 2111 N N . PRO A 1 254 ? -2.093 16.396 6.679 1.00 70.75 254 PRO A N 1
ATOM 2112 C CA . PRO A 1 254 ? -2.685 15.080 6.929 1.00 70.75 254 PRO A CA 1
ATOM 2113 C C . PRO A 1 254 ? -2.689 14.629 8.383 1.00 70.75 254 PRO A C 1
ATOM 2115 O O . PRO A 1 254 ? -3.694 14.082 8.829 1.00 70.75 254 PRO A O 1
ATOM 2118 N N . PHE A 1 255 ? -1.612 14.850 9.138 1.00 73.19 255 PHE A N 1
ATOM 2119 C CA . PHE A 1 255 ? -1.597 14.486 10.556 1.00 73.19 255 PHE A CA 1
ATOM 2120 C C . PHE A 1 255 ? -2.592 15.328 11.348 1.00 73.19 255 PHE A C 1
ATOM 2122 O O . PHE A 1 255 ? -3.353 14.780 12.140 1.00 73.19 255 PHE A O 1
ATOM 2129 N N . LEU A 1 256 ? -2.690 16.629 11.050 1.00 72.12 256 LEU A N 1
ATOM 2130 C CA . LEU A 1 256 ? -3.729 17.492 11.622 1.00 72.12 256 LEU A CA 1
ATOM 2131 C C . LEU A 1 256 ? -5.140 16.963 11.329 1.00 72.12 256 LEU A C 1
ATOM 2133 O O . LEU A 1 256 ? -6.014 17.010 12.199 1.00 72.12 256 LEU A O 1
ATOM 2137 N N . PHE A 1 257 ? -5.369 16.420 10.132 1.00 73.62 257 PHE A N 1
ATOM 2138 C CA . PHE A 1 257 ? -6.636 15.782 9.789 1.00 73.62 257 PHE A CA 1
ATOM 2139 C C . PHE A 1 257 ? -6.868 14.489 10.583 1.00 73.62 257 PHE A C 1
ATOM 2141 O O . PHE A 1 257 ? -7.964 14.296 11.107 1.00 73.62 257 PHE A O 1
ATOM 2148 N N . ILE A 1 258 ? -5.850 13.634 10.734 1.00 78.25 258 ILE A N 1
ATOM 2149 C CA . ILE A 1 258 ? -5.926 12.424 11.569 1.00 78.25 258 ILE A CA 1
ATOM 2150 C C . ILE A 1 258 ? -6.265 12.796 13.018 1.00 78.25 258 ILE A C 1
ATOM 2152 O O . ILE A 1 258 ? -7.197 12.228 13.585 1.00 78.25 258 ILE A O 1
ATOM 2156 N N . TYR A 1 259 ? -5.583 13.785 13.605 1.00 78.12 259 TYR A N 1
ATOM 2157 C CA . TYR A 1 259 ? -5.871 14.256 14.964 1.00 78.12 259 TYR A CA 1
ATOM 2158 C C . TYR A 1 259 ? -7.299 14.784 15.089 1.00 78.12 259 TYR A C 1
ATOM 2160 O O . TYR A 1 259 ? -8.013 14.426 16.024 1.00 78.12 259 TYR A O 1
ATOM 2168 N N . SER A 1 260 ? -7.748 15.580 14.116 1.00 74.44 260 SER A N 1
ATOM 2169 C CA . SER A 1 260 ? -9.120 16.097 14.078 1.00 74.44 260 SER A CA 1
ATOM 2170 C C . SER A 1 260 ? -10.133 14.955 14.032 1.00 74.44 260 SER A C 1
ATOM 2172 O O . SER A 1 260 ? -11.126 14.966 14.758 1.00 74.44 260 SER A O 1
ATOM 2174 N N . LEU A 1 261 ? -9.859 13.928 13.229 1.00 79.38 261 LEU A N 1
ATOM 2175 C CA . LEU A 1 261 ? -10.724 12.767 13.106 1.00 79.38 261 LEU A CA 1
ATOM 2176 C C . LEU A 1 261 ? -10.774 11.942 14.401 1.00 79.38 261 LEU A C 1
ATOM 2178 O O . LEU A 1 261 ? -11.856 11.505 14.799 1.00 79.38 261 LEU A O 1
ATOM 2182 N N . ILE A 1 262 ? -9.644 11.790 15.097 1.00 83.00 262 ILE A N 1
ATOM 2183 C CA . ILE A 1 262 ? -9.581 11.158 16.422 1.00 83.00 262 ILE A CA 1
ATOM 2184 C C . ILE A 1 262 ? -10.436 11.941 17.424 1.00 83.00 262 ILE A C 1
ATOM 2186 O O . ILE A 1 262 ? -11.275 11.346 18.098 1.00 83.00 262 ILE A O 1
ATOM 2190 N N . VAL A 1 263 ? -10.283 13.269 17.491 1.00 79.62 263 VAL A N 1
ATOM 2191 C CA . VAL A 1 263 ? -11.053 14.132 18.405 1.00 79.62 263 VAL A CA 1
ATOM 2192 C C . VAL A 1 263 ? -12.552 14.039 18.124 1.00 79.62 263 VAL A C 1
ATOM 2194 O O . VAL A 1 263 ? -13.345 13.867 19.052 1.00 79.62 263 VAL A O 1
ATOM 2197 N N . ILE A 1 264 ? -12.959 14.092 16.852 1.00 79.12 264 ILE A N 1
ATOM 2198 C CA . ILE A 1 264 ? -14.373 13.966 16.482 1.00 79.12 264 ILE A CA 1
ATOM 2199 C C . ILE A 1 264 ? -14.907 12.573 16.835 1.00 79.12 264 ILE A C 1
ATOM 2201 O O . ILE A 1 264 ? -16.019 12.450 17.351 1.00 79.12 264 ILE A O 1
ATOM 2205 N N . THR A 1 265 ? -14.119 11.522 16.607 1.00 83.38 265 THR A N 1
ATOM 2206 C CA . THR A 1 265 ? -14.505 10.152 16.969 1.00 83.38 265 THR A CA 1
ATOM 2207 C C . THR A 1 265 ? -14.687 10.011 18.478 1.00 83.38 265 THR A C 1
ATOM 2209 O O . THR A 1 265 ? -15.705 9.477 18.914 1.00 83.38 265 THR A O 1
ATOM 2212 N N . LEU A 1 266 ? -13.765 10.551 19.284 1.00 83.12 266 LEU A N 1
ATOM 2213 C CA . LEU A 1 266 ? -13.889 10.586 20.746 1.00 83.12 266 LEU A CA 1
ATOM 2214 C C . LEU A 1 266 ? -15.168 11.302 21.181 1.00 83.12 266 LEU A C 1
ATOM 2216 O O . LEU A 1 266 ? -15.928 10.757 21.981 1.00 83.12 266 LEU A O 1
ATOM 2220 N N . TYR A 1 267 ? -15.440 12.482 20.619 1.00 78.56 267 TYR A N 1
ATOM 2221 C CA . TYR A 1 267 ? -16.666 13.230 20.898 1.00 78.56 267 TYR A CA 1
ATOM 2222 C C . TYR A 1 267 ? -17.922 12.403 20.586 1.00 78.56 267 TYR A C 1
ATOM 2224 O O . TYR A 1 267 ? -18.831 12.311 21.414 1.00 78.56 267 TYR A O 1
ATOM 2232 N N . LEU A 1 268 ? -17.964 11.755 19.417 1.00 78.81 268 LEU A N 1
ATOM 2233 C CA . LEU A 1 268 ? -19.092 10.917 19.011 1.00 78.81 268 LEU A CA 1
ATOM 2234 C C . LEU A 1 268 ? -19.262 9.701 19.923 1.00 78.81 268 LEU A C 1
ATOM 2236 O O . LEU A 1 268 ? -20.390 9.407 20.317 1.00 78.81 268 LEU A O 1
ATOM 2240 N N . ILE A 1 269 ? -18.180 9.021 20.305 1.00 83.69 269 ILE A N 1
ATOM 2241 C CA . ILE A 1 269 ? -18.229 7.887 21.238 1.00 83.69 269 ILE A CA 1
ATOM 2242 C C . ILE A 1 269 ? -18.775 8.332 22.599 1.00 83.69 269 ILE A C 1
ATOM 2244 O O . ILE A 1 269 ? -19.693 7.697 23.116 1.00 83.69 269 ILE A O 1
ATOM 2248 N N . ILE A 1 270 ? -18.259 9.435 23.156 1.00 82.19 270 ILE A N 1
ATOM 2249 C CA . ILE A 1 270 ? -18.704 9.977 24.450 1.00 82.19 270 ILE A CA 1
ATOM 2250 C C . ILE A 1 270 ? -20.197 10.323 24.405 1.00 82.19 270 ILE A C 1
ATOM 2252 O O . ILE A 1 270 ? -20.928 10.001 25.340 1.00 82.19 270 ILE A O 1
ATOM 2256 N N . LYS A 1 271 ? -20.664 10.933 23.306 1.00 79.25 271 LYS A N 1
ATOM 2257 C CA . LYS A 1 271 ? -22.067 11.339 23.135 1.00 79.25 271 LYS A CA 1
ATOM 2258 C C . LYS A 1 271 ? -23.016 10.162 22.884 1.00 79.25 271 LYS A C 1
ATOM 2260 O O . LYS A 1 271 ? -24.175 10.235 23.280 1.00 79.25 271 LYS A O 1
ATOM 2265 N N . THR A 1 272 ? -22.567 9.113 22.194 1.00 80.62 272 THR A N 1
ATOM 2266 C CA . THR A 1 272 ? -23.446 8.018 21.743 1.00 80.62 272 THR A CA 1
ATOM 2267 C C . THR A 1 272 ? -23.394 6.793 22.647 1.00 80.62 272 THR A C 1
ATOM 2269 O O . THR A 1 272 ? -24.438 6.321 23.093 1.00 80.62 272 THR A O 1
ATOM 2272 N N . ASN A 1 273 ? -22.205 6.250 22.916 1.00 80.25 273 ASN A N 1
ATOM 2273 C CA . ASN A 1 273 ? -22.040 5.037 23.706 1.00 80.25 273 ASN A CA 1
ATOM 2274 C C . ASN A 1 273 ? -20.632 4.949 24.313 1.00 80.25 273 ASN A C 1
ATOM 2276 O O . ASN A 1 273 ? -19.695 4.420 23.711 1.00 80.25 273 ASN A O 1
ATOM 2280 N N . ILE A 1 274 ? -20.519 5.389 25.569 1.00 85.00 274 ILE A N 1
ATOM 2281 C CA . ILE A 1 274 ? -19.260 5.428 26.323 1.00 85.00 274 ILE A CA 1
ATOM 2282 C C . ILE A 1 274 ? -18.600 4.051 26.513 1.00 85.00 274 ILE A C 1
ATOM 2284 O O . ILE A 1 274 ? -17.413 3.982 26.829 1.00 85.00 274 ILE A O 1
ATOM 2288 N N . LYS A 1 275 ? -19.321 2.940 26.285 1.00 83.56 275 LYS A N 1
ATOM 2289 C CA . LYS A 1 275 ? -18.746 1.586 26.375 1.00 83.56 275 LYS A CA 1
ATOM 2290 C C . LYS A 1 275 ? -17.599 1.377 25.382 1.00 83.56 275 LYS A C 1
ATOM 2292 O O . LYS A 1 275 ? -16.650 0.677 25.719 1.00 83.56 275 LYS A O 1
ATOM 2297 N N . TYR A 1 276 ? -17.647 2.023 24.215 1.00 85.94 276 TYR A N 1
ATOM 2298 C CA . TYR A 1 276 ? -16.589 1.936 23.204 1.00 85.94 276 TYR A CA 1
ATOM 2299 C C . TYR A 1 276 ? -15.357 2.781 23.519 1.00 85.94 276 TYR A C 1
ATOM 2301 O O . TYR A 1 276 ? -14.316 2.577 22.904 1.00 85.94 276 TYR A O 1
ATOM 2309 N N . LEU A 1 277 ? -15.437 3.711 24.478 1.00 88.25 277 LEU A N 1
ATOM 2310 C CA . LEU A 1 277 ? -14.346 4.647 24.757 1.00 88.25 277 LEU A CA 1
ATOM 2311 C C . LEU A 1 277 ? -13.068 3.915 25.158 1.00 88.25 277 LEU A C 1
ATOM 2313 O O . LEU A 1 277 ? -11.991 4.223 24.656 1.00 88.25 277 LEU A O 1
ATOM 2317 N N . LYS A 1 278 ? -13.191 2.921 26.042 1.00 87.38 278 LYS A N 1
ATOM 2318 C CA . LYS A 1 278 ? -12.018 2.193 26.518 1.00 87.38 278 LYS A CA 1
ATOM 2319 C C . LYS A 1 278 ? -11.400 1.310 25.432 1.00 87.38 278 LYS A C 1
ATOM 2321 O O . LYS A 1 278 ? -10.180 1.255 25.336 1.00 87.38 278 LYS A O 1
ATOM 2326 N N . GLU A 1 279 ? -12.228 0.665 24.607 1.00 88.75 279 GLU A N 1
ATOM 2327 C CA . GLU A 1 279 ? -11.766 -0.147 23.473 1.00 88.75 279 GLU A CA 1
ATOM 2328 C C . GLU A 1 279 ? -11.055 0.727 22.429 1.00 88.75 279 GLU A C 1
ATOM 2330 O O . GLU A 1 279 ? -9.956 0.398 21.993 1.00 88.75 279 GLU A O 1
ATOM 2335 N N . PHE A 1 280 ? -11.627 1.890 22.104 1.00 90.38 280 PHE A N 1
ATOM 2336 C CA . PHE A 1 280 ? -11.045 2.848 21.167 1.00 90.38 280 PHE A CA 1
ATOM 2337 C C . PHE A 1 280 ? -9.701 3.407 21.655 1.00 90.38 280 PHE A C 1
ATOM 2339 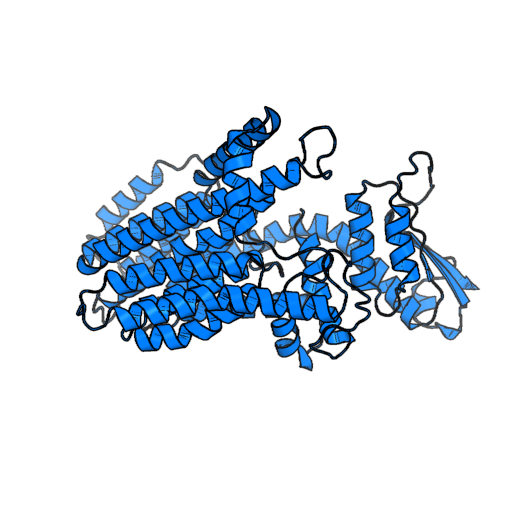O O . PHE A 1 280 ? -8.735 3.422 20.896 1.00 90.38 280 PHE A O 1
ATOM 2346 N N . ILE A 1 281 ? -9.600 3.818 22.926 1.00 90.50 281 ILE A N 1
ATOM 2347 C CA . ILE A 1 281 ? -8.338 4.309 23.507 1.00 90.50 281 ILE A CA 1
ATOM 2348 C C . ILE A 1 281 ? -7.282 3.199 23.531 1.00 90.50 281 ILE A C 1
ATOM 2350 O O . ILE A 1 281 ? -6.141 3.442 23.141 1.00 90.50 281 ILE A O 1
ATOM 2354 N N . ALA A 1 282 ? -7.652 1.980 23.942 1.00 89.12 282 ALA A N 1
ATOM 2355 C CA . ALA A 1 282 ? -6.738 0.839 23.929 1.00 89.12 282 ALA A CA 1
ATOM 2356 C C . ALA A 1 282 ? -6.224 0.551 22.510 1.00 89.12 282 ALA A C 1
ATOM 2358 O O . ALA A 1 282 ? -5.033 0.307 22.323 1.00 89.12 282 ALA A O 1
ATOM 2359 N N . LEU A 1 283 ? -7.102 0.650 21.510 1.00 91.81 283 LEU A N 1
ATOM 2360 C CA . LEU A 1 283 ? -6.757 0.448 20.110 1.00 91.81 283 LEU A CA 1
ATOM 2361 C C . LEU A 1 283 ? -5.811 1.533 19.576 1.00 91.81 283 LEU A C 1
ATOM 2363 O O . LEU A 1 283 ? -4.846 1.215 18.885 1.00 91.81 283 LEU A O 1
ATOM 2367 N N . LEU A 1 284 ? -6.032 2.802 19.926 1.00 92.06 284 LEU A N 1
ATOM 2368 C CA . LEU A 1 284 ? -5.102 3.882 19.585 1.00 92.06 284 LEU A CA 1
ATOM 2369 C C . LEU A 1 284 ? -3.740 3.689 20.261 1.00 92.06 284 LEU A C 1
ATOM 2371 O O . LEU A 1 284 ? -2.710 3.892 19.616 1.00 92.06 284 LEU A O 1
ATOM 2375 N N . ALA A 1 285 ? -3.722 3.255 21.523 1.00 91.38 285 ALA A N 1
ATOM 2376 C CA . ALA A 1 285 ? -2.491 3.017 22.269 1.00 91.38 285 ALA A CA 1
ATOM 2377 C C . ALA A 1 285 ? -1.670 1.874 21.653 1.00 91.38 285 ALA A C 1
ATOM 2379 O O . ALA A 1 285 ? -0.511 2.083 21.302 1.00 91.38 285 ALA A O 1
ATOM 2380 N N . ILE A 1 286 ? -2.275 0.699 21.436 1.00 92.94 286 ILE A N 1
ATOM 2381 C CA . ILE A 1 286 ? -1.584 -0.458 20.839 1.00 92.94 286 ILE A CA 1
ATOM 2382 C C . ILE A 1 286 ? -1.129 -0.156 19.402 1.00 92.94 286 ILE A C 1
ATOM 2384 O O . ILE A 1 286 ? -0.001 -0.476 19.037 1.00 92.94 286 ILE A O 1
ATOM 2388 N N . THR A 1 287 ? -1.950 0.550 18.611 1.00 92.75 287 THR A N 1
ATOM 2389 C CA . THR A 1 287 ? -1.581 0.965 17.245 1.00 92.75 287 THR A CA 1
ATOM 2390 C C . THR A 1 287 ? -0.382 1.913 17.263 1.00 92.75 287 THR A C 1
ATOM 2392 O O . THR A 1 287 ? 0.483 1.804 16.398 1.00 92.75 287 THR A O 1
ATOM 2395 N N . SER A 1 288 ? -0.291 2.795 18.263 1.00 92.38 288 SER A N 1
ATOM 2396 C CA . SER A 1 288 ? 0.843 3.715 18.435 1.00 92.38 288 SER A CA 1
ATOM 2397 C C . SER A 1 288 ? 2.108 3.006 18.909 1.00 92.38 288 SER A C 1
ATOM 2399 O O . SER A 1 288 ? 3.186 3.306 18.408 1.00 92.38 288 SER A O 1
ATOM 2401 N N . ILE A 1 289 ? 1.994 2.016 19.798 1.00 90.62 289 ILE A N 1
ATOM 2402 C CA . ILE A 1 289 ? 3.133 1.174 20.196 1.00 90.62 289 ILE A CA 1
ATOM 2403 C C . ILE A 1 289 ? 3.685 0.425 18.976 1.00 90.62 289 ILE A C 1
ATOM 2405 O O . ILE A 1 289 ? 4.885 0.462 18.716 1.00 90.62 289 ILE A O 1
ATOM 2409 N N . CYS A 1 290 ? 2.812 -0.196 18.180 1.00 92.06 290 CYS A N 1
ATOM 2410 C CA . CYS A 1 290 ? 3.217 -0.875 16.951 1.00 92.06 290 CYS A CA 1
ATOM 2411 C C . CYS A 1 290 ? 3.780 0.095 15.889 1.00 92.06 290 CYS A C 1
ATOM 2413 O O . CYS A 1 290 ? 4.696 -0.289 15.165 1.00 92.06 290 CYS A O 1
ATOM 2415 N N . LEU A 1 291 ? 3.318 1.355 15.828 1.00 89.81 291 LEU A N 1
ATOM 2416 C CA . LEU A 1 291 ? 3.929 2.389 14.979 1.00 89.81 291 LEU A CA 1
ATOM 2417 C C . LEU A 1 291 ? 5.365 2.688 15.419 1.00 89.81 291 LEU A C 1
ATOM 2419 O O . LEU A 1 291 ? 6.247 2.779 14.573 1.00 89.81 291 LEU A O 1
ATOM 2423 N N . LEU A 1 292 ? 5.613 2.827 16.723 1.00 87.75 292 LEU A N 1
ATOM 2424 C CA . LEU A 1 292 ? 6.962 3.064 17.239 1.00 87.75 292 LEU A CA 1
ATOM 2425 C C . LEU A 1 292 ? 7.892 1.894 16.905 1.00 87.75 292 LEU A C 1
ATOM 2427 O O . LEU A 1 292 ? 8.976 2.124 16.383 1.00 87.75 292 LEU A O 1
ATOM 2431 N N . LEU A 1 293 ? 7.442 0.649 17.101 1.00 87.12 293 LEU A N 1
ATOM 2432 C CA . LEU A 1 293 ? 8.203 -0.542 16.697 1.00 87.12 293 LEU A CA 1
ATOM 2433 C C . LEU A 1 293 ? 8.500 -0.550 15.191 1.00 87.12 293 LEU A C 1
ATOM 2435 O O . LEU A 1 293 ? 9.620 -0.844 14.775 1.00 87.12 293 LEU A O 1
ATOM 2439 N N . PHE A 1 294 ? 7.516 -0.180 14.369 1.00 86.81 294 PHE A N 1
ATOM 2440 C CA . PHE A 1 294 ? 7.687 -0.057 12.925 1.00 86.81 294 PHE A CA 1
ATOM 2441 C C . PHE A 1 294 ? 8.712 1.018 12.541 1.00 86.81 294 PHE A C 1
ATOM 2443 O O . PHE A 1 294 ? 9.572 0.771 11.697 1.00 86.81 294 PHE A O 1
ATOM 2450 N N . LEU A 1 295 ? 8.649 2.196 13.164 1.00 85.31 295 LEU A N 1
ATOM 2451 C CA . LEU A 1 295 ? 9.590 3.287 12.918 1.00 85.31 295 LEU A CA 1
ATOM 2452 C C . LEU A 1 295 ? 11.006 2.925 13.369 1.00 85.31 295 LEU A C 1
ATOM 2454 O O . LEU A 1 295 ? 11.944 3.235 12.641 1.00 85.31 295 LEU A O 1
ATOM 2458 N N . SER A 1 296 ? 11.165 2.232 14.497 1.00 82.50 296 SER A N 1
ATOM 2459 C CA . SER A 1 296 ? 12.467 1.738 14.958 1.00 82.50 296 SER A CA 1
ATOM 2460 C C . SER A 1 296 ? 13.063 0.718 13.988 1.00 82.50 296 SER A C 1
ATOM 2462 O O . SER A 1 296 ? 14.229 0.823 13.619 1.00 82.50 296 SER A O 1
ATOM 2464 N N . PHE A 1 297 ? 12.252 -0.228 13.502 1.00 80.88 297 PHE A N 1
ATOM 2465 C CA . PHE A 1 297 ? 12.679 -1.180 12.474 1.00 80.88 297 PHE A CA 1
ATOM 2466 C C . PHE A 1 297 ? 13.121 -0.476 11.180 1.00 80.88 297 PHE A C 1
ATOM 2468 O O . PHE A 1 297 ? 14.122 -0.844 10.570 1.00 80.88 297 PHE A O 1
ATOM 2475 N N . ARG A 1 298 ? 12.398 0.567 10.752 1.00 80.81 298 ARG A N 1
ATOM 2476 C CA . ARG A 1 298 ? 12.776 1.346 9.565 1.00 80.81 298 ARG A CA 1
ATOM 2477 C C . ARG A 1 298 ? 14.060 2.138 9.778 1.00 80.81 298 ARG A C 1
ATOM 2479 O O . ARG A 1 298 ? 14.899 2.127 8.883 1.00 80.81 298 ARG A O 1
ATOM 2486 N N . LEU A 1 299 ? 14.220 2.783 10.932 1.00 80.06 299 LEU A N 1
ATOM 2487 C CA . LEU A 1 299 ? 15.445 3.491 11.299 1.00 80.06 299 LEU A CA 1
ATOM 2488 C C . LEU A 1 299 ? 16.663 2.562 11.222 1.00 80.06 299 LEU A C 1
ATOM 2490 O O . LEU A 1 299 ? 17.675 2.943 10.647 1.00 80.06 299 LEU A O 1
ATOM 2494 N N . TYR A 1 300 ? 16.537 1.322 11.693 1.00 76.44 300 TYR A N 1
ATOM 2495 C CA . TYR A 1 300 ? 17.607 0.334 11.571 1.00 76.44 300 TYR A CA 1
ATOM 2496 C C . TYR A 1 300 ? 18.014 0.051 10.124 1.00 76.44 300 TYR A C 1
ATOM 2498 O O . TYR A 1 300 ? 19.197 0.094 9.807 1.00 76.44 300 TYR A O 1
ATOM 2506 N N . ILE A 1 301 ? 17.046 -0.187 9.231 1.00 75.25 301 ILE A N 1
ATOM 2507 C CA . ILE A 1 301 ? 17.349 -0.407 7.808 1.00 75.25 301 ILE A CA 1
ATOM 2508 C C . ILE A 1 301 ? 18.137 0.779 7.239 1.00 75.25 301 ILE A C 1
ATOM 2510 O O . ILE A 1 301 ? 19.051 0.581 6.445 1.00 75.25 301 ILE A O 1
ATOM 2514 N N . TYR A 1 302 ? 17.809 2.006 7.651 1.00 74.38 302 TYR A N 1
ATOM 2515 C CA . TYR A 1 302 ? 18.545 3.193 7.222 1.00 74.38 302 TYR A CA 1
ATOM 2516 C C . TYR A 1 302 ? 19.972 3.253 7.759 1.00 74.38 302 TYR A C 1
ATOM 2518 O O . TYR A 1 302 ? 20.864 3.646 7.011 1.00 74.38 302 TYR A O 1
ATOM 2526 N N . ILE A 1 303 ? 20.189 2.856 9.014 1.00 74.06 303 ILE A N 1
ATOM 2527 C CA . ILE A 1 303 ? 21.526 2.774 9.612 1.00 74.06 303 ILE A CA 1
ATOM 2528 C C . ILE A 1 303 ? 22.365 1.736 8.854 1.00 74.06 303 ILE A C 1
ATOM 2530 O O . ILE A 1 303 ? 23.412 2.090 8.320 1.00 74.06 303 ILE A O 1
ATOM 2534 N N . LEU A 1 304 ? 21.843 0.517 8.660 1.00 69.88 304 LEU A N 1
ATOM 2535 C CA . LEU A 1 304 ? 22.516 -0.523 7.871 1.00 69.88 304 LEU A CA 1
ATOM 2536 C C . LEU A 1 304 ? 22.863 -0.060 6.452 1.00 69.88 304 LEU A C 1
ATOM 2538 O O . LEU A 1 304 ? 23.983 -0.248 5.985 1.00 69.88 304 LEU A O 1
ATOM 2542 N N . MET A 1 305 ? 21.905 0.558 5.753 1.00 66.25 305 MET A N 1
ATOM 2543 C CA . MET A 1 305 ? 22.122 1.053 4.390 1.00 66.25 305 MET A CA 1
ATOM 2544 C C . MET A 1 305 ? 23.187 2.152 4.332 1.00 66.25 305 MET A C 1
ATOM 2546 O O . MET A 1 305 ? 23.895 2.269 3.333 1.00 66.25 305 MET A O 1
ATOM 2550 N N . ALA A 1 306 ? 23.298 2.968 5.380 1.00 62.41 306 ALA A N 1
ATOM 2551 C CA . ALA A 1 306 ? 24.304 4.016 5.463 1.00 62.41 306 ALA A CA 1
ATOM 2552 C C . ALA A 1 306 ? 25.713 3.480 5.759 1.00 62.41 306 ALA A C 1
ATOM 2554 O O . ALA A 1 306 ? 26.696 4.151 5.423 1.00 62.41 306 ALA A O 1
ATOM 2555 N N . GLU A 1 307 ? 25.814 2.297 6.361 1.00 58.66 307 GLU A N 1
ATOM 2556 C CA . GLU A 1 307 ? 27.068 1.576 6.598 1.00 58.66 307 GLU A CA 1
ATOM 2557 C C . GLU A 1 307 ? 27.497 0.754 5.369 1.00 58.66 307 GLU A C 1
ATOM 2559 O O . GLU A 1 307 ? 28.682 0.695 5.036 1.00 58.66 307 GLU A O 1
ATOM 2564 N N . SER A 1 308 ? 26.548 0.181 4.620 1.00 52.03 308 SER A N 1
ATOM 2565 C CA . SER A 1 308 ? 26.823 -0.642 3.437 1.00 52.03 308 SER A CA 1
ATOM 2566 C C . SER A 1 308 ? 26.915 0.185 2.142 1.00 52.03 308 SER A C 1
ATOM 2568 O O . SER A 1 308 ? 25.889 0.404 1.514 1.00 52.03 308 SER A O 1
ATOM 2570 N N . THR A 1 309 ? 28.117 0.631 1.738 1.00 41.56 309 THR A N 1
ATOM 2571 C CA . THR A 1 309 ? 28.607 1.011 0.368 1.00 41.56 309 THR A CA 1
ATOM 2572 C C . THR A 1 309 ? 27.763 1.892 -0.593 1.00 41.56 309 THR A C 1
ATOM 2574 O O . THR A 1 309 ? 28.300 2.373 -1.587 1.00 41.56 309 THR A O 1
ATOM 2577 N N . TYR A 1 310 ? 26.483 2.156 -0.332 1.00 41.12 310 TYR A N 1
ATOM 2578 C CA . TYR A 1 310 ? 25.560 2.973 -1.124 1.00 41.12 310 TYR A CA 1
ATOM 2579 C C . TYR A 1 310 ? 25.524 4.430 -0.655 1.00 41.12 310 TYR A C 1
ATOM 2581 O O . TYR A 1 310 ? 24.887 5.265 -1.298 1.00 41.12 310 TYR A O 1
ATOM 2589 N N . SER A 1 311 ? 26.244 4.774 0.419 1.00 37.16 311 SER A N 1
ATOM 2590 C CA . SER A 1 311 ? 26.526 6.168 0.731 1.00 37.16 311 SER A CA 1
ATOM 2591 C C . SER A 1 311 ? 27.579 6.688 -0.245 1.00 37.16 311 SER A C 1
ATOM 2593 O O . SER A 1 311 ? 28.773 6.436 -0.074 1.00 37.16 311 SER A O 1
ATOM 2595 N N . SER A 1 312 ? 27.153 7.454 -1.250 1.00 38.53 312 SER A N 1
ATOM 2596 C CA . SER A 1 312 ? 28.036 8.466 -1.827 1.00 38.53 312 SER A CA 1
ATOM 2597 C C . SER A 1 312 ? 28.670 9.262 -0.681 1.00 38.53 312 SER A C 1
ATOM 2599 O O . SER A 1 312 ? 27.991 9.570 0.302 1.00 38.53 312 SER A O 1
ATOM 2601 N N . PHE A 1 313 ? 29.961 9.556 -0.822 1.00 36.25 313 PHE A N 1
ATOM 2602 C CA . PHE A 1 313 ? 30.913 10.062 0.181 1.00 36.25 313 PHE A CA 1
ATOM 2603 C C . PHE A 1 313 ? 30.500 11.332 0.969 1.00 36.25 313 PHE A C 1
ATOM 2605 O O . PHE A 1 313 ? 31.251 11.762 1.834 1.00 36.25 313 PHE A O 1
ATOM 2612 N N . ASP A 1 314 ? 29.311 11.892 0.729 1.00 39.81 314 ASP A N 1
ATOM 2613 C CA . ASP A 1 314 ? 28.819 13.153 1.304 1.00 39.81 314 ASP A CA 1
ATOM 2614 C C . ASP A 1 314 ? 27.593 13.030 2.230 1.00 39.81 314 ASP A C 1
ATOM 2616 O O . ASP A 1 314 ? 27.051 14.044 2.661 1.00 39.81 314 ASP A O 1
ATOM 2620 N N . GLY A 1 315 ? 27.095 11.826 2.545 1.00 39.53 315 GLY A N 1
ATOM 2621 C CA . GLY A 1 315 ? 25.969 11.669 3.493 1.00 39.53 315 GLY A CA 1
ATOM 2622 C C . GLY A 1 315 ? 24.647 12.339 3.062 1.00 39.53 315 GLY A C 1
ATOM 2623 O O . GLY A 1 315 ? 23.675 12.340 3.812 1.00 39.53 315 GLY A O 1
ATOM 2624 N N . SER A 1 316 ? 24.588 12.875 1.841 1.00 40.09 316 SER A N 1
ATOM 2625 C CA . SER A 1 316 ? 23.534 13.755 1.331 1.00 40.09 316 SER A CA 1
ATOM 2626 C C . SER A 1 316 ? 22.357 13.032 0.667 1.00 40.09 316 SER A C 1
ATOM 2628 O O . SER A 1 316 ? 21.402 13.685 0.253 1.00 40.09 316 SER A O 1
ATOM 2630 N N . VAL A 1 317 ? 22.379 11.696 0.572 1.00 48.38 317 VAL A N 1
ATOM 2631 C CA . VAL A 1 317 ? 21.339 10.923 -0.137 1.00 48.38 317 VAL A CA 1
ATOM 2632 C C . VAL A 1 317 ? 20.859 9.716 0.673 1.00 48.38 317 VAL A C 1
ATOM 2634 O O . VAL A 1 317 ? 20.742 8.605 0.164 1.00 48.38 317 VAL A O 1
ATOM 2637 N N . ILE A 1 318 ? 20.546 9.907 1.955 1.00 55.59 318 ILE A N 1
ATOM 2638 C CA . ILE A 1 318 ? 19.587 9.002 2.598 1.00 55.59 318 ILE A CA 1
ATOM 2639 C C . ILE A 1 318 ? 18.197 9.494 2.195 1.00 55.59 318 ILE A C 1
ATOM 2641 O O . ILE A 1 318 ? 17.749 10.539 2.665 1.00 55.59 318 ILE A O 1
ATOM 2645 N N . ASP A 1 319 ? 17.523 8.765 1.297 1.00 59.66 319 ASP A N 1
ATOM 2646 C CA . ASP A 1 319 ? 16.148 9.074 0.880 1.00 59.66 319 ASP A CA 1
ATOM 2647 C C . ASP A 1 319 ? 15.170 8.842 2.049 1.00 59.66 319 ASP A C 1
ATOM 2649 O O . ASP A 1 319 ? 14.515 7.799 2.175 1.00 59.66 319 ASP A O 1
ATOM 2653 N N . LEU A 1 320 ? 15.078 9.840 2.930 1.00 66.19 320 LEU A N 1
ATOM 2654 C CA . LEU A 1 320 ? 14.103 9.913 4.016 1.00 66.19 320 LEU A CA 1
ATOM 2655 C C . LEU A 1 320 ? 12.667 10.106 3.489 1.00 66.19 320 LEU A C 1
ATOM 2657 O O . LEU A 1 320 ? 11.718 9.959 4.261 1.00 66.19 320 LEU A O 1
ATOM 2661 N N . GLU A 1 321 ? 12.447 10.376 2.192 1.00 67.12 321 GLU A N 1
ATOM 2662 C CA . GLU A 1 321 ? 11.088 10.363 1.635 1.00 67.12 321 GLU A CA 1
ATOM 2663 C C . GLU A 1 321 ? 10.510 8.946 1.648 1.00 67.12 321 GLU A C 1
ATOM 2665 O O . GLU A 1 321 ? 9.325 8.770 1.933 1.00 67.12 321 GLU A O 1
ATOM 2670 N N . SER A 1 322 ? 11.343 7.923 1.428 1.00 69.19 322 SER A N 1
ATOM 2671 C CA . SER A 1 322 ? 10.941 6.516 1.554 1.00 69.19 322 SER A CA 1
ATOM 2672 C C . SER A 1 322 ? 10.399 6.196 2.954 1.00 69.19 322 SER A C 1
ATOM 2674 O O . SER A 1 322 ? 9.370 5.529 3.083 1.00 69.19 322 SER A O 1
ATOM 2676 N N . MET A 1 323 ? 10.982 6.769 4.013 1.00 76.31 323 MET A N 1
ATOM 2677 C CA . MET A 1 323 ? 10.481 6.638 5.383 1.00 76.31 323 MET A CA 1
ATOM 2678 C C . MET A 1 323 ? 9.056 7.179 5.495 1.00 76.31 323 MET A C 1
ATOM 2680 O O . MET A 1 323 ? 8.172 6.486 5.999 1.00 76.31 323 MET A O 1
ATOM 2684 N N . LEU A 1 324 ? 8.824 8.402 5.009 1.00 73.81 324 LEU A N 1
ATOM 2685 C CA . LEU A 1 324 ? 7.510 9.042 5.065 1.00 73.81 324 LEU A CA 1
ATOM 2686 C C . LEU A 1 324 ? 6.465 8.255 4.263 1.00 73.81 324 LEU A C 1
ATOM 2688 O O . LEU A 1 324 ? 5.319 8.158 4.703 1.00 73.81 324 LEU A O 1
ATOM 2692 N N . ARG A 1 325 ? 6.851 7.636 3.138 1.00 73.44 325 ARG A N 1
ATOM 2693 C CA . ARG A 1 325 ? 5.972 6.752 2.351 1.00 73.44 325 ARG A CA 1
ATOM 2694 C C . ARG A 1 325 ? 5.550 5.517 3.151 1.00 73.44 325 ARG A C 1
ATOM 2696 O O . ARG A 1 325 ? 4.351 5.262 3.308 1.00 73.44 325 ARG A O 1
ATOM 2703 N N . PHE A 1 326 ? 6.499 4.798 3.746 1.00 74.00 326 PHE A N 1
ATOM 2704 C CA . PHE A 1 326 ? 6.196 3.622 4.567 1.00 74.00 326 PHE A CA 1
ATOM 2705 C C . PHE A 1 326 ? 5.395 3.975 5.825 1.00 74.00 326 PHE A C 1
ATOM 2707 O O . PHE A 1 326 ? 4.404 3.309 6.133 1.00 74.00 326 PHE A O 1
ATOM 2714 N N . ALA A 1 327 ? 5.762 5.058 6.515 1.00 79.19 327 ALA A N 1
ATOM 2715 C CA . ALA A 1 327 ? 5.007 5.569 7.653 1.00 79.19 327 ALA A CA 1
ATOM 2716 C C . ALA A 1 327 ? 3.570 5.925 7.244 1.00 79.19 327 ALA A C 1
ATOM 2718 O O . ALA A 1 327 ? 2.632 5.544 7.937 1.00 79.19 327 ALA A O 1
ATOM 2719 N N . SER A 1 328 ? 3.366 6.566 6.085 1.00 76.69 328 SER A N 1
ATOM 2720 C CA . SER A 1 328 ? 2.026 6.912 5.586 1.00 76.69 328 SER A CA 1
ATOM 2721 C C . SER A 1 328 ? 1.129 5.688 5.371 1.00 76.69 328 SER A C 1
ATOM 2723 O O . SER A 1 328 ? -0.064 5.743 5.666 1.00 76.69 328 SER A O 1
ATOM 2725 N N . SER A 1 329 ? 1.718 4.561 4.961 1.00 79.31 329 SER A N 1
ATOM 2726 C CA . SER A 1 329 ? 1.011 3.290 4.768 1.00 79.31 329 SER A CA 1
ATOM 2727 C C . SER A 1 329 ? 0.503 2.720 6.094 1.00 79.31 329 SER A C 1
ATOM 2729 O O . SER A 1 329 ? -0.631 2.254 6.174 1.00 79.31 329 SER A O 1
ATOM 2731 N N . TYR A 1 330 ? 1.306 2.819 7.158 1.00 85.94 330 TYR A N 1
ATOM 2732 C CA . TYR A 1 330 ? 0.881 2.458 8.513 1.00 85.94 330 TYR A CA 1
ATOM 2733 C C . TYR A 1 330 ? -0.138 3.460 9.078 1.00 85.94 330 TYR A C 1
ATOM 2735 O O . TYR A 1 330 ? -1.108 3.089 9.736 1.00 85.94 330 TYR A O 1
ATOM 2743 N N . LEU A 1 331 ? 0.045 4.754 8.812 1.00 85.50 331 LEU A N 1
ATOM 2744 C CA . LEU A 1 331 ? -0.809 5.813 9.354 1.00 85.50 331 LEU A CA 1
ATOM 2745 C C . LEU A 1 331 ? -2.258 5.746 8.854 1.00 85.50 331 LEU A C 1
ATOM 2747 O O . LEU A 1 331 ? -3.129 6.296 9.523 1.00 85.50 331 LEU A O 1
ATOM 2751 N N . LEU A 1 332 ? -2.541 5.020 7.763 1.00 83.75 332 LEU A N 1
ATOM 2752 C CA . LEU A 1 332 ? -3.902 4.676 7.319 1.00 83.75 332 LEU A CA 1
ATOM 2753 C C . LEU A 1 332 ? -4.717 3.895 8.366 1.00 83.75 332 LEU A C 1
ATOM 2755 O O . LEU A 1 332 ? -5.946 3.873 8.293 1.00 83.75 332 LEU A O 1
ATOM 2759 N N . LEU A 1 333 ? -4.078 3.298 9.375 1.00 88.88 333 LEU A N 1
ATOM 2760 C CA . LEU A 1 333 ? -4.776 2.570 10.434 1.00 88.88 333 LEU A CA 1
ATOM 2761 C C . LEU A 1 333 ? -5.587 3.491 11.349 1.00 88.88 333 LEU A C 1
ATOM 2763 O O . LEU A 1 333 ? -6.747 3.201 11.625 1.00 88.88 333 LEU A O 1
ATOM 2767 N N . TYR A 1 334 ? -5.032 4.626 11.775 1.00 89.12 334 TYR A N 1
ATOM 2768 C CA . TYR A 1 334 ? -5.732 5.598 12.627 1.00 89.12 334 TYR A CA 1
ATOM 2769 C C . TYR A 1 334 ? -7.083 6.054 12.064 1.00 89.12 334 TYR A C 1
ATOM 2771 O O . TYR A 1 334 ? -8.094 5.967 12.769 1.00 89.12 334 TYR A O 1
ATOM 2779 N N . PRO A 1 335 ? -7.166 6.522 10.812 1.00 84.44 335 PRO A N 1
ATOM 2780 C CA . PRO A 1 335 ? -8.432 6.934 10.248 1.00 84.44 335 PRO A CA 1
ATOM 2781 C C . PRO A 1 335 ? -9.356 5.778 9.914 1.00 84.44 335 PRO A C 1
ATOM 2783 O O . PRO A 1 335 ? -10.564 5.955 10.029 1.00 84.44 335 PRO A O 1
ATOM 2786 N N . ALA A 1 336 ? -8.832 4.606 9.552 1.00 87.50 336 ALA A N 1
ATOM 2787 C CA . ALA A 1 336 ? -9.640 3.405 9.402 1.00 87.50 336 ALA A CA 1
ATOM 2788 C C . ALA A 1 336 ? -10.345 3.071 10.722 1.00 87.50 336 ALA A C 1
ATOM 2790 O O . ALA A 1 336 ? -11.568 2.924 10.751 1.00 87.50 336 ALA A O 1
ATOM 2791 N N . ILE A 1 337 ? -9.592 3.054 11.826 1.00 90.62 337 ILE A N 1
ATOM 2792 C CA . ILE A 1 337 ? -10.113 2.881 13.184 1.00 90.62 337 ILE A CA 1
ATOM 2793 C C . ILE A 1 337 ? -11.182 3.940 13.472 1.00 90.62 337 ILE A C 1
ATOM 2795 O O . ILE A 1 337 ? -12.309 3.592 13.823 1.00 90.62 337 ILE A O 1
ATOM 2799 N N . CYS A 1 338 ? -10.884 5.221 13.247 1.00 88.38 338 CYS A N 1
ATOM 2800 C CA . CYS A 1 338 ? -11.854 6.296 13.452 1.00 88.38 338 CYS A CA 1
ATOM 2801 C C . CYS A 1 338 ? -13.136 6.095 12.634 1.00 88.38 338 CYS A C 1
ATOM 2803 O O . CYS A 1 338 ? -14.231 6.170 13.182 1.00 88.38 338 CYS A O 1
ATOM 2805 N N . CYS A 1 339 ? -13.022 5.769 11.345 1.00 85.00 339 CYS A N 1
ATOM 2806 C CA . CYS A 1 339 ? -14.158 5.513 10.461 1.00 85.00 339 CYS A CA 1
ATOM 2807 C C . CYS A 1 339 ? -15.047 4.379 10.988 1.00 85.00 339 CYS A C 1
ATOM 2809 O O . CYS A 1 339 ? -16.272 4.501 10.969 1.00 85.00 339 CYS A O 1
ATOM 2811 N N . ILE A 1 340 ? -14.458 3.295 11.500 1.00 86.69 340 ILE A N 1
ATOM 2812 C CA . ILE A 1 340 ? -15.212 2.166 12.061 1.00 86.69 340 ILE A CA 1
ATOM 2813 C C . ILE A 1 340 ? -15.994 2.590 13.308 1.00 86.69 340 ILE A C 1
ATOM 2815 O O . ILE A 1 340 ? -17.171 2.256 13.440 1.00 86.69 340 ILE A O 1
ATOM 2819 N N . TYR A 1 341 ? -15.386 3.359 14.208 1.00 86.62 341 TYR A N 1
ATOM 2820 C CA . TYR A 1 341 ? -16.071 3.803 15.423 1.00 86.62 341 TYR A CA 1
ATOM 2821 C C . TYR A 1 341 ? -17.088 4.915 15.160 1.00 86.62 341 TYR A C 1
ATOM 2823 O O . TYR A 1 341 ? -18.153 4.917 15.775 1.00 86.62 341 TYR A O 1
ATOM 2831 N N . ILE A 1 342 ? -16.832 5.805 14.197 1.00 83.12 342 ILE A N 1
ATOM 2832 C CA . ILE A 1 342 ? -17.828 6.761 13.697 1.00 83.12 342 ILE A CA 1
ATOM 2833 C C . ILE A 1 342 ? -19.029 5.998 13.134 1.00 83.12 342 ILE A C 1
ATOM 2835 O O . ILE A 1 342 ? -20.166 6.304 13.483 1.00 83.12 342 ILE A O 1
ATOM 2839 N N . LYS A 1 343 ? -18.797 4.962 12.320 1.00 79.69 343 LYS A N 1
ATOM 2840 C CA . LYS A 1 343 ? -19.854 4.088 11.790 1.00 79.69 343 LYS A CA 1
ATOM 2841 C C . LYS A 1 343 ? -20.682 3.458 12.904 1.00 79.69 343 LYS A C 1
ATOM 2843 O O . LYS A 1 343 ? -21.909 3.509 12.852 1.00 79.69 343 LYS A O 1
ATOM 2848 N N . GLN A 1 344 ? -20.023 2.876 13.906 1.00 80.75 344 GLN A N 1
ATOM 2849 C CA . GLN A 1 344 ? -20.697 2.272 15.054 1.00 80.75 344 GLN A CA 1
ATOM 2850 C C . GLN A 1 344 ? -21.519 3.316 15.815 1.00 80.75 344 GLN A C 1
ATOM 2852 O O . GLN A 1 344 ? -22.714 3.108 16.012 1.00 80.75 344 GLN A O 1
ATOM 2857 N N . ALA A 1 345 ? -20.926 4.465 16.153 1.00 78.81 345 ALA A N 1
ATOM 2858 C CA . ALA A 1 345 ? -21.599 5.573 16.830 1.00 78.81 345 ALA A CA 1
ATOM 2859 C C . ALA A 1 345 ? -22.841 6.051 16.059 1.00 78.81 345 ALA A C 1
ATOM 2861 O O . ALA A 1 345 ? -23.919 6.165 16.643 1.00 78.81 345 ALA A O 1
ATOM 2862 N N . LEU A 1 346 ? -22.727 6.243 14.739 1.00 72.56 346 LEU A N 1
ATOM 2863 C CA . LEU A 1 346 ? -23.841 6.612 13.858 1.00 72.56 346 LEU A CA 1
ATOM 2864 C C . LEU A 1 346 ? -24.926 5.528 13.780 1.00 72.56 346 LEU A C 1
ATOM 2866 O O . LEU A 1 346 ? -26.096 5.856 13.598 1.00 72.56 346 LEU A O 1
ATOM 2870 N N . GLY A 1 347 ? -24.566 4.250 13.923 1.00 69.69 347 GLY A N 1
ATOM 2871 C CA . GLY A 1 347 ? -25.509 3.131 13.977 1.00 69.69 347 GLY A CA 1
ATOM 2872 C C . GLY A 1 347 ? -26.370 3.100 15.247 1.00 69.69 347 GLY A C 1
ATOM 2873 O O . GLY A 1 347 ? -27.520 2.663 15.185 1.00 69.69 347 GLY A O 1
ATOM 2874 N N . PHE A 1 348 ? -25.851 3.587 16.383 1.00 62.97 348 PHE A N 1
ATOM 2875 C CA . PHE A 1 348 ? -26.599 3.672 17.650 1.00 62.97 348 PHE A CA 1
ATOM 2876 C C . PHE A 1 348 ? -27.620 4.793 17.675 1.00 62.97 348 PHE A C 1
ATOM 2878 O O . PHE A 1 348 ? -28.638 4.687 18.365 1.00 62.97 348 PHE A O 1
ATOM 2885 N N . ILE A 1 349 ? -27.378 5.857 16.914 1.00 60.16 349 ILE A N 1
ATOM 2886 C CA . ILE A 1 349 ? -28.388 6.882 16.745 1.00 60.16 349 ILE A CA 1
ATOM 2887 C C . ILE A 1 349 ? -29.493 6.245 15.891 1.00 60.16 349 ILE A C 1
ATOM 2889 O O . ILE A 1 349 ? -29.368 6.121 14.675 1.00 60.16 349 ILE A O 1
ATOM 2893 N N . LYS A 1 350 ? -30.567 5.760 16.540 1.00 48.47 350 LYS A N 1
ATOM 2894 C CA . LYS A 1 350 ? -31.792 5.233 15.905 1.00 48.47 350 LYS A CA 1
ATOM 2895 C C . LYS A 1 350 ? -32.519 6.363 15.168 1.00 48.47 350 LYS A C 1
ATOM 2897 O O . LYS A 1 350 ? -33.651 6.710 15.493 1.00 48.47 350 LYS A O 1
ATOM 2902 N N . ILE A 1 351 ? -31.878 6.983 14.189 1.00 47.84 351 ILE A N 1
ATOM 2903 C CA . ILE A 1 351 ? -32.492 8.041 13.411 1.00 47.84 351 ILE A CA 1
ATOM 2904 C C . ILE A 1 351 ? -33.136 7.390 12.193 1.00 47.84 351 ILE A C 1
ATOM 2906 O O . ILE A 1 351 ? -32.455 7.015 11.244 1.00 47.84 351 ILE A O 1
ATOM 2910 N N . LYS A 1 352 ? -34.472 7.269 12.206 1.00 42.88 352 LYS A N 1
ATOM 2911 C CA . LYS A 1 352 ? -35.264 6.910 11.010 1.00 42.88 352 LYS A CA 1
ATOM 2912 C C . LYS A 1 352 ? -34.972 7.847 9.821 1.00 42.88 352 LYS A C 1
ATOM 2914 O O . LYS A 1 352 ? -35.223 7.474 8.682 1.00 42.88 352 LYS A O 1
ATOM 2919 N N . ARG A 1 353 ? -34.415 9.035 10.084 1.00 45.53 353 ARG A N 1
ATOM 2920 C CA . ARG A 1 353 ? -33.741 9.937 9.142 1.00 45.53 353 ARG A CA 1
ATOM 2921 C C . ARG A 1 353 ? -32.681 10.700 9.927 1.00 45.53 353 ARG A C 1
ATOM 2923 O O . ARG A 1 353 ? -33.120 11.468 10.780 1.00 45.53 353 ARG A O 1
ATOM 2930 N N . PRO A 1 354 ? -31.361 10.530 9.709 1.00 47.50 354 PRO A N 1
ATOM 2931 C CA . PRO A 1 354 ? -30.378 11.391 10.363 1.00 47.50 354 PRO A CA 1
ATOM 2932 C C . PRO A 1 354 ? -30.832 12.833 10.221 1.00 47.50 354 PRO A C 1
ATOM 2934 O O . PRO A 1 354 ? -31.389 13.183 9.176 1.00 47.50 354 PRO A O 1
ATOM 2937 N N . ASN A 1 355 ? -30.689 13.645 11.272 1.00 53.66 355 ASN A N 1
ATOM 2938 C CA . ASN A 1 355 ? -30.946 15.066 11.119 1.00 53.66 355 ASN A CA 1
ATOM 2939 C C . ASN A 1 355 ? -29.952 15.494 10.042 1.00 53.66 355 ASN A C 1
ATOM 2941 O O . ASN A 1 355 ? -28.752 15.499 10.293 1.00 53.66 355 ASN A O 1
ATOM 2945 N N . LEU A 1 356 ? -30.441 15.662 8.809 1.00 49.31 356 LEU A N 1
ATOM 2946 C CA . LEU A 1 356 ? -29.622 15.731 7.601 1.00 49.31 356 LEU A CA 1
ATOM 2947 C C . LEU A 1 356 ? -28.537 16.794 7.792 1.00 49.31 356 LEU A C 1
ATOM 2949 O O . LEU A 1 356 ? -27.397 16.587 7.414 1.00 49.31 356 LEU A O 1
ATOM 2953 N N . LEU A 1 357 ? -28.890 17.838 8.543 1.00 43.81 357 LEU A N 1
ATOM 2954 C CA . LEU A 1 357 ? -28.048 18.889 9.081 1.00 43.81 357 LEU A CA 1
ATOM 2955 C C . LEU A 1 357 ? -26.821 18.419 9.885 1.00 43.81 357 LEU A C 1
ATOM 2957 O O . LEU A 1 3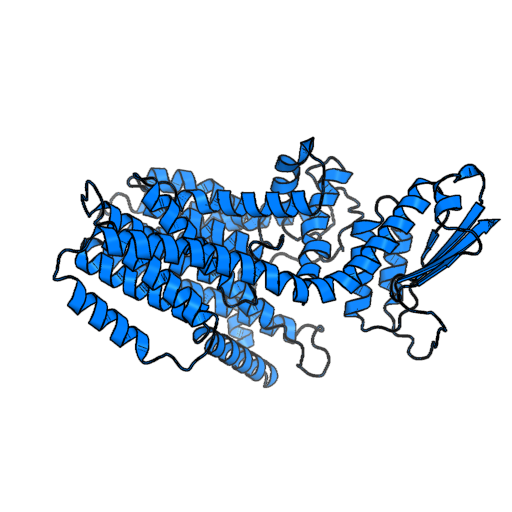57 ? -25.758 18.954 9.644 1.00 43.81 357 LEU A O 1
ATOM 2961 N N . GLU A 1 358 ? -26.906 17.453 10.806 1.00 52.25 358 GLU A N 1
ATOM 2962 C CA . GLU A 1 358 ? -25.751 16.974 11.595 1.00 52.25 358 GLU A CA 1
ATOM 2963 C C . GLU A 1 358 ? -24.783 16.145 10.744 1.00 52.25 358 GLU A C 1
ATOM 2965 O O . GLU A 1 358 ? -23.568 16.292 10.861 1.00 52.25 358 GLU A O 1
ATOM 2970 N N . LEU A 1 359 ? -25.318 15.315 9.846 1.00 51.44 359 LEU A N 1
ATOM 2971 C CA . LEU A 1 359 ? -24.520 14.550 8.888 1.00 51.44 359 LEU A CA 1
ATOM 2972 C C . LEU A 1 359 ? -23.856 15.478 7.865 1.00 51.44 359 LEU A C 1
ATOM 2974 O O . LEU A 1 359 ? -22.680 15.329 7.551 1.00 51.44 359 LEU A O 1
ATOM 2978 N N . ILE A 1 360 ? -24.604 16.466 7.383 1.00 50.81 360 ILE A N 1
ATOM 2979 C CA . ILE A 1 360 ? -24.122 17.501 6.479 1.00 50.81 360 ILE A CA 1
ATOM 2980 C C . ILE A 1 360 ? -23.116 18.419 7.179 1.00 50.81 360 ILE A C 1
ATOM 2982 O O . ILE A 1 360 ? -22.114 18.756 6.564 1.00 50.81 360 ILE A O 1
ATOM 2986 N N . LEU A 1 361 ? -23.318 18.795 8.446 1.00 49.19 361 LEU A N 1
ATOM 2987 C CA . LEU A 1 361 ? -22.341 19.557 9.229 1.00 49.19 361 LEU A CA 1
ATOM 2988 C C . LEU A 1 361 ? -21.070 18.747 9.427 1.00 49.19 361 LEU A C 1
ATOM 2990 O O . LEU A 1 361 ? -19.989 19.297 9.299 1.00 49.19 361 LEU A O 1
ATOM 2994 N N . PHE A 1 362 ? -21.183 17.454 9.719 1.00 54.28 362 PHE A N 1
ATOM 2995 C CA . PHE A 1 362 ? -20.029 16.574 9.831 1.00 54.28 362 PHE A CA 1
ATOM 2996 C C . PHE A 1 362 ? -19.264 16.511 8.500 1.00 54.28 362 PHE A C 1
ATOM 2998 O O . PHE A 1 362 ? -18.059 16.743 8.480 1.00 54.28 362 PHE A O 1
ATOM 3005 N N . ILE A 1 363 ? -19.965 16.323 7.376 1.00 53.19 363 ILE A N 1
ATOM 3006 C CA . ILE A 1 363 ? -19.373 16.339 6.029 1.00 53.19 363 ILE A CA 1
ATOM 3007 C C . ILE A 1 363 ? -18.776 17.713 5.692 1.00 53.19 363 ILE A C 1
ATOM 3009 O O . ILE A 1 363 ? -17.696 17.773 5.118 1.00 53.19 363 ILE A O 1
ATOM 3013 N N . LEU A 1 364 ? -19.427 18.816 6.068 1.00 51.56 364 LEU A N 1
ATOM 3014 C CA . LEU A 1 364 ? -18.950 20.181 5.842 1.00 51.56 364 LEU A CA 1
ATOM 3015 C C . LEU A 1 364 ? -17.770 20.545 6.739 1.00 51.56 364 LEU A C 1
ATOM 3017 O O . LEU A 1 364 ? -16.883 21.240 6.271 1.00 51.56 364 LEU A O 1
ATOM 3021 N N . ILE A 1 365 ? -17.717 20.085 7.989 1.00 52.62 365 ILE A N 1
ATOM 3022 C CA . ILE A 1 365 ? -16.573 20.279 8.891 1.00 52.62 365 ILE A CA 1
ATOM 3023 C C . ILE A 1 365 ? -15.378 19.504 8.344 1.00 52.62 365 ILE A C 1
ATOM 3025 O O . ILE A 1 365 ? -14.293 20.065 8.225 1.00 52.62 365 ILE A O 1
ATOM 3029 N N . VAL A 1 366 ? -15.595 18.259 7.918 1.00 49.34 366 VAL A N 1
ATOM 3030 C CA . VAL A 1 366 ? -14.587 17.423 7.256 1.00 49.34 366 VAL A CA 1
ATOM 3031 C C . VAL A 1 366 ? -14.117 18.054 5.934 1.00 49.34 366 VAL A C 1
ATOM 3033 O O . VAL A 1 366 ? -12.916 18.132 5.682 1.00 49.34 366 VAL A O 1
ATOM 3036 N N . ALA A 1 367 ? -15.032 18.573 5.109 1.00 50.06 367 ALA A N 1
ATOM 3037 C CA . ALA A 1 367 ? -14.725 19.207 3.823 1.00 50.06 367 ALA A CA 1
ATOM 3038 C C . ALA A 1 367 ? -14.076 20.596 3.973 1.00 50.06 367 ALA A C 1
ATOM 3040 O O . ALA A 1 367 ? -13.166 20.942 3.219 1.00 50.06 367 ALA A O 1
ATOM 3041 N N . ALA A 1 368 ? -14.496 21.386 4.963 1.00 48.59 368 ALA A N 1
ATOM 3042 C CA . ALA A 1 368 ? -13.893 22.669 5.306 1.00 48.59 368 ALA A CA 1
ATOM 3043 C C . ALA A 1 368 ? -12.483 22.474 5.872 1.00 48.59 368 ALA A C 1
ATOM 3045 O O . ALA A 1 368 ? -11.586 23.215 5.480 1.00 48.59 368 ALA A O 1
ATOM 3046 N N . PHE A 1 369 ? -12.248 21.439 6.690 1.00 46.31 369 PHE A N 1
ATOM 3047 C CA . PHE A 1 369 ? -10.900 21.044 7.115 1.00 46.31 369 PHE A CA 1
ATOM 3048 C C . PHE A 1 369 ? -10.037 20.564 5.939 1.00 46.31 369 PHE A C 1
ATOM 3050 O O . PHE A 1 369 ? -8.872 20.951 5.844 1.00 46.31 369 PHE A O 1
ATOM 3057 N N . GLY A 1 370 ? -10.603 19.795 5.001 1.00 46.22 370 GLY A N 1
ATOM 3058 C CA . GLY A 1 370 ? -9.923 19.378 3.766 1.00 46.22 370 GLY A CA 1
ATOM 3059 C C . GLY A 1 370 ? -9.533 20.551 2.851 1.00 46.22 370 GLY A C 1
ATOM 3060 O O . GLY A 1 370 ? -8.474 20.534 2.233 1.00 46.22 370 GLY A O 1
ATOM 3061 N N . ARG A 1 371 ? -10.339 21.623 2.808 1.00 44.06 371 ARG A N 1
ATOM 3062 C CA . ARG A 1 371 ? -10.036 22.853 2.047 1.00 44.06 371 ARG A CA 1
ATOM 3063 C C . ARG A 1 371 ? -9.077 23.797 2.785 1.00 44.06 371 ARG A C 1
ATOM 3065 O O . ARG A 1 371 ? -8.198 24.375 2.148 1.00 44.06 371 ARG A O 1
ATOM 3072 N N . TYR A 1 372 ? -9.222 23.927 4.107 1.00 48.22 372 TYR A N 1
ATOM 3073 C CA . TYR A 1 372 ? -8.347 24.692 5.013 1.00 48.22 372 TYR A CA 1
ATOM 3074 C C . TYR A 1 372 ? -6.914 24.162 4.985 1.00 48.22 372 TYR A C 1
ATOM 3076 O O . TYR A 1 372 ? -5.951 24.917 4.872 1.00 48.22 372 TYR A O 1
ATOM 3084 N N . THR A 1 373 ? -6.775 22.838 4.978 1.00 45.31 373 THR A N 1
ATOM 3085 C CA . THR A 1 373 ? -5.485 22.188 4.781 1.00 45.31 373 THR A CA 1
ATOM 3086 C C . THR A 1 373 ? -4.967 22.339 3.354 1.00 45.31 373 THR A C 1
ATOM 3088 O O . THR A 1 373 ? -3.788 22.136 3.135 1.00 45.31 373 THR A O 1
ATOM 3091 N N . TYR A 1 374 ? -5.743 22.763 2.359 1.00 43.03 374 TYR A N 1
ATOM 3092 C CA . TYR A 1 374 ? -5.241 22.883 0.989 1.00 43.03 374 TYR A CA 1
ATOM 3093 C C . TYR A 1 374 ? -4.667 24.275 0.662 1.00 43.03 374 TYR A C 1
ATOM 3095 O O . TYR A 1 374 ? -3.602 24.339 0.050 1.00 43.03 374 TYR A O 1
ATOM 3103 N N . ASN A 1 375 ? -5.270 25.374 1.146 1.00 42.72 375 ASN A N 1
ATOM 3104 C CA . ASN A 1 375 ? -4.871 26.754 0.808 1.00 42.72 375 ASN A CA 1
ATOM 3105 C C . ASN A 1 375 ? -4.777 27.692 2.043 1.00 42.72 375 ASN A C 1
ATOM 3107 O O . ASN A 1 375 ? -5.799 28.137 2.552 1.00 42.72 375 ASN A O 1
ATOM 3111 N N . ASN A 1 376 ? -3.551 28.100 2.405 1.00 39.56 376 ASN A N 1
ATOM 3112 C CA . ASN A 1 376 ? -3.172 29.237 3.276 1.00 39.56 376 ASN A CA 1
ATOM 3113 C C . ASN A 1 376 ? -3.433 29.207 4.804 1.00 39.56 376 ASN A C 1
ATOM 3115 O O . ASN A 1 376 ? -4.463 28.784 5.309 1.00 39.56 376 ASN A O 1
ATOM 3119 N N . SER A 1 377 ? -2.467 29.789 5.533 1.00 37.56 377 SER A N 1
ATOM 3120 C CA . SER A 1 377 ? -2.271 29.794 6.995 1.00 37.56 377 SER A CA 1
ATOM 3121 C C . SER A 1 377 ? -2.917 30.958 7.775 1.00 37.56 377 SER A C 1
ATOM 3123 O O . SER A 1 377 ? -2.740 31.049 8.985 1.00 37.56 377 SER A O 1
ATOM 3125 N N . ARG A 1 378 ? -3.680 31.860 7.141 1.00 36.12 378 ARG A N 1
ATOM 3126 C CA . ARG A 1 378 ? -4.170 33.100 7.797 1.00 36.12 378 ARG A CA 1
ATOM 3127 C C . ARG A 1 378 ? -5.602 33.056 8.355 1.00 36.12 378 ARG A C 1
ATOM 3129 O O . ARG A 1 378 ? -6.059 34.054 8.897 1.00 36.12 378 ARG A O 1
ATOM 3136 N N . LEU A 1 379 ? -6.309 31.925 8.276 1.00 38.16 379 LEU A N 1
ATOM 3137 C CA . LEU A 1 379 ? -7.730 31.828 8.667 1.00 38.16 379 LEU A CA 1
ATOM 3138 C C . LEU A 1 379 ? -7.999 31.029 9.960 1.00 38.16 379 LEU A C 1
ATOM 3140 O O . LEU A 1 379 ? -9.086 30.488 10.143 1.00 38.16 379 LEU A O 1
ATOM 3144 N N . VAL A 1 380 ? -7.024 30.968 10.874 1.00 37.88 380 VAL A N 1
ATOM 3145 C CA . VAL A 1 380 ? -7.118 30.272 12.181 1.00 37.88 380 VAL A CA 1
ATOM 3146 C C . VAL A 1 380 ? -8.277 30.803 13.056 1.00 37.88 380 VAL A C 1
ATOM 3148 O O . VAL A 1 380 ? -8.781 30.094 13.920 1.00 37.88 380 VAL A O 1
ATOM 3151 N N . ILE A 1 381 ? -8.769 32.018 12.788 1.00 37.41 381 ILE A N 1
ATOM 3152 C CA . ILE A 1 381 ? -9.759 32.721 13.622 1.00 37.41 381 ILE A CA 1
ATOM 3153 C C . ILE A 1 381 ? -11.215 32.489 13.158 1.00 37.41 381 ILE A C 1
ATOM 3155 O O . ILE A 1 381 ? -12.141 32.634 13.952 1.00 37.41 381 ILE A O 1
ATOM 3159 N N . LEU A 1 382 ? -11.461 32.059 11.911 1.00 36.38 382 LEU A N 1
ATOM 3160 C CA . LEU A 1 382 ? -12.834 31.925 11.387 1.00 36.38 382 LEU A CA 1
ATOM 3161 C C . LEU A 1 382 ? -13.534 30.615 11.783 1.00 36.38 382 LEU A C 1
ATOM 3163 O O . LEU A 1 382 ? -14.758 30.569 11.815 1.00 36.38 382 LEU A O 1
ATOM 3167 N N . VAL A 1 383 ? -12.789 29.553 12.103 1.00 39.34 383 VAL A N 1
ATOM 3168 C CA . VAL A 1 383 ? -13.356 28.235 12.454 1.00 39.34 383 VAL A CA 1
ATOM 3169 C C . VAL A 1 383 ? -14.074 28.250 13.814 1.00 39.34 383 VAL A C 1
ATOM 3171 O O . VAL A 1 383 ? -15.204 27.760 13.875 1.00 39.34 383 VAL A O 1
ATOM 3174 N N . PRO A 1 384 ? -13.529 28.883 14.875 1.00 38.78 384 PRO A N 1
ATOM 3175 C CA . PRO A 1 384 ? -14.289 29.146 16.095 1.00 38.78 384 PRO A CA 1
ATOM 3176 C C . PRO A 1 384 ? -15.530 30.003 15.822 1.00 38.78 384 PRO A C 1
ATOM 3178 O O . PRO A 1 384 ? -16.596 29.710 16.346 1.00 38.78 384 PRO A O 1
ATOM 3181 N N . ILE A 1 385 ? -15.429 31.008 14.943 1.00 39.34 385 ILE A N 1
ATOM 3182 C CA . ILE A 1 385 ? -16.540 31.910 14.598 1.00 39.34 385 ILE A CA 1
ATOM 3183 C C . ILE A 1 385 ? -17.647 31.168 13.836 1.00 39.34 385 ILE A C 1
ATOM 3185 O O . ILE A 1 385 ? -18.817 31.351 14.148 1.00 39.34 385 ILE A O 1
ATOM 3189 N N . CYS A 1 386 ? -17.319 30.281 12.895 1.00 43.59 386 CYS A N 1
ATOM 3190 C CA . CYS A 1 386 ? -18.303 29.446 12.204 1.00 43.59 386 CYS A CA 1
ATOM 3191 C C . CYS A 1 386 ? -18.939 28.410 13.139 1.00 43.59 386 CYS A C 1
ATOM 3193 O O . CYS A 1 386 ? -20.141 28.181 13.034 1.00 43.59 386 CYS A O 1
ATOM 3195 N N . LEU A 1 387 ? -18.181 27.827 14.078 1.00 44.03 387 LEU A N 1
ATOM 3196 C CA . LEU A 1 387 ? -18.720 26.943 15.121 1.00 44.03 387 LEU A CA 1
ATOM 3197 C C . LEU A 1 387 ? -19.659 27.697 16.078 1.00 44.03 387 LEU A C 1
ATOM 3199 O O . LEU A 1 387 ? -20.716 27.174 16.427 1.00 44.03 387 LEU A O 1
ATOM 3203 N N . ILE A 1 388 ? -19.327 28.942 16.432 1.00 41.81 388 ILE A N 1
ATOM 3204 C CA . ILE A 1 388 ? -20.164 29.842 17.241 1.00 41.81 388 ILE A CA 1
ATOM 3205 C C . ILE A 1 388 ? -21.420 30.266 16.465 1.00 41.81 388 ILE A C 1
ATOM 3207 O O . ILE A 1 388 ? -22.521 30.208 17.004 1.00 41.81 388 ILE A O 1
ATOM 3211 N N . LEU A 1 389 ? -21.300 30.624 15.185 1.00 41.53 389 LEU A N 1
ATOM 3212 C CA . LEU A 1 389 ? -22.441 30.982 14.339 1.00 41.53 389 LEU A CA 1
ATOM 3213 C C . LEU A 1 389 ? -23.367 29.777 14.111 1.00 41.53 389 LEU A C 1
ATOM 3215 O O . LEU A 1 389 ? -24.580 29.918 14.207 1.00 41.53 389 LEU A O 1
ATOM 3219 N N . LEU A 1 390 ? -22.832 28.572 13.903 1.00 46.38 390 LEU A N 1
ATOM 3220 C CA . LEU A 1 390 ? -23.628 27.342 13.792 1.00 46.38 390 LEU A CA 1
ATOM 3221 C C . LEU A 1 390 ? -24.321 26.964 15.110 1.00 46.38 390 LEU A C 1
ATOM 3223 O O . LEU A 1 390 ? -25.465 26.506 15.089 1.00 46.38 390 LEU A O 1
ATOM 3227 N N . PHE A 1 391 ? -23.674 27.215 16.252 1.00 43.12 391 PHE A N 1
ATOM 3228 C CA . PHE A 1 391 ? -24.289 27.077 17.573 1.00 43.12 391 PHE A CA 1
ATOM 3229 C C . PHE A 1 391 ? -25.452 28.070 17.759 1.00 43.12 391 PHE A C 1
ATOM 3231 O O . PHE A 1 391 ? -26.524 27.684 18.230 1.00 43.12 391 PHE A O 1
ATOM 3238 N N . LEU A 1 392 ? -25.282 29.316 17.302 1.00 38.12 392 LEU A N 1
ATOM 3239 C CA . LEU A 1 392 ? -26.293 30.378 17.372 1.00 38.12 392 LEU A CA 1
ATOM 3240 C C . LEU A 1 392 ? -27.471 30.167 16.399 1.00 38.12 392 LEU A C 1
ATOM 3242 O O . LEU A 1 392 ? -28.611 30.475 16.747 1.00 38.12 392 LEU A O 1
ATOM 3246 N N . PHE A 1 393 ? -27.238 29.597 15.212 1.00 43.41 393 PHE A N 1
ATOM 3247 C CA . PHE A 1 393 ? -28.270 29.405 14.181 1.00 43.41 393 PHE A CA 1
ATOM 3248 C C . PHE A 1 393 ? -29.086 28.109 14.307 1.00 43.41 393 PHE A C 1
ATOM 3250 O O . PHE A 1 393 ? -30.112 27.978 13.638 1.00 43.41 393 PHE A O 1
ATOM 3257 N N . SER A 1 394 ? -28.726 27.179 15.201 1.00 44.22 394 SER A N 1
ATOM 3258 C CA . SER A 1 394 ? -29.524 25.957 15.432 1.00 44.22 394 SER A CA 1
ATOM 3259 C C . SER A 1 394 ? -30.909 26.218 16.054 1.00 44.22 394 SER A C 1
ATOM 3261 O O . SER A 1 394 ? -31.723 25.301 16.165 1.00 44.22 394 SER A O 1
ATOM 3263 N N . LYS A 1 395 ? -31.206 27.472 16.430 1.00 43.88 395 LYS A N 1
ATOM 3264 C CA . LYS A 1 395 ? -32.394 27.835 17.210 1.00 43.88 395 LYS A CA 1
ATOM 3265 C C . LYS A 1 395 ? -33.628 28.264 16.399 1.00 43.88 395 LYS A C 1
ATOM 3267 O O . LYS A 1 395 ? -34.699 28.328 16.993 1.00 43.88 395 LYS A O 1
ATOM 3272 N N . HIS A 1 396 ? -33.550 28.512 15.081 1.00 42.56 396 HIS A N 1
ATOM 3273 C CA . HIS A 1 396 ? -34.731 28.946 14.307 1.00 42.56 396 HIS A CA 1
ATOM 3274 C C . HIS A 1 396 ? -34.919 28.300 12.919 1.00 42.56 396 HIS A C 1
ATOM 3276 O O . HIS A 1 396 ? -34.006 28.129 12.117 1.00 42.56 396 HIS A O 1
ATOM 3282 N N . SER A 1 397 ? -36.184 27.969 12.649 1.00 47.62 397 SER A N 1
ATOM 3283 C CA . SER A 1 397 ? -36.735 27.268 11.486 1.00 47.62 397 SER A CA 1
ATOM 3284 C C . SER A 1 397 ? -36.622 28.050 10.162 1.00 47.62 397 SER A C 1
ATOM 3286 O O . SER A 1 397 ? -37.518 28.820 9.822 1.00 47.62 397 SER A O 1
ATOM 3288 N N . LYS A 1 398 ? -35.583 27.776 9.358 1.00 53.75 398 LYS A N 1
ATOM 3289 C CA . LYS A 1 398 ? -35.573 27.961 7.883 1.00 53.75 398 LYS A CA 1
ATOM 3290 C C . LYS A 1 398 ? -34.802 26.829 7.187 1.00 53.75 398 LYS A C 1
ATOM 3292 O O . LYS A 1 398 ? -33.792 27.028 6.521 1.00 53.75 398 LYS A O 1
ATOM 3297 N N . ARG A 1 399 ? -35.304 25.609 7.377 1.00 45.94 399 ARG A N 1
ATOM 3298 C CA . ARG A 1 399 ? -34.661 24.331 7.026 1.00 45.94 399 ARG A CA 1
ATOM 3299 C C . ARG A 1 399 ? -34.395 24.147 5.519 1.00 45.94 399 ARG A C 1
ATOM 3301 O O . ARG A 1 399 ? -33.297 23.756 5.151 1.00 45.94 399 ARG A O 1
ATOM 3308 N N . ALA A 1 400 ? -35.344 24.516 4.655 1.00 40.28 400 ALA A N 1
ATOM 3309 C CA . ALA A 1 400 ? -35.246 24.289 3.206 1.00 40.28 400 ALA A CA 1
ATOM 3310 C C . ALA A 1 400 ? -34.230 25.203 2.491 1.00 40.28 400 ALA A C 1
ATOM 3312 O O . ALA A 1 400 ? -33.536 24.765 1.578 1.00 40.28 400 ALA A O 1
ATOM 3313 N N . LEU A 1 401 ? -34.102 26.463 2.926 1.00 44.56 401 LEU A N 1
ATOM 3314 C CA . LEU A 1 401 ? -33.144 27.407 2.337 1.00 44.56 401 LEU A CA 1
ATOM 3315 C C . LEU A 1 401 ? -31.697 27.009 2.676 1.00 44.56 401 LEU A C 1
ATOM 3317 O O . LEU A 1 401 ? -30.799 27.136 1.849 1.00 44.56 401 LEU A O 1
ATOM 3321 N N . ILE A 1 402 ? -31.499 26.482 3.888 1.00 49.22 402 ILE A N 1
ATOM 3322 C CA . ILE A 1 402 ? -30.214 25.977 4.375 1.00 49.22 402 ILE A CA 1
ATOM 3323 C C . ILE A 1 402 ? -29.853 24.671 3.651 1.00 49.22 402 ILE A C 1
ATOM 3325 O O . ILE A 1 402 ? -28.727 24.526 3.193 1.00 49.22 402 ILE A O 1
ATOM 3329 N N . GLU A 1 403 ? -30.803 23.751 3.465 1.00 44.12 403 GLU A N 1
ATOM 3330 C CA . GLU A 1 403 ? -30.582 22.508 2.708 1.00 44.12 403 GLU A CA 1
ATOM 3331 C C . GLU A 1 403 ? -30.218 22.779 1.234 1.00 44.12 403 GLU A C 1
ATOM 3333 O O . GLU A 1 403 ? -29.247 22.209 0.735 1.00 44.12 403 GLU A O 1
ATOM 3338 N N . ALA A 1 404 ? -30.917 23.702 0.560 1.00 41.19 404 ALA A N 1
ATOM 3339 C CA . ALA A 1 404 ? -30.612 24.092 -0.820 1.00 41.19 404 ALA A CA 1
ATOM 3340 C C . ALA A 1 404 ? -29.244 24.783 -0.949 1.00 41.19 404 ALA A C 1
ATOM 3342 O O . ALA A 1 404 ? -28.460 24.445 -1.837 1.00 41.19 404 ALA A O 1
ATOM 3343 N N . PHE A 1 405 ? -28.920 25.699 -0.029 1.00 45.06 405 PHE A N 1
ATOM 3344 C CA . PHE A 1 405 ? -27.613 26.359 0.011 1.00 45.06 405 PHE A CA 1
ATOM 3345 C C . PHE A 1 405 ? -26.479 25.342 0.180 1.00 45.06 405 PHE A C 1
ATOM 3347 O O . PHE A 1 405 ? -25.461 25.420 -0.504 1.00 45.06 405 PHE A O 1
ATOM 3354 N N . ILE A 1 406 ? -26.676 24.335 1.033 1.00 45.25 406 ILE A N 1
ATOM 3355 C CA . ILE A 1 406 ? -25.644 23.340 1.304 1.00 45.25 406 ILE A CA 1
ATOM 3356 C C . ILE A 1 406 ? -25.452 22.364 0.136 1.00 45.25 406 ILE A C 1
ATOM 3358 O O . ILE A 1 406 ? -24.307 22.088 -0.214 1.00 45.25 406 ILE A O 1
ATOM 3362 N N . VAL A 1 407 ? -26.517 21.893 -0.523 1.00 43.28 407 VAL A N 1
ATOM 3363 C CA . VAL A 1 407 ? -26.382 21.057 -1.734 1.00 43.28 407 VAL A CA 1
ATOM 3364 C C . VAL A 1 407 ? -25.619 21.807 -2.829 1.00 43.28 407 VAL A C 1
ATOM 3366 O O . VAL A 1 407 ? -24.706 21.248 -3.440 1.00 43.28 407 VAL A O 1
ATOM 3369 N N . VAL A 1 408 ? -25.913 23.096 -3.016 1.00 43.69 408 VAL A N 1
ATOM 3370 C CA . VAL A 1 408 ? -25.191 23.961 -3.960 1.00 43.69 408 VAL A CA 1
ATOM 3371 C C . VAL A 1 408 ? -23.721 24.125 -3.553 1.00 43.69 408 VAL A C 1
ATOM 3373 O O . VAL A 1 408 ? -22.840 24.024 -4.407 1.00 43.69 408 VAL A O 1
ATOM 3376 N N . CYS A 1 409 ? -23.415 24.284 -2.261 1.00 43.66 409 CYS A N 1
ATOM 3377 C CA . CYS A 1 409 ? -22.034 24.335 -1.773 1.00 43.66 409 CYS A CA 1
ATOM 3378 C C . CYS A 1 409 ? -21.281 23.003 -1.937 1.00 43.66 409 CYS A C 1
ATOM 3380 O O . CYS A 1 409 ? -20.103 23.023 -2.291 1.00 43.66 409 CYS A O 1
ATOM 3382 N N . SER A 1 410 ? -21.927 21.853 -1.712 1.00 43.34 410 SER A N 1
ATOM 3383 C CA . SER A 1 410 ? -21.322 20.523 -1.879 1.00 43.34 410 SER A CA 1
ATOM 3384 C C . SER A 1 410 ? -21.055 20.194 -3.349 1.00 43.34 410 SER A C 1
ATOM 3386 O O . SER A 1 410 ? -19.959 19.740 -3.675 1.00 43.34 410 SER A O 1
ATOM 3388 N N . ILE A 1 411 ? -22.003 20.481 -4.247 1.00 44.47 411 ILE A N 1
ATOM 3389 C CA . ILE A 1 411 ? -21.811 20.337 -5.700 1.00 44.47 411 ILE A CA 1
ATOM 3390 C C . ILE A 1 411 ? -20.728 21.306 -6.179 1.00 44.47 411 ILE A C 1
ATOM 3392 O O . ILE A 1 411 ? -19.797 20.894 -6.869 1.00 44.47 411 ILE A O 1
ATOM 3396 N N . GLY A 1 412 ? -20.779 22.566 -5.738 1.00 43.06 412 GLY A N 1
ATOM 3397 C CA . GLY A 1 412 ? -19.740 23.554 -6.014 1.00 43.06 412 GLY A CA 1
ATOM 3398 C C . GLY A 1 412 ? -18.362 23.090 -5.541 1.00 43.06 412 GLY A C 1
ATOM 3399 O O . GLY A 1 412 ? -17.383 23.256 -6.260 1.00 43.06 412 GLY A O 1
ATOM 3400 N N . PHE A 1 413 ? -18.266 22.437 -4.380 1.00 47.44 413 PHE A N 1
ATOM 3401 C CA . PHE A 1 413 ? -17.020 21.877 -3.855 1.00 47.44 413 PHE A CA 1
ATOM 3402 C C . PHE A 1 413 ? -16.514 20.679 -4.666 1.00 47.44 413 PHE A C 1
ATOM 3404 O O . PHE A 1 413 ? -15.320 20.629 -4.956 1.00 47.44 413 PHE A O 1
ATOM 3411 N N . ILE A 1 414 ? -17.382 19.747 -5.072 1.00 43.94 414 ILE A N 1
ATOM 3412 C CA . ILE A 1 414 ? -17.000 18.622 -5.944 1.00 43.94 414 ILE A CA 1
ATOM 3413 C C . ILE A 1 414 ? -16.483 19.160 -7.277 1.00 43.94 414 ILE A C 1
ATOM 3415 O O . ILE A 1 414 ? -15.369 18.829 -7.672 1.00 43.94 414 ILE A O 1
ATOM 3419 N N . ILE A 1 415 ? -17.234 20.060 -7.915 1.00 43.25 415 ILE A N 1
ATOM 3420 C CA . ILE A 1 415 ? -16.835 20.685 -9.180 1.00 43.25 415 ILE A CA 1
ATOM 3421 C C . ILE A 1 415 ? -15.525 21.456 -9.006 1.00 43.25 415 ILE A C 1
ATOM 3423 O O . ILE A 1 415 ? -14.656 21.357 -9.861 1.00 43.25 415 ILE A O 1
ATOM 3427 N N . THR A 1 416 ? -15.330 22.171 -7.893 1.00 43.75 416 THR A N 1
ATOM 3428 C CA . THR A 1 416 ? -14.094 22.933 -7.650 1.00 43.75 416 THR A CA 1
ATOM 3429 C C . THR A 1 416 ? -12.896 22.023 -7.377 1.00 43.75 416 THR A C 1
ATOM 3431 O O . THR A 1 416 ? -11.818 22.326 -7.863 1.00 43.75 416 THR A O 1
ATOM 3434 N N . ASN A 1 417 ? -13.037 20.911 -6.647 1.00 45.41 417 ASN A N 1
ATOM 3435 C CA . ASN A 1 417 ? -11.924 19.972 -6.439 1.00 45.41 417 ASN A CA 1
ATOM 3436 C C . ASN A 1 417 ? -11.600 19.192 -7.706 1.00 45.41 417 ASN A C 1
ATOM 3438 O O . ASN A 1 417 ? -10.431 19.064 -8.039 1.00 45.41 417 ASN A O 1
ATOM 3442 N N . VAL A 1 418 ? -12.615 18.729 -8.439 1.00 45.19 418 VAL A N 1
ATOM 3443 C CA . VAL A 1 418 ? -12.423 18.129 -9.764 1.00 45.19 418 VAL A CA 1
ATOM 3444 C C . VAL A 1 418 ? -11.723 19.136 -10.669 1.00 45.19 418 VAL A C 1
ATOM 3446 O O . VAL A 1 418 ? -10.705 18.802 -11.256 1.00 45.19 418 VAL A O 1
ATOM 3449 N N . LYS A 1 419 ? -12.171 20.396 -10.689 1.00 42.81 419 LYS A N 1
ATOM 3450 C CA . LYS A 1 419 ? -11.536 21.472 -11.451 1.00 42.81 419 LYS A CA 1
ATOM 3451 C C . LYS A 1 419 ? -10.109 21.765 -10.991 1.00 42.81 419 LYS A C 1
ATOM 3453 O O . LYS A 1 419 ? -9.247 21.875 -11.834 1.00 42.81 419 LYS A O 1
ATOM 3458 N N . VAL A 1 420 ? -9.810 21.826 -9.695 1.00 45.94 420 VAL A N 1
ATOM 3459 C CA . VAL A 1 420 ? -8.444 22.051 -9.181 1.00 45.94 420 VAL A CA 1
ATOM 3460 C C . VAL A 1 420 ? -7.520 20.870 -9.497 1.00 45.94 420 VAL A C 1
ATOM 3462 O O . VAL A 1 420 ? -6.355 21.079 -9.828 1.00 45.94 420 VAL A O 1
ATOM 3465 N N . THR A 1 421 ? -8.023 19.638 -9.434 1.00 44.09 421 THR A N 1
ATOM 3466 C CA . THR A 1 421 ? -7.303 18.439 -9.883 1.00 44.09 421 THR A CA 1
ATOM 3467 C C . THR A 1 421 ? -7.058 18.489 -11.395 1.00 44.09 421 THR A C 1
ATOM 3469 O O . THR A 1 421 ? -5.938 18.240 -11.837 1.00 44.09 421 THR A O 1
ATOM 3472 N N . LEU A 1 422 ? -8.059 18.908 -12.177 1.00 44.09 422 LEU A N 1
ATOM 3473 C CA . LEU A 1 422 ? -7.961 19.153 -13.622 1.00 44.09 422 LEU A CA 1
ATOM 3474 C C . LEU A 1 422 ? -7.059 20.354 -13.978 1.00 44.09 422 LEU A C 1
ATOM 3476 O O . LEU A 1 422 ? -6.395 20.312 -15.003 1.00 44.09 422 LEU A O 1
ATOM 3480 N N . ASP A 1 423 ? -6.963 21.378 -13.128 1.00 42.19 423 ASP A N 1
ATOM 3481 C CA . ASP A 1 423 ? -6.133 22.582 -13.308 1.00 42.19 423 ASP A CA 1
ATOM 3482 C C . ASP A 1 423 ? -4.680 22.340 -12.856 1.00 42.19 423 ASP A C 1
ATOM 3484 O O . ASP A 1 423 ? -3.754 23.026 -13.292 1.00 42.19 423 ASP A O 1
ATOM 3488 N N . ARG A 1 424 ? -4.442 21.335 -11.999 1.00 40.22 424 ARG A N 1
ATOM 3489 C CA . ARG A 1 424 ? -3.095 20.867 -11.624 1.00 40.22 424 ARG A CA 1
ATOM 3490 C C . ARG A 1 424 ? -2.545 19.788 -12.544 1.00 40.22 424 ARG A C 1
ATOM 3492 O O . ARG A 1 424 ? -1.322 19.711 -12.658 1.00 40.22 424 ARG A O 1
ATOM 3499 N N . LEU A 1 425 ? -3.409 19.038 -13.232 1.00 39.47 425 LEU A N 1
ATOM 3500 C CA . LEU A 1 425 ? -3.036 18.185 -14.363 1.00 39.47 425 LEU A CA 1
ATOM 3501 C C . LEU A 1 425 ? -2.042 18.899 -15.308 1.00 39.47 425 LEU A C 1
ATOM 3503 O O . LEU A 1 425 ? -0.999 18.314 -15.555 1.00 39.47 425 LEU A O 1
ATOM 3507 N N . PRO A 1 426 ? -2.237 20.166 -15.732 1.00 33.12 426 PRO A N 1
ATOM 3508 C CA . PRO A 1 426 ? -1.274 20.992 -16.475 1.00 33.12 426 PRO A CA 1
ATOM 3509 C C . PRO A 1 426 ? 0.177 21.011 -15.951 1.00 33.12 426 PRO A C 1
ATOM 3511 O O . PRO A 1 426 ? 1.123 20.975 -16.737 1.00 33.12 426 PRO A O 1
ATOM 3514 N N . LYS A 1 427 ? 0.396 21.037 -14.625 1.00 36.03 427 LYS A N 1
ATOM 3515 C CA . LYS A 1 427 ? 1.752 21.035 -14.032 1.00 36.03 427 LYS A CA 1
ATOM 3516 C C . LYS A 1 427 ? 2.381 19.641 -14.019 1.00 36.03 427 LYS A C 1
ATOM 3518 O O . LYS A 1 427 ? 3.593 19.531 -14.179 1.00 36.03 427 LYS A O 1
ATOM 3523 N N . THR A 1 428 ? 1.574 18.589 -13.900 1.00 35.31 428 THR A N 1
ATOM 3524 C CA . THR A 1 428 ? 1.972 17.215 -14.242 1.00 35.31 428 THR A CA 1
ATOM 3525 C C . THR A 1 428 ? 2.159 17.048 -15.757 1.00 35.31 428 THR A C 1
ATOM 3527 O O . THR A 1 428 ? 3.004 16.267 -16.174 1.00 35.31 428 THR A O 1
ATOM 3530 N N . PHE A 1 429 ? 1.462 17.836 -16.579 1.00 33.25 429 PHE A N 1
ATOM 3531 C CA . PHE A 1 429 ? 1.505 17.821 -18.044 1.00 33.25 429 PHE A CA 1
ATOM 3532 C C . PHE A 1 429 ? 2.791 18.417 -18.624 1.00 33.25 429 PHE A C 1
ATOM 3534 O O . PHE A 1 429 ? 3.246 17.906 -19.632 1.00 33.25 429 PHE A O 1
ATOM 3541 N N . ASN A 1 430 ? 3.427 19.421 -18.004 1.00 34.72 430 ASN A N 1
ATOM 3542 C CA . ASN A 1 430 ? 4.748 19.910 -18.455 1.00 34.72 430 ASN A CA 1
ATOM 3543 C C . ASN A 1 430 ? 5.862 18.861 -18.272 1.00 34.72 430 ASN A C 1
ATOM 3545 O O . ASN A 1 430 ? 6.841 18.840 -19.012 1.00 34.72 430 ASN A O 1
ATOM 3549 N N . ILE A 1 431 ? 5.704 17.962 -17.299 1.00 42.81 431 ILE A N 1
ATOM 3550 C CA . ILE A 1 431 ? 6.593 16.813 -17.064 1.00 42.81 431 ILE A CA 1
ATOM 3551 C C . ILE A 1 431 ? 6.198 15.674 -18.003 1.00 42.81 431 ILE A C 1
ATOM 3553 O O . ILE A 1 431 ? 7.048 15.120 -18.697 1.00 42.81 431 ILE A O 1
ATOM 3557 N N . ALA A 1 432 ? 4.887 15.444 -18.133 1.00 44.16 432 ALA A N 1
ATOM 3558 C CA . ALA A 1 432 ? 4.328 14.592 -19.163 1.00 44.16 432 ALA A CA 1
ATOM 3559 C C . ALA A 1 432 ? 4.636 15.102 -20.572 1.00 44.16 432 ALA A C 1
ATOM 3561 O O . ALA A 1 432 ? 4.423 14.347 -21.492 1.00 44.16 432 ALA A O 1
ATOM 3562 N N . GLN A 1 433 ? 5.125 16.327 -20.790 1.00 46.06 433 GLN A N 1
ATOM 3563 C CA . GLN A 1 433 ? 5.492 16.821 -22.116 1.00 46.06 433 GLN A CA 1
ATOM 3564 C C . GLN A 1 433 ? 6.836 16.233 -22.549 1.00 46.06 433 GLN A C 1
ATOM 3566 O O . GLN A 1 433 ? 6.946 15.774 -23.678 1.00 46.06 433 GLN A O 1
ATOM 3571 N N . LYS A 1 434 ? 7.822 16.143 -21.642 1.00 51.62 434 LYS A N 1
ATOM 3572 C CA . LYS A 1 434 ? 9.060 15.387 -21.901 1.00 51.62 434 LYS A CA 1
ATOM 3573 C C . LYS A 1 434 ? 8.768 13.895 -22.048 1.00 51.62 434 LYS A C 1
ATOM 3575 O O . LYS A 1 434 ? 9.227 13.290 -23.010 1.00 51.62 434 LYS A O 1
ATOM 3580 N N . ASP A 1 435 ? 7.937 13.334 -21.169 1.00 55.91 435 ASP A N 1
ATOM 3581 C CA . ASP A 1 435 ? 7.535 11.927 -21.281 1.00 55.91 435 ASP A CA 1
ATOM 3582 C C . ASP A 1 435 ? 6.626 11.683 -22.499 1.00 55.91 435 ASP A C 1
ATOM 3584 O O . ASP A 1 435 ? 6.641 10.593 -23.051 1.00 55.91 435 ASP A O 1
ATOM 3588 N N . LYS A 1 436 ? 5.856 12.675 -22.966 1.00 62.66 436 LYS A N 1
ATOM 3589 C CA . LYS A 1 436 ? 5.013 12.605 -24.171 1.00 62.66 436 LYS A CA 1
ATOM 3590 C C . LYS A 1 436 ? 5.871 12.610 -25.417 1.00 62.66 436 LYS A C 1
ATOM 3592 O O . LYS A 1 436 ? 5.620 11.776 -26.271 1.00 62.66 436 LYS A O 1
ATOM 3597 N N . ILE A 1 437 ? 6.873 13.484 -25.514 1.00 64.69 437 ILE A N 1
ATOM 3598 C CA . ILE A 1 437 ? 7.776 13.479 -26.670 1.00 64.69 437 ILE A CA 1
ATOM 3599 C C . ILE A 1 437 ? 8.607 12.191 -26.672 1.00 64.69 437 ILE A C 1
ATOM 3601 O O . ILE A 1 437 ? 8.797 11.597 -27.731 1.00 64.69 437 ILE A O 1
ATOM 3605 N N . PHE A 1 438 ? 9.031 11.705 -25.498 1.00 67.38 438 PHE A N 1
ATOM 3606 C CA . PHE A 1 438 ? 9.640 10.379 -25.377 1.00 67.38 438 PHE A CA 1
ATOM 3607 C C . PHE A 1 438 ? 8.673 9.297 -25.869 1.00 67.38 438 PHE A C 1
ATOM 3609 O O . PHE A 1 438 ? 8.988 8.606 -26.824 1.00 67.38 438 PHE A O 1
ATOM 3616 N N . ARG A 1 439 ? 7.446 9.226 -25.333 1.00 66.50 439 ARG A N 1
ATOM 3617 C CA . ARG A 1 439 ? 6.399 8.267 -25.742 1.00 66.50 439 ARG A CA 1
ATOM 3618 C C . ARG A 1 439 ? 6.045 8.343 -27.226 1.00 66.50 439 ARG A C 1
ATOM 3620 O O . ARG A 1 439 ? 5.797 7.309 -27.831 1.00 66.50 439 ARG A O 1
ATOM 3627 N N . GLU A 1 440 ? 5.947 9.533 -27.808 1.00 73.19 440 GLU A N 1
ATOM 3628 C CA . GLU A 1 440 ? 5.624 9.729 -29.226 1.00 73.19 440 GLU A CA 1
ATOM 3629 C C . GLU A 1 440 ? 6.752 9.217 -30.117 1.00 73.19 440 GLU A C 1
ATOM 3631 O O . GLU A 1 440 ? 6.484 8.468 -31.056 1.00 73.19 440 GLU A O 1
ATOM 3636 N N . GLN A 1 441 ? 8.006 9.515 -29.772 1.00 75.19 441 GLN A N 1
ATOM 3637 C CA . GLN A 1 441 ? 9.145 8.930 -30.469 1.00 75.19 441 GLN A CA 1
ATOM 3638 C C . GLN A 1 441 ? 9.238 7.425 -30.247 1.00 75.19 441 GLN A C 1
ATOM 3640 O O . GLN A 1 441 ? 9.451 6.689 -31.203 1.00 75.19 441 GLN A O 1
ATOM 3645 N N . THR A 1 442 ? 9.005 6.932 -29.030 1.00 73.00 442 THR A N 1
ATOM 3646 C CA . THR A 1 442 ? 9.018 5.491 -28.775 1.00 73.00 442 THR A CA 1
ATOM 3647 C C . THR A 1 442 ? 7.911 4.784 -29.556 1.00 73.00 442 THR A C 1
ATOM 3649 O O . THR A 1 442 ? 8.163 3.724 -30.102 1.00 73.00 442 THR A O 1
ATOM 3652 N N . LYS A 1 443 ? 6.723 5.388 -29.717 1.00 79.00 443 LYS A N 1
ATOM 3653 C CA . LYS A 1 443 ? 5.664 4.871 -30.604 1.00 79.00 443 LYS A CA 1
ATOM 3654 C C . LYS A 1 443 ? 6.101 4.817 -32.064 1.00 79.00 443 LYS A C 1
ATOM 3656 O O . LYS A 1 443 ? 5.757 3.859 -32.749 1.00 79.00 443 LYS A O 1
ATOM 3661 N N . LEU A 1 444 ? 6.815 5.835 -32.547 1.00 82.25 444 LEU A N 1
ATOM 3662 C CA . LEU A 1 444 ? 7.370 5.832 -33.900 1.00 82.25 444 LEU A CA 1
ATOM 3663 C C . LEU A 1 444 ? 8.389 4.696 -34.063 1.00 82.25 444 LEU A C 1
ATOM 3665 O O . LEU A 1 444 ? 8.281 3.913 -34.998 1.00 82.25 444 LEU A O 1
ATOM 3669 N N . VAL A 1 445 ? 9.305 4.547 -33.106 1.00 82.56 445 VAL A N 1
ATOM 3670 C CA . VAL A 1 445 ? 10.276 3.444 -33.044 1.00 82.56 445 VAL A CA 1
ATOM 3671 C C . VAL A 1 445 ? 9.559 2.085 -33.015 1.00 82.56 445 VAL A C 1
ATOM 3673 O O . VAL A 1 445 ? 9.914 1.203 -33.788 1.00 82.56 445 VAL A O 1
ATOM 3676 N N . THR A 1 446 ? 8.502 1.917 -32.210 1.00 79.38 446 THR A N 1
ATOM 3677 C CA . THR A 1 446 ? 7.687 0.689 -32.184 1.00 79.38 446 THR A CA 1
ATOM 3678 C C . THR A 1 446 ? 7.059 0.395 -33.544 1.00 79.38 446 THR A C 1
ATOM 3680 O O . THR A 1 446 ? 7.103 -0.748 -33.985 1.00 79.38 446 THR A O 1
ATOM 3683 N N . LYS A 1 447 ? 6.490 1.399 -34.227 1.00 83.50 447 LYS A N 1
ATOM 3684 C CA . LYS A 1 447 ? 5.911 1.218 -35.569 1.00 83.50 447 LYS A CA 1
ATOM 3685 C C . LYS A 1 447 ? 6.965 0.780 -36.586 1.00 83.50 447 LYS A C 1
ATOM 3687 O O . LYS A 1 447 ? 6.727 -0.170 -37.321 1.00 83.50 447 LYS A O 1
ATOM 3692 N N . LEU A 1 448 ? 8.135 1.420 -36.573 1.00 83.31 448 LEU A N 1
ATOM 3693 C CA . LEU A 1 448 ? 9.250 1.061 -37.452 1.00 83.31 448 LEU A CA 1
ATOM 3694 C C . LEU A 1 448 ? 9.738 -0.377 -37.186 1.00 83.31 448 LEU A C 1
ATOM 3696 O O . LEU A 1 448 ? 9.990 -1.124 -38.127 1.00 83.31 448 LEU A O 1
ATOM 3700 N N . LEU A 1 449 ? 9.796 -0.802 -35.918 1.00 81.31 449 LEU A N 1
ATOM 3701 C CA . LEU A 1 449 ? 10.144 -2.181 -35.540 1.00 81.31 449 LEU A CA 1
ATOM 3702 C C . LEU A 1 449 ? 9.081 -3.200 -35.969 1.00 81.31 449 LEU A C 1
ATOM 3704 O O . LEU A 1 449 ? 9.425 -4.292 -36.418 1.00 81.31 449 LEU A O 1
ATOM 3708 N N . GLN A 1 450 ? 7.794 -2.853 -35.870 1.00 80.69 450 GLN A N 1
ATOM 3709 C CA . GLN A 1 450 ? 6.693 -3.690 -36.366 1.00 80.69 450 GLN A CA 1
ATOM 3710 C C . GLN A 1 450 ? 6.751 -3.878 -37.888 1.00 80.69 450 GLN A C 1
ATOM 3712 O O . GLN A 1 450 ? 6.351 -4.926 -38.388 1.00 80.69 450 GLN A O 1
ATOM 3717 N N . GLN A 1 451 ? 7.297 -2.895 -38.606 1.00 83.00 451 GLN A N 1
ATOM 3718 C CA . GLN A 1 451 ? 7.564 -2.934 -40.046 1.00 83.00 451 GLN A CA 1
ATOM 3719 C C . GLN A 1 451 ? 8.915 -3.585 -40.398 1.00 83.00 451 GLN A C 1
ATOM 3721 O O . GLN A 1 451 ? 9.356 -3.516 -41.537 1.00 83.00 451 GLN A O 1
ATOM 3726 N N . GLN A 1 452 ? 9.568 -4.248 -39.435 1.00 81.94 452 GLN A N 1
ATOM 3727 C CA . GLN A 1 452 ? 10.838 -4.963 -39.612 1.00 81.94 452 GLN A CA 1
ATOM 3728 C C . GLN A 1 452 ? 12.036 -4.079 -40.007 1.00 81.94 452 GLN A C 1
ATOM 3730 O O . GLN A 1 452 ? 13.048 -4.590 -40.490 1.00 81.94 452 GLN A O 1
ATOM 3735 N N . HIS A 1 453 ? 11.981 -2.766 -39.760 1.00 81.88 453 HIS A N 1
ATOM 3736 C CA . HIS A 1 453 ? 13.163 -1.920 -39.907 1.00 81.88 453 HIS A CA 1
ATOM 3737 C C . HIS A 1 453 ? 14.179 -2.198 -38.792 1.00 81.88 453 HIS A C 1
ATOM 3739 O O . HIS A 1 453 ? 13.822 -2.366 -37.623 1.00 81.88 453 HIS A O 1
ATOM 3745 N N . TYR A 1 454 ? 15.464 -2.211 -39.150 1.00 82.31 454 TYR A N 1
ATOM 3746 C CA . TYR A 1 454 ? 16.551 -2.364 -38.186 1.00 82.31 454 TYR A CA 1
ATOM 3747 C C . TYR A 1 454 ? 16.794 -1.050 -37.437 1.00 82.31 454 TYR A C 1
ATOM 3749 O O . TYR A 1 454 ? 16.984 0.002 -38.057 1.00 82.31 454 TYR A O 1
ATOM 3757 N N . ILE A 1 455 ? 16.820 -1.126 -36.105 1.00 83.38 455 ILE A N 1
ATOM 3758 C CA . ILE A 1 455 ? 17.078 0.015 -35.226 1.00 83.38 455 ILE A CA 1
ATOM 3759 C C . ILE A 1 455 ? 18.348 -0.241 -34.420 1.00 83.38 455 ILE A C 1
ATOM 3761 O O . ILE A 1 455 ? 18.430 -1.190 -33.649 1.00 83.38 455 ILE A O 1
ATOM 3765 N N . GLU A 1 456 ? 19.328 0.640 -34.582 1.00 83.88 456 GLU A N 1
ATOM 3766 C CA . GLU A 1 456 ? 20.543 0.690 -33.778 1.00 83.88 456 GLU A CA 1
ATOM 3767 C C . GLU A 1 456 ? 20.320 1.646 -32.600 1.00 83.88 456 GLU A C 1
ATOM 3769 O O . GLU A 1 456 ? 20.058 2.838 -32.793 1.00 83.88 456 GLU A O 1
ATOM 3774 N N . TYR A 1 457 ? 20.405 1.127 -31.375 1.00 81.31 457 TYR A N 1
ATOM 3775 C CA . TYR A 1 457 ? 20.318 1.934 -30.160 1.00 81.31 457 TYR A CA 1
ATOM 3776 C C . TYR A 1 457 ? 21.698 2.456 -29.763 1.00 81.31 457 TYR A C 1
ATOM 3778 O O . TYR A 1 457 ? 22.618 1.674 -29.520 1.00 81.31 457 TYR A O 1
ATOM 3786 N N . ASP A 1 458 ? 21.822 3.774 -29.645 1.00 78.38 458 ASP A N 1
ATOM 3787 C CA . ASP A 1 458 ? 23.038 4.442 -29.197 1.00 78.38 458 ASP A CA 1
ATOM 3788 C C . ASP A 1 458 ? 22.795 5.124 -27.839 1.00 78.38 458 ASP A C 1
ATOM 3790 O O . ASP A 1 458 ? 21.995 6.055 -27.699 1.00 78.38 458 ASP A O 1
ATOM 3794 N N . PHE A 1 459 ? 23.469 4.614 -26.808 1.00 72.19 459 PHE A N 1
ATOM 3795 C CA . PHE A 1 459 ? 23.270 5.012 -25.416 1.00 72.19 459 PHE A CA 1
ATOM 3796 C C . PHE A 1 459 ? 24.312 6.017 -24.904 1.00 72.19 459 PHE A C 1
ATOM 3798 O O . PHE A 1 459 ? 24.502 6.104 -23.688 1.00 72.19 459 PHE A O 1
ATOM 3805 N N . ILE A 1 460 ? 24.972 6.782 -25.790 1.00 65.88 460 ILE A N 1
ATOM 3806 C CA . ILE A 1 460 ? 25.923 7.827 -25.372 1.00 65.88 460 ILE A CA 1
ATOM 3807 C C . ILE A 1 460 ? 25.279 8.757 -24.334 1.00 65.88 460 ILE A C 1
ATOM 3809 O O . ILE A 1 460 ? 24.171 9.272 -24.509 1.00 65.88 460 ILE A O 1
ATOM 3813 N N . ASN A 1 461 ? 25.979 8.924 -23.213 1.00 60.41 461 ASN A N 1
ATOM 3814 C CA . ASN A 1 461 ? 25.396 9.409 -21.977 1.00 60.41 461 ASN A CA 1
ATOM 3815 C C . ASN A 1 461 ? 25.984 10.764 -21.560 1.00 60.41 461 ASN A C 1
ATOM 3817 O O . ASN A 1 461 ? 27.184 10.881 -21.340 1.00 60.41 461 ASN A O 1
ATOM 3821 N N . LYS A 1 462 ? 25.125 11.782 -21.416 1.00 56.53 462 LYS A N 1
ATOM 3822 C CA . LYS A 1 462 ? 25.487 13.125 -20.910 1.00 56.53 462 LYS A CA 1
ATOM 3823 C C . LYS A 1 462 ? 24.813 13.467 -19.572 1.00 56.53 462 LYS A C 1
ATOM 3825 O O . LYS A 1 462 ? 25.103 14.500 -18.977 1.00 56.53 462 LYS A O 1
ATOM 3830 N N . ASN A 1 463 ? 23.863 12.642 -19.132 1.00 53.12 463 ASN A N 1
ATOM 3831 C CA . ASN A 1 463 ? 23.003 12.939 -17.989 1.00 53.12 463 ASN A CA 1
ATOM 3832 C C . ASN A 1 463 ? 23.475 12.218 -16.724 1.00 53.12 463 ASN A C 1
ATOM 3834 O O . ASN A 1 463 ? 24.314 11.320 -16.775 1.00 53.12 463 ASN A O 1
ATOM 3838 N N . ASP A 1 464 ? 22.915 12.617 -15.579 1.00 59.41 464 ASP A N 1
ATOM 3839 C CA . ASP A 1 464 ? 23.172 11.919 -14.325 1.00 59.41 464 ASP A CA 1
ATOM 3840 C C . ASP A 1 464 ? 22.798 10.429 -14.436 1.00 59.41 464 ASP A C 1
ATOM 3842 O O . ASP A 1 464 ? 21.891 10.025 -15.172 1.00 59.41 464 ASP A O 1
ATOM 3846 N N . LYS A 1 465 ? 23.516 9.603 -13.674 1.00 61.94 465 LYS A N 1
ATOM 3847 C CA . LYS A 1 465 ? 23.344 8.146 -13.618 1.00 61.94 465 LYS A CA 1
ATOM 3848 C C . LYS A 1 465 ? 21.879 7.723 -13.438 1.00 61.94 465 LYS A C 1
ATOM 3850 O O . LYS A 1 465 ? 21.457 6.710 -13.993 1.00 61.94 465 LYS A O 1
ATOM 3855 N N . ILE A 1 466 ? 21.102 8.490 -12.675 1.00 58.91 466 ILE A N 1
ATOM 3856 C CA . ILE A 1 466 ? 19.701 8.195 -12.354 1.00 58.91 466 ILE A CA 1
ATOM 3857 C C . ILE A 1 466 ? 18.820 8.342 -13.598 1.00 58.91 466 ILE A C 1
ATOM 3859 O O . ILE A 1 466 ? 17.996 7.474 -13.878 1.00 58.91 466 ILE A O 1
ATOM 3863 N N . THR A 1 467 ? 19.013 9.400 -14.380 1.00 62.50 467 THR A N 1
ATOM 3864 C CA . THR A 1 467 ? 18.260 9.684 -15.608 1.00 62.50 467 THR A CA 1
ATOM 3865 C C . THR A 1 467 ? 18.543 8.642 -16.687 1.00 62.50 467 THR A C 1
ATOM 3867 O O . THR A 1 467 ? 17.633 8.232 -17.408 1.00 62.50 467 THR A O 1
ATOM 3870 N N . SER A 1 468 ? 19.781 8.159 -16.772 1.00 65.31 468 SER A N 1
ATOM 3871 C CA . SER A 1 468 ? 20.174 7.162 -17.771 1.00 65.31 468 SER A CA 1
ATOM 3872 C C . SER A 1 468 ? 19.576 5.797 -17.470 1.00 65.31 468 SER A C 1
ATOM 3874 O O . SER A 1 468 ? 18.948 5.205 -18.350 1.00 65.31 468 SER A O 1
ATOM 3876 N N . ILE A 1 469 ? 19.665 5.366 -16.202 1.00 64.88 469 ILE A N 1
ATOM 3877 C CA . ILE A 1 469 ? 18.926 4.207 -15.685 1.00 64.88 469 ILE A CA 1
ATOM 3878 C C . ILE A 1 469 ? 17.446 4.386 -16.015 1.00 64.88 469 ILE A C 1
ATOM 3880 O O . ILE A 1 469 ? 16.814 3.465 -16.526 1.00 64.88 469 ILE A O 1
ATOM 3884 N N . ARG A 1 470 ? 16.910 5.596 -15.812 1.00 65.19 470 ARG A N 1
ATOM 3885 C CA . ARG A 1 470 ? 15.504 5.889 -16.061 1.00 65.19 470 ARG A CA 1
ATOM 3886 C C . ARG A 1 470 ? 15.050 5.566 -17.477 1.00 65.19 470 ARG A C 1
ATOM 3888 O O . ARG A 1 470 ? 14.059 4.868 -17.690 1.00 65.19 470 ARG A O 1
ATOM 3895 N N . ASN A 1 471 ? 15.798 6.071 -18.442 1.00 70.56 471 ASN A N 1
ATOM 3896 C CA . ASN A 1 471 ? 15.474 5.907 -19.848 1.00 70.56 471 ASN A CA 1
ATOM 3897 C C . ASN A 1 471 ? 15.602 4.439 -20.289 1.00 70.56 471 ASN A C 1
ATOM 3899 O O . ASN A 1 471 ? 14.741 3.976 -21.031 1.00 70.56 471 ASN A O 1
ATOM 3903 N N . CYS A 1 472 ? 16.568 3.673 -19.761 1.00 72.50 472 CYS A N 1
ATOM 3904 C CA . CYS A 1 472 ? 16.686 2.238 -20.060 1.00 72.50 472 CYS A CA 1
ATOM 3905 C C . CYS A 1 472 ? 15.410 1.454 -19.720 1.00 72.50 472 CYS A C 1
ATOM 3907 O O . CYS A 1 472 ? 14.947 0.645 -20.521 1.00 72.50 472 CYS A O 1
ATOM 3909 N N . TYR A 1 473 ? 14.794 1.711 -18.565 1.00 66.81 473 TYR A N 1
ATOM 3910 C CA . TYR A 1 473 ? 13.557 1.017 -18.187 1.00 66.81 473 TYR A CA 1
ATOM 3911 C C . TYR A 1 473 ? 12.354 1.450 -19.016 1.00 66.81 473 TYR A C 1
ATOM 3913 O O . TYR A 1 473 ? 11.513 0.618 -19.347 1.00 66.81 473 TYR A O 1
ATOM 3921 N N . PHE A 1 474 ? 12.270 2.730 -19.385 1.00 69.31 474 PHE A N 1
ATOM 3922 C CA . PHE A 1 474 ? 11.212 3.182 -20.282 1.00 69.31 474 PHE A CA 1
ATOM 3923 C C . PHE A 1 474 ? 11.286 2.488 -21.645 1.00 69.31 474 PHE A C 1
ATOM 3925 O O . PHE A 1 474 ? 10.251 2.092 -22.179 1.00 69.31 474 PHE A O 1
ATOM 3932 N N . LEU A 1 475 ? 12.489 2.283 -22.184 1.00 73.12 475 LEU A N 1
ATOM 3933 C CA . LEU A 1 475 ? 12.675 1.536 -23.429 1.00 73.12 475 LEU A CA 1
ATOM 3934 C C . LEU A 1 475 ? 12.214 0.090 -23.287 1.00 73.12 475 LEU A C 1
ATOM 3936 O O . LEU A 1 475 ? 11.441 -0.372 -24.119 1.00 73.12 475 LEU A O 1
ATOM 3940 N N . VAL A 1 476 ? 12.591 -0.593 -22.200 1.00 69.12 476 VAL A N 1
ATOM 3941 C CA . VAL A 1 476 ? 12.101 -1.952 -21.908 1.00 69.12 476 VAL A CA 1
ATOM 3942 C C . VAL A 1 476 ? 10.568 -1.974 -21.856 1.00 69.12 476 VAL A C 1
ATOM 3944 O O . VAL A 1 476 ? 9.928 -2.842 -22.455 1.00 69.12 476 VAL A O 1
ATOM 3947 N N . PHE A 1 477 ? 9.955 -0.992 -21.190 1.00 65.31 477 PHE A N 1
ATOM 3948 C CA . PHE A 1 477 ? 8.503 -0.919 -21.071 1.00 65.31 477 PHE A CA 1
ATOM 3949 C C . PHE A 1 477 ? 7.800 -0.655 -22.410 1.00 65.31 477 PHE A C 1
ATOM 3951 O O . PHE A 1 477 ? 6.754 -1.251 -22.657 1.00 65.31 477 PHE A O 1
ATOM 3958 N N . PHE A 1 478 ? 8.327 0.196 -23.289 1.00 69.69 478 PHE A N 1
ATOM 3959 C CA . PHE A 1 478 ? 7.616 0.607 -24.508 1.00 69.69 478 PHE A CA 1
ATOM 3960 C C . PHE A 1 478 ? 8.018 -0.149 -25.782 1.00 69.69 478 PHE A C 1
ATOM 3962 O O . PHE A 1 478 ? 7.191 -0.281 -26.681 1.00 69.69 478 PHE A O 1
ATOM 3969 N N . LEU A 1 479 ? 9.251 -0.648 -25.877 1.00 71.06 479 LEU A N 1
ATOM 3970 C CA . LEU A 1 479 ? 9.796 -1.235 -27.109 1.00 71.06 479 LEU A CA 1
ATOM 3971 C C . LEU A 1 479 ? 9.761 -2.762 -27.146 1.00 71.06 479 LEU A C 1
ATOM 3973 O O . LEU A 1 479 ? 10.051 -3.354 -28.178 1.00 71.06 479 LEU A O 1
ATOM 3977 N N . TYR A 1 480 ? 9.362 -3.422 -26.062 1.00 61.28 480 TYR A N 1
ATOM 3978 C CA . TYR A 1 480 ? 9.093 -4.860 -26.082 1.00 61.28 480 TYR A CA 1
ATOM 3979 C C . TYR A 1 480 ? 7.992 -5.238 -27.109 1.00 61.28 480 TYR A C 1
ATOM 3981 O O . TYR A 1 480 ? 6.980 -4.529 -27.147 1.00 61.28 480 TYR A O 1
ATOM 3989 N N . PRO A 1 481 ? 8.108 -6.358 -27.868 1.00 59.53 481 PRO A N 1
ATOM 3990 C CA . PRO A 1 481 ? 9.140 -7.417 -27.814 1.00 59.53 481 PRO A CA 1
ATOM 3991 C C . PRO A 1 481 ? 10.444 -7.126 -28.557 1.00 59.53 481 PRO A C 1
ATOM 3993 O O . PRO A 1 481 ? 11.351 -7.949 -28.557 1.00 59.53 481 PRO A O 1
ATOM 3996 N N . HIS A 1 482 ? 10.555 -5.967 -29.188 1.00 69.56 482 HIS A N 1
ATOM 3997 C CA . HIS A 1 482 ? 11.623 -5.662 -30.132 1.00 69.56 482 HIS A CA 1
ATOM 3998 C C . HIS A 1 482 ? 12.927 -5.173 -29.479 1.00 69.56 482 HIS A C 1
ATOM 4000 O O . HIS A 1 482 ? 13.939 -5.056 -30.159 1.00 69.56 482 HIS A O 1
ATOM 4006 N N . TYR A 1 483 ? 12.912 -4.891 -28.174 1.00 71.69 483 TYR A N 1
ATOM 4007 C CA . TYR A 1 483 ? 14.089 -4.489 -27.402 1.00 71.69 483 TYR A CA 1
ATOM 4008 C C . TYR A 1 483 ? 14.775 -5.714 -26.789 1.00 71.69 483 TYR A C 1
ATOM 4010 O O . TYR A 1 483 ? 14.212 -6.346 -25.890 1.00 71.69 483 TYR A O 1
ATOM 4018 N N . THR A 1 484 ? 15.965 -6.066 -27.285 1.00 71.00 484 THR A N 1
ATOM 4019 C CA . THR A 1 484 ? 16.622 -7.337 -26.949 1.00 71.00 484 THR A CA 1
ATOM 4020 C C . THR A 1 484 ? 17.361 -7.299 -25.606 1.00 71.00 484 THR A C 1
ATOM 4022 O O . THR A 1 484 ? 17.661 -6.242 -25.043 1.00 71.00 484 THR A O 1
ATOM 4025 N N . ASP A 1 485 ? 17.715 -8.480 -25.092 1.00 65.94 485 ASP A N 1
ATOM 4026 C CA . ASP A 1 485 ? 18.565 -8.622 -23.905 1.00 65.94 485 ASP A CA 1
ATOM 4027 C C . ASP A 1 485 ? 19.949 -7.989 -24.075 1.00 65.94 485 ASP A C 1
ATOM 4029 O O . ASP A 1 485 ? 20.531 -7.489 -23.107 1.00 65.94 485 ASP A O 1
ATOM 4033 N N . GLU A 1 486 ? 20.475 -8.001 -25.299 1.00 74.31 486 GLU A N 1
ATOM 4034 C CA . GLU A 1 486 ? 21.749 -7.377 -25.628 1.00 74.31 486 GLU A CA 1
ATOM 4035 C C . GLU A 1 486 ? 21.640 -5.849 -25.560 1.00 74.31 486 GLU A C 1
ATOM 4037 O O . GLU A 1 486 ? 22.472 -5.210 -24.915 1.00 74.31 486 GLU A O 1
ATOM 4042 N N . ASP A 1 487 ? 20.573 -5.269 -26.119 1.00 74.75 487 ASP A N 1
ATOM 4043 C CA . ASP A 1 487 ? 20.299 -3.825 -26.050 1.00 74.75 487 ASP A CA 1
ATOM 4044 C C . ASP A 1 487 ? 20.115 -3.363 -24.603 1.00 74.75 487 ASP A C 1
ATOM 4046 O O . ASP A 1 487 ? 20.644 -2.333 -24.179 1.00 74.75 487 ASP A O 1
ATOM 4050 N N . ARG A 1 488 ? 19.430 -4.177 -23.792 1.00 70.94 488 ARG A N 1
ATOM 4051 C CA . ARG A 1 488 ? 19.279 -3.950 -22.352 1.00 70.94 488 ARG A CA 1
ATOM 4052 C C . ARG A 1 488 ? 20.630 -3.927 -21.639 1.00 70.94 488 ARG A C 1
ATOM 4054 O O . ARG A 1 488 ? 20.901 -2.981 -20.898 1.00 70.94 488 ARG A O 1
ATOM 4061 N N . LYS A 1 489 ? 21.479 -4.937 -21.856 1.00 73.56 489 LYS A N 1
ATOM 4062 C CA . LYS A 1 489 ? 22.824 -4.997 -21.256 1.00 73.56 489 LYS A CA 1
ATOM 4063 C C . LYS A 1 489 ? 23.678 -3.808 -21.690 1.00 73.56 489 LYS A C 1
ATOM 4065 O O . LYS A 1 489 ? 24.314 -3.203 -20.833 1.00 73.56 489 LYS A O 1
ATOM 4070 N N . LYS A 1 490 ? 23.637 -3.430 -22.973 1.00 74.94 490 LYS A N 1
ATOM 4071 C CA . LYS A 1 490 ? 24.330 -2.246 -23.506 1.00 74.94 490 LYS A CA 1
ATOM 4072 C C . LYS A 1 490 ? 23.866 -0.959 -22.821 1.00 74.94 490 LYS A C 1
ATOM 4074 O O . LYS A 1 490 ? 24.712 -0.199 -22.366 1.00 74.94 490 LYS A O 1
ATOM 4079 N N . CYS A 1 491 ? 22.556 -0.764 -22.656 1.00 75.25 491 CYS A N 1
ATOM 4080 C CA . CYS A 1 491 ? 21.996 0.419 -21.992 1.00 75.25 491 CYS A CA 1
ATOM 4081 C C . CYS A 1 491 ? 22.436 0.550 -20.528 1.00 75.25 491 CYS A C 1
ATOM 4083 O O . CYS A 1 491 ? 22.745 1.643 -20.059 1.00 75.25 491 CYS A O 1
ATOM 4085 N N . PHE A 1 492 ? 22.477 -0.563 -19.787 1.00 68.19 492 PHE A N 1
ATOM 4086 C CA . PHE A 1 492 ? 22.943 -0.544 -18.398 1.00 68.19 492 PHE A CA 1
ATOM 4087 C C . PHE A 1 492 ? 24.474 -0.467 -18.277 1.00 68.19 492 PHE A C 1
ATOM 4089 O O . PHE A 1 492 ? 24.971 0.069 -17.290 1.00 68.19 492 PHE A O 1
ATOM 4096 N N . ALA A 1 493 ? 25.227 -0.970 -19.259 1.00 68.44 493 ALA A N 1
ATOM 4097 C CA . ALA A 1 493 ? 26.688 -0.886 -19.279 1.00 68.44 493 ALA A CA 1
ATOM 4098 C C . ALA A 1 493 ? 27.196 0.523 -19.636 1.00 68.44 493 ALA A C 1
ATOM 4100 O O . ALA A 1 493 ? 28.201 0.965 -19.092 1.00 68.44 493 ALA A O 1
ATOM 4101 N N . SER A 1 494 ? 26.477 1.272 -20.478 1.00 61.03 494 SER A N 1
ATOM 4102 C CA . SER A 1 494 ? 26.844 2.628 -20.925 1.00 61.03 494 SER A CA 1
ATOM 4103 C C . SER A 1 494 ? 26.600 3.734 -19.882 1.00 61.03 494 SER A C 1
ATOM 4105 O O . SER A 1 494 ? 26.508 4.916 -20.213 1.00 61.03 494 SER A O 1
ATOM 4107 N N . ILE A 1 495 ? 26.437 3.365 -18.609 1.00 61.00 495 ILE A N 1
ATOM 4108 C CA . ILE A 1 495 ? 26.186 4.292 -17.497 1.00 61.00 495 ILE A CA 1
ATOM 4109 C C . ILE A 1 495 ? 27.486 4.965 -17.008 1.00 61.00 495 ILE A C 1
ATOM 4111 O O . ILE A 1 495 ? 27.431 5.916 -16.225 1.00 61.00 495 ILE A O 1
ATOM 4115 N N . GLU A 1 496 ? 28.652 4.530 -17.485 1.00 55.25 496 GLU A N 1
ATOM 4116 C CA . GLU A 1 496 ? 29.918 5.223 -17.235 1.00 55.25 496 GLU A CA 1
ATOM 4117 C C . GLU A 1 496 ? 29.912 6.611 -17.905 1.00 55.25 496 GLU A C 1
ATOM 4119 O O . GLU A 1 496 ? 29.662 6.749 -19.101 1.00 55.25 496 GLU A O 1
ATOM 4124 N N . LEU A 1 497 ? 30.106 7.658 -17.094 1.00 52.31 497 LEU A N 1
ATOM 4125 C CA . LEU A 1 497 ? 30.088 9.057 -17.525 1.00 52.31 497 LEU A CA 1
ATOM 4126 C C . LEU A 1 497 ? 31.317 9.356 -18.386 1.00 52.31 497 LEU A C 1
ATOM 4128 O O . LEU A 1 497 ? 32.417 9.492 -17.852 1.00 52.31 497 LEU A O 1
ATOM 4132 N N . ASP A 1 498 ? 31.123 9.543 -19.690 1.00 49.28 498 ASP A N 1
ATOM 4133 C CA . ASP A 1 498 ? 32.124 10.196 -20.530 1.00 49.28 498 ASP A CA 1
ATOM 4134 C C . ASP A 1 498 ? 31.802 11.693 -20.647 1.00 49.28 498 ASP A C 1
ATOM 4136 O O . ASP A 1 498 ? 31.014 12.143 -21.481 1.00 49.28 498 ASP A O 1
ATOM 4140 N N . ASN A 1 499 ? 32.405 12.484 -19.756 1.00 50.44 499 ASN A N 1
ATOM 4141 C CA . ASN A 1 499 ? 32.191 13.932 -19.680 1.00 50.44 499 ASN A CA 1
ATOM 4142 C C . ASN A 1 499 ? 32.773 14.707 -20.881 1.00 50.44 499 ASN A C 1
ATOM 4144 O O . ASN A 1 499 ? 32.558 15.916 -20.973 1.00 50.44 499 ASN A O 1
ATOM 4148 N N . ASN A 1 500 ? 33.498 14.048 -21.792 1.00 49.25 500 ASN A N 1
ATOM 4149 C CA . ASN A 1 500 ? 34.236 14.714 -22.868 1.00 49.25 500 ASN A CA 1
ATOM 4150 C C . ASN A 1 500 ? 33.543 14.681 -24.238 1.00 49.25 500 ASN A C 1
ATOM 4152 O O . ASN A 1 500 ? 34.073 15.232 -25.204 1.00 49.25 500 ASN A O 1
ATOM 4156 N N . ILE A 1 501 ? 32.348 14.097 -24.347 1.00 55.34 501 ILE A N 1
ATOM 4157 C CA . ILE A 1 501 ? 31.652 13.980 -25.631 1.00 55.34 501 ILE A CA 1
ATOM 4158 C C . ILE A 1 501 ? 30.651 15.138 -25.815 1.00 55.34 501 ILE A C 1
ATOM 4160 O O . ILE A 1 501 ? 29.531 15.135 -25.298 1.00 55.34 501 ILE A O 1
ATOM 4164 N N . MET A 1 502 ? 31.035 16.151 -26.603 1.00 44.34 502 MET A N 1
ATOM 4165 C CA . MET A 1 502 ? 30.081 17.089 -27.208 1.00 44.34 502 MET A CA 1
ATOM 4166 C C . MET A 1 502 ? 29.514 16.475 -28.490 1.00 44.34 502 MET A C 1
ATOM 4168 O O . MET A 1 502 ? 30.173 16.476 -29.526 1.00 44.34 502 MET A O 1
ATOM 4172 N N . LEU A 1 503 ? 28.277 15.984 -28.437 1.00 55.59 503 LEU A N 1
ATOM 4173 C CA . LEU A 1 503 ? 27.535 15.607 -29.641 1.00 55.59 503 LEU A CA 1
ATOM 4174 C C . LEU A 1 503 ? 26.603 16.742 -30.089 1.00 55.59 503 LEU A C 1
ATOM 4176 O O . LEU A 1 503 ? 25.929 17.338 -29.244 1.00 55.59 503 LEU A O 1
ATOM 4180 N N . PRO A 1 504 ? 26.523 17.033 -31.400 1.00 58.47 504 PRO A N 1
ATOM 4181 C CA . PRO A 1 504 ? 25.703 18.102 -31.962 1.00 58.47 504 PRO A CA 1
ATOM 4182 C C . PRO A 1 504 ? 24.271 17.613 -32.246 1.00 58.47 504 PRO A C 1
ATOM 4184 O O . PRO A 1 504 ? 23.784 17.736 -33.368 1.00 58.47 504 PRO A O 1
ATOM 4187 N N . PHE A 1 505 ? 23.610 16.985 -31.271 1.00 61.41 505 PHE A N 1
ATOM 4188 C CA . PHE A 1 505 ? 22.236 16.506 -31.451 1.00 61.41 505 PHE A CA 1
ATOM 4189 C C . PHE A 1 505 ? 21.220 17.512 -30.917 1.00 61.41 505 PHE A C 1
ATOM 4191 O O . PHE A 1 505 ? 21.302 17.939 -29.763 1.00 61.41 505 PHE A O 1
ATOM 4198 N N . ASP A 1 506 ? 20.216 17.822 -31.734 1.00 65.94 506 ASP A N 1
ATOM 4199 C CA . ASP A 1 506 ? 19.035 18.550 -31.286 1.00 65.94 506 ASP A CA 1
ATOM 4200 C C . ASP A 1 506 ? 18.149 17.609 -30.455 1.00 65.94 506 ASP A C 1
ATOM 4202 O O . ASP A 1 506 ? 17.616 16.611 -30.948 1.00 65.94 506 ASP A O 1
ATOM 4206 N N . ILE A 1 507 ? 17.999 17.915 -29.165 1.00 69.44 507 ILE A N 1
ATOM 4207 C CA . ILE A 1 507 ? 17.180 17.137 -28.224 1.00 69.44 507 ILE A CA 1
ATOM 4208 C C . ILE A 1 507 ? 15.726 17.109 -28.716 1.00 69.44 507 ILE A C 1
ATOM 4210 O O . ILE A 1 507 ? 15.198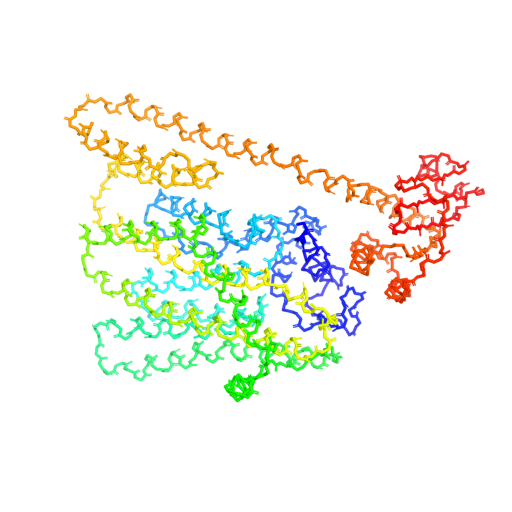 18.149 -29.107 1.00 69.44 507 ILE A O 1
ATOM 4214 N N . ASN A 1 508 ? 15.051 15.957 -28.609 1.00 69.44 508 ASN A N 1
ATOM 4215 C CA . ASN A 1 508 ? 13.640 15.779 -28.984 1.00 69.44 508 ASN A CA 1
ATOM 4216 C C . ASN A 1 508 ? 13.335 15.956 -30.483 1.00 69.44 508 ASN A C 1
ATOM 4218 O O . ASN A 1 508 ? 12.213 16.321 -30.840 1.00 69.44 508 ASN A O 1
ATOM 4222 N N . THR A 1 509 ? 14.294 15.687 -31.369 1.00 78.50 509 THR A N 1
ATOM 4223 C CA . THR A 1 509 ? 14.083 15.807 -32.819 1.00 78.50 509 THR A CA 1
ATOM 4224 C C . THR A 1 509 ? 14.136 14.461 -33.535 1.00 78.50 509 THR A C 1
ATOM 4226 O O . THR A 1 509 ? 14.740 13.494 -33.070 1.00 78.50 509 THR A O 1
ATOM 4229 N N . THR A 1 510 ? 13.466 14.389 -34.681 1.00 81.00 510 THR A N 1
ATOM 4230 C CA . THR A 1 510 ? 13.613 13.286 -35.627 1.00 81.00 510 THR A CA 1
ATOM 4231 C C . THR A 1 510 ? 14.168 13.854 -36.917 1.00 81.00 510 THR A C 1
ATOM 4233 O O . THR A 1 510 ? 13.590 14.773 -37.492 1.00 81.00 510 THR A O 1
ATOM 4236 N N . LYS A 1 511 ? 15.298 13.313 -37.360 1.00 86.62 511 LYS A N 1
ATOM 4237 C CA . LYS A 1 511 ? 15.908 13.627 -38.642 1.00 86.62 511 LYS A CA 1
ATOM 4238 C C . LYS A 1 511 ? 15.658 12.453 -39.574 1.00 86.62 511 LYS A C 1
ATOM 4240 O O . LYS A 1 511 ? 16.008 11.329 -39.239 1.00 86.62 511 LYS A O 1
ATOM 4245 N N . SER A 1 512 ? 15.036 12.715 -40.713 1.00 86.06 512 SER A N 1
ATOM 4246 C CA . SER A 1 512 ? 14.789 11.713 -41.747 1.00 86.06 512 SER A CA 1
ATOM 4247 C C . SER A 1 512 ? 15.113 12.306 -43.111 1.00 86.06 512 SER A C 1
ATOM 4249 O O . SER A 1 512 ? 14.855 13.490 -43.333 1.00 86.06 512 SER A O 1
ATOM 4251 N N . ASN A 1 513 ? 15.706 11.516 -44.005 1.00 88.25 513 ASN A N 1
ATOM 4252 C CA . ASN A 1 513 ? 15.946 11.918 -45.396 1.00 88.25 513 ASN A CA 1
ATOM 4253 C C . ASN A 1 513 ? 14.716 11.715 -46.303 1.00 88.25 513 ASN A C 1
ATOM 4255 O O . ASN A 1 513 ? 14.688 12.261 -47.402 1.00 88.25 513 ASN A O 1
ATOM 4259 N N . VAL A 1 514 ? 13.716 10.966 -45.832 1.00 84.94 514 VAL A N 1
ATOM 4260 C CA . VAL A 1 514 ? 12.416 10.719 -46.480 1.00 84.94 514 VAL A CA 1
ATOM 4261 C C . VAL A 1 514 ? 11.297 11.113 -45.509 1.00 84.94 514 VAL A C 1
ATOM 4263 O O . VAL A 1 514 ? 11.504 11.075 -44.291 1.00 84.94 514 VAL A O 1
ATOM 4266 N N . ASP A 1 515 ? 10.122 11.516 -46.002 1.00 87.88 515 ASP A N 1
ATOM 4267 C CA . ASP A 1 515 ? 8.986 11.823 -45.125 1.00 87.88 515 ASP A CA 1
ATOM 4268 C C . ASP A 1 515 ? 8.613 10.584 -44.292 1.00 87.88 515 ASP A C 1
ATOM 4270 O O . ASP A 1 515 ? 8.431 9.482 -44.807 1.00 87.88 515 ASP A O 1
ATOM 4274 N N . ILE A 1 516 ? 8.503 10.761 -42.975 1.00 85.94 516 ILE A N 1
ATOM 4275 C CA . ILE A 1 516 ? 8.183 9.681 -42.038 1.00 85.94 516 ILE A CA 1
ATOM 4276 C C . ILE A 1 516 ? 6.821 9.063 -42.361 1.00 85.94 516 ILE A C 1
ATOM 4278 O O . ILE A 1 516 ? 6.660 7.854 -42.223 1.00 85.94 516 ILE A O 1
ATOM 4282 N N . ASN A 1 517 ? 5.845 9.864 -42.793 1.00 87.19 517 ASN A N 1
ATOM 4283 C CA . ASN A 1 517 ? 4.528 9.335 -43.143 1.00 87.19 517 ASN A CA 1
ATOM 4284 C C . ASN A 1 517 ? 4.604 8.451 -44.392 1.00 87.19 517 ASN A C 1
ATOM 4286 O O . ASN A 1 517 ? 3.959 7.410 -44.428 1.00 87.19 517 ASN A O 1
ATOM 4290 N N . GLU A 1 518 ? 5.451 8.807 -45.357 1.00 86.62 518 GLU A N 1
ATOM 4291 C CA . GLU A 1 518 ? 5.664 8.029 -46.581 1.00 86.62 518 GLU A CA 1
ATOM 4292 C C . GLU A 1 518 ? 6.322 6.673 -46.279 1.00 86.62 518 GLU A C 1
ATOM 4294 O O . GLU A 1 518 ? 5.877 5.645 -46.791 1.00 86.62 518 GLU A O 1
ATOM 4299 N N . ILE A 1 519 ? 7.301 6.654 -45.363 1.00 86.81 519 ILE A N 1
ATOM 4300 C CA . ILE A 1 519 ? 7.915 5.416 -44.853 1.00 86.81 519 ILE A CA 1
ATOM 4301 C C . ILE A 1 519 ? 6.861 4.537 -44.166 1.00 86.81 519 ILE A C 1
ATOM 4303 O O . ILE A 1 519 ? 6.791 3.335 -44.412 1.00 86.81 519 ILE A O 1
ATOM 4307 N N . LEU A 1 520 ? 6.028 5.128 -43.302 1.00 86.44 520 LEU A N 1
ATOM 4308 C CA . LEU A 1 520 ? 5.028 4.383 -42.535 1.00 86.44 520 LEU A CA 1
ATOM 4309 C C . LEU A 1 520 ? 3.881 3.846 -43.406 1.00 86.44 520 LEU A C 1
ATOM 4311 O O . LEU A 1 520 ? 3.332 2.796 -43.074 1.00 86.44 520 LEU A O 1
ATOM 4315 N N . GLU A 1 521 ? 3.502 4.549 -44.474 1.00 88.50 521 GLU A N 1
ATOM 4316 C CA . GLU A 1 521 ? 2.439 4.135 -45.399 1.00 88.50 521 GLU A CA 1
ATOM 4317 C C . GLU A 1 521 ? 2.917 3.086 -46.412 1.00 88.50 521 GLU A C 1
ATOM 4319 O O . GLU A 1 521 ? 2.137 2.206 -46.777 1.00 88.50 521 GLU A O 1
ATOM 4324 N N . ASN A 1 522 ? 4.195 3.125 -46.813 1.00 86.81 522 ASN A N 1
ATOM 4325 C CA . ASN A 1 522 ? 4.770 2.230 -47.822 1.00 86.81 522 ASN A CA 1
ATOM 4326 C C . ASN A 1 522 ? 6.043 1.516 -47.320 1.00 86.81 522 ASN A C 1
ATOM 4328 O O . ASN A 1 522 ? 7.111 1.676 -47.917 1.00 86.81 522 ASN A O 1
ATOM 4332 N N . PRO A 1 523 ? 5.963 0.693 -46.258 1.00 82.38 523 PRO A N 1
ATOM 4333 C CA . PRO A 1 523 ? 7.144 0.136 -45.587 1.00 82.38 523 PRO A CA 1
ATOM 4334 C C . PRO A 1 523 ? 8.023 -0.733 -46.497 1.00 82.38 523 PRO A C 1
ATOM 4336 O O . PRO A 1 523 ? 9.245 -0.710 -46.377 1.00 82.38 523 PRO A O 1
ATOM 4339 N N . ASP A 1 524 ? 7.427 -1.441 -47.460 1.00 85.38 524 ASP A N 1
ATOM 4340 C CA . ASP A 1 524 ? 8.162 -2.303 -48.397 1.00 85.38 524 ASP A CA 1
ATOM 4341 C C . ASP A 1 524 ? 8.972 -1.515 -49.442 1.00 85.38 524 ASP A C 1
ATOM 4343 O O . ASP A 1 524 ? 9.850 -2.074 -50.103 1.00 85.38 524 ASP A O 1
ATOM 4347 N N . SER A 1 525 ? 8.679 -0.219 -49.606 1.00 86.44 525 SER A N 1
ATOM 4348 C CA . SER A 1 525 ? 9.329 0.645 -50.600 1.00 86.44 525 SER A CA 1
ATOM 4349 C C . SER A 1 525 ? 10.630 1.268 -50.098 1.00 86.44 525 SER A C 1
ATOM 4351 O O . SER A 1 525 ? 11.388 1.789 -50.911 1.00 86.44 525 SER A O 1
ATOM 4353 N N . TYR A 1 526 ? 10.909 1.196 -48.792 1.00 83.62 526 TYR A N 1
ATOM 4354 C CA . TYR A 1 526 ? 12.058 1.858 -48.178 1.00 83.62 526 TYR A CA 1
ATOM 4355 C C . TYR A 1 526 ? 12.865 0.892 -47.320 1.00 83.62 526 TYR A C 1
ATOM 4357 O O . TYR A 1 526 ? 12.342 0.241 -46.415 1.00 83.62 526 TYR A O 1
ATOM 4365 N N . LYS A 1 527 ? 14.184 0.848 -47.528 1.00 83.81 527 LYS A N 1
ATOM 4366 C CA . LYS A 1 527 ? 15.092 0.182 -46.581 1.00 83.81 527 LYS A CA 1
ATOM 4367 C C . LYS A 1 527 ? 15.781 1.222 -45.719 1.00 83.81 527 LYS A C 1
ATOM 4369 O O . LYS A 1 527 ? 16.744 1.857 -46.138 1.00 83.81 527 LYS A O 1
ATOM 4374 N N . CYS A 1 528 ? 15.278 1.382 -44.502 1.00 86.19 528 CYS A N 1
ATOM 4375 C CA . CYS A 1 528 ? 15.759 2.386 -43.563 1.00 86.19 528 CYS A CA 1
ATOM 4376 C C . CYS A 1 528 ? 16.772 1.818 -42.565 1.00 86.19 528 CYS A C 1
ATOM 4378 O O . CYS A 1 528 ? 16.510 0.815 -41.902 1.00 86.19 528 CYS A O 1
ATOM 4380 N N . GLN A 1 529 ? 17.904 2.506 -42.414 1.00 86.62 529 GLN A N 1
ATOM 4381 C CA . GLN A 1 529 ? 18.782 2.378 -41.256 1.00 86.62 529 GLN A CA 1
ATOM 4382 C C . GLN A 1 529 ? 18.366 3.428 -40.227 1.00 86.62 529 GLN A C 1
ATOM 4384 O O . GLN A 1 529 ? 18.458 4.632 -40.478 1.00 86.62 529 GLN A O 1
ATOM 4389 N N . VAL A 1 530 ? 17.902 2.973 -39.066 1.00 87.50 530 VAL A N 1
ATOM 4390 C CA . VAL A 1 530 ? 17.432 3.856 -37.998 1.00 87.50 530 VAL A CA 1
ATOM 4391 C C . VAL A 1 530 ? 18.443 3.837 -36.861 1.00 87.50 530 VAL A C 1
ATOM 4393 O O . VAL A 1 530 ? 18.741 2.778 -36.319 1.00 87.50 530 VAL A O 1
ATOM 4396 N N . LYS A 1 531 ? 18.955 5.004 -36.467 1.00 87.00 531 LYS A N 1
ATOM 4397 C CA . LYS A 1 531 ? 19.712 5.179 -35.222 1.00 87.00 531 LYS A CA 1
ATOM 4398 C C . LYS A 1 531 ? 18.854 5.919 -34.211 1.00 87.00 531 LYS A C 1
ATOM 4400 O O . LYS A 1 531 ? 18.415 7.039 -34.479 1.00 87.00 531 LYS A O 1
ATOM 4405 N N . TYR A 1 532 ? 18.619 5.312 -33.056 1.00 84.88 532 TYR A N 1
ATOM 4406 C CA . TYR A 1 532 ? 17.886 5.936 -31.962 1.00 84.88 532 TYR A CA 1
ATOM 4407 C C . TYR A 1 532 ? 18.827 6.243 -30.805 1.00 84.88 532 TYR A C 1
ATOM 4409 O O . TYR A 1 532 ? 19.556 5.368 -30.352 1.00 84.88 532 TYR A O 1
ATOM 4417 N N . TYR A 1 533 ? 18.767 7.479 -30.317 1.00 82.94 533 TYR A N 1
ATOM 4418 C CA . TYR A 1 533 ? 19.542 8.000 -29.197 1.00 82.94 533 TYR A CA 1
ATOM 4419 C C . TYR A 1 533 ? 18.585 8.293 -28.038 1.00 82.94 533 TYR A C 1
ATOM 4421 O O . TYR A 1 533 ? 18.081 9.419 -27.916 1.00 82.94 533 TYR A O 1
ATOM 4429 N N . PRO A 1 534 ? 18.286 7.312 -27.170 1.00 74.06 534 PRO A N 1
ATOM 4430 C CA . PRO A 1 534 ? 17.200 7.437 -26.203 1.00 74.06 534 PRO A CA 1
ATOM 4431 C C . PRO A 1 534 ? 17.434 8.530 -25.162 1.00 74.06 534 PRO A C 1
ATOM 4433 O O . PRO A 1 534 ? 16.489 9.174 -24.716 1.00 74.06 534 PRO A O 1
ATOM 4436 N N . GLN A 1 535 ? 18.698 8.778 -24.797 1.00 71.56 535 GLN A N 1
ATOM 4437 C CA . GLN A 1 535 ? 19.070 9.790 -23.801 1.00 71.56 535 GLN A CA 1
ATOM 4438 C C . GLN A 1 535 ? 18.787 11.222 -24.270 1.00 71.56 535 GLN A C 1
ATOM 4440 O O . GLN A 1 535 ? 18.507 12.104 -23.455 1.00 71.56 535 GLN A O 1
ATOM 4445 N N . HIS A 1 536 ? 18.832 11.444 -25.583 1.00 73.38 536 HIS A N 1
ATOM 4446 C CA . HIS A 1 536 ? 18.527 12.724 -26.220 1.00 73.38 536 HIS A CA 1
ATOM 4447 C C . HIS A 1 536 ? 17.131 12.753 -26.835 1.00 73.38 536 HIS A C 1
ATOM 4449 O O . HIS A 1 536 ? 16.701 13.807 -27.308 1.00 73.38 536 HIS A O 1
ATOM 4455 N N . ASN A 1 537 ? 16.439 11.607 -26.815 1.00 73.50 537 ASN A N 1
ATOM 4456 C CA . ASN A 1 537 ? 15.216 11.373 -27.559 1.00 73.50 537 ASN A CA 1
ATOM 4457 C C . ASN A 1 537 ? 15.378 11.908 -28.993 1.00 73.50 537 ASN A C 1
ATOM 4459 O O . ASN A 1 537 ? 14.706 12.847 -29.421 1.00 73.50 537 ASN A O 1
ATOM 4463 N N . TYR A 1 538 ? 16.404 11.394 -29.670 1.00 81.69 538 TYR A N 1
ATOM 4464 C CA . TYR A 1 538 ? 16.770 11.787 -31.022 1.00 81.69 538 TYR A CA 1
ATOM 4465 C C . TYR A 1 538 ? 16.742 10.559 -31.920 1.00 81.69 538 TYR A C 1
ATOM 4467 O O . TYR A 1 538 ? 17.323 9.527 -31.587 1.00 81.69 538 TYR A O 1
ATOM 4475 N N . LEU A 1 539 ? 16.052 10.666 -33.049 1.00 84.62 539 LEU A N 1
ATOM 4476 C CA . LEU A 1 539 ? 15.913 9.584 -34.015 1.00 84.62 539 LEU A CA 1
ATOM 4477 C C . LEU A 1 539 ? 16.489 10.042 -35.352 1.00 84.62 539 LEU A C 1
ATOM 4479 O O . LEU A 1 539 ? 16.076 11.074 -35.874 1.00 84.62 539 LEU A O 1
ATOM 4483 N N . ASN A 1 540 ? 17.432 9.285 -35.901 1.00 87.50 540 ASN A N 1
ATOM 4484 C CA . ASN A 1 540 ? 18.011 9.532 -37.213 1.00 87.50 540 ASN A CA 1
ATOM 4485 C C . ASN A 1 540 ? 17.643 8.376 -38.143 1.00 87.50 540 ASN A C 1
ATOM 4487 O O . ASN A 1 540 ? 18.095 7.251 -37.941 1.00 87.50 540 ASN A O 1
ATOM 4491 N N . ILE A 1 541 ? 16.805 8.656 -39.131 1.00 88.19 541 ILE A N 1
ATOM 4492 C CA . ILE A 1 541 ? 16.304 7.696 -40.106 1.00 88.19 541 ILE A CA 1
ATOM 4493 C C . ILE A 1 541 ? 16.968 8.001 -41.447 1.00 88.19 541 ILE A C 1
ATOM 4495 O O . ILE A 1 541 ? 16.893 9.122 -41.948 1.00 88.19 541 ILE A O 1
ATOM 4499 N N . ASN A 1 542 ? 17.619 7.003 -42.032 1.00 88.50 542 ASN A N 1
ATOM 4500 C CA . ASN A 1 542 ? 18.196 7.118 -43.362 1.00 88.50 542 ASN A CA 1
ATOM 4501 C C . ASN A 1 542 ? 17.697 5.967 -44.236 1.00 88.50 542 ASN A C 1
ATOM 4503 O O . ASN A 1 542 ? 18.085 4.821 -44.017 1.00 88.50 542 ASN A O 1
ATOM 4507 N N . CYS A 1 543 ? 16.816 6.269 -45.184 1.00 87.38 543 CYS A N 1
ATOM 4508 C CA . CYS A 1 543 ? 16.199 5.298 -46.082 1.00 87.38 543 CYS A CA 1
ATOM 4509 C C . CYS A 1 543 ? 16.825 5.341 -47.475 1.00 87.38 543 CYS A C 1
ATOM 4511 O O . CYS A 1 543 ? 17.173 6.420 -47.964 1.00 87.38 543 CYS A O 1
ATOM 4513 N N . GLN A 1 544 ? 16.971 4.163 -48.083 1.00 81.50 544 GLN A N 1
ATOM 4514 C CA . GLN A 1 544 ? 17.333 3.972 -49.489 1.00 81.50 544 GLN A CA 1
ATOM 4515 C C . GLN A 1 544 ? 16.122 3.586 -50.319 1.00 81.50 544 GLN A C 1
ATOM 4517 O O . GLN A 1 544 ? 15.279 2.826 -49.776 1.00 81.50 544 GLN A O 1
#

Radius of gyration: 27.02 Å; chains: 1; bounding box: 71×56×82 Å

pLDDT: mean 70.78, std 16.88, range [33.09, 95.12]

Secondary structure (DSSP, 8-state):
--HHHHIIIIIHHHHHHHHHTT-SSPPSS-SSS-GGGTTS--HHHHHHHHHHTTT---HHHHHHHHHHHHHHHHHHHH--SSHHHHHHHHHHHHHHHHH-TTTTTGGGTS--HHHHHHHHHHHHHHHHHH-SSHHHHHHHHHHHHHHHHHH-TTHHHHHHHHHHHHHHHHHHS---GGGHHHHHHHHHHHHHHHHHHHHHHHHHHHHTT--SSPPP-HHHHHHHHHHHHT--HHHHHHHHHHHHHHHHHHTSHHHHHHHHHHHHHHHHHHHH-THHHHHHHHHHHHHHHHHHHHHHHHHHHHHHHHHTT-S-TTS----HHHHHHHHHHHHTHHHHHHHHHHHHHHHHS--SS--HHHHHHHHHHHHHHHHHTTS-SS-TTHHHHHHHHHHHHTTS--HHHHHHHHHHHHHHHHHHHHHHHHHHHHHHHHHHHHHHHHHHHHHHHHHHHHTT-EEEE-----S-HHHHHHHHHHHHHHHTTSS-HHHHHHHHHTTS--TT------TT-EEESS-HHHHHH-GGG--EEEEEETTTTEEEEEE-